Protein AF-0000000070951665 (afdb_homodimer)

InterPro domains:
  IPR002933 Peptidase M20 [PF01546] (13-367)
  IPR011650 Peptidase M20, dimerisation domain [PF07687] (106-261)
  IPR051458 Cytosolic and Metallo Dipeptidase [PTHR43270] (10-369)

Organism: NCBI:txid2509291

Foldseek 3Di:
DPPVLPVPFPDDQPDFDDDPQWTWHACQQPHVLLVVLLVVLCVVCVVVVHDQLDDDQDDDQPCVVQLRPCVLVVCLVCLCPRVNPPFAAEAANAADDPPFWEKEFWEWKKWKKKKKWAFAPFKDFCVVCPPPGDFRVVVVVLLLPCCADPLRHGNLVLQAVQQDDDDPVRLVQQVPDPHAPVLVCVLVVNDDDSPPDHSSRSQCCLARHKHKAWDDKPQDDDDPDDDRIRGRMMITIMMMIHHPRDAPVSVVVSSVVSSVVSSVVVVHPIDIDMDGSHIAHIGGDDCPDLLNVLLQVLSCVLPVVDRHHYGYYSHGDRVHVSSCVSNVHRYMYTHQFHSNQSHPDSTGIGGNVSSVSSSSSSSSSSVSVSVVD/DPPVLPVPFPDDQPDFDDDPQWTWHACQQPHVLLVVLLVVLCVVCVVVVHDQLDDDQDDDQPCVVQLRPCVLVVCLVCLCPRVNPPFAAEAANAADDPPFWEKEFWEWKKWKKKKKWFFAPFKDFCVVCPPPGDFRVVVVVLLLVCCADPLRHGNLVLQAVQQDDDDPVRLVQQVPDPHAPVLVCVLVVNDDDSPPDHSSVSQCCLARGKHKAWDDKPQDDDDPDDDRIRGRMMITIMMMIHHPRDAQVSVVVSSVVSSVVSSVVVVHPIDIDMDGSHIAHIGGDDCPDLLNVLLQVLSCVLPVVDRHGYGYYSHGDRVHVSSCVSNVHRYMYTHQFHSNQSHPDSTGIGGNVSSVSSSSSSSSSSVSVSVVD

pLDDT: mean 89.15, std 10.19, range [34.84, 98.88]

Radius of gyration: 32.1 Å; Cα contacts (8 Å, |Δi|>4): 1602; chains: 2; bounding box: 51×97×72 Å

Solvent-accessible surface area (backbone atoms only — not comparable to full-atom values): 39123 Å² total; per-residue (Å²): 124,70,80,76,49,64,85,69,25,92,55,58,51,88,43,81,38,81,56,95,66,21,37,28,14,67,29,32,36,56,53,52,38,38,54,45,30,55,53,50,47,54,47,52,31,53,75,71,71,44,75,69,74,55,90,83,81,87,82,87,78,87,38,61,77,61,50,30,80,58,50,61,58,53,49,62,72,35,34,79,63,74,50,48,89,57,72,72,43,78,44,58,79,29,44,20,51,85,91,33,49,30,40,29,33,33,23,12,8,35,36,32,36,43,39,36,22,37,30,32,78,33,65,23,49,37,31,69,33,35,62,32,44,60,58,20,54,62,55,44,35,47,53,62,41,53,51,35,42,82,88,68,37,78,51,49,65,66,64,59,69,52,53,71,80,80,48,72,68,55,52,52,52,49,62,68,46,81,76,44,59,67,55,54,24,53,61,32,27,62,24,53,55,52,77,92,56,51,59,46,54,39,52,42,28,28,46,56,43,55,37,77,47,64,22,25,45,23,62,40,52,45,62,91,83,72,61,66,37,33,37,17,37,31,34,38,32,35,36,33,37,32,23,61,82,48,48,59,70,60,49,49,51,39,53,50,51,50,53,51,50,49,49,60,71,60,66,60,89,52,50,75,48,78,41,79,76,34,71,30,58,28,32,74,45,67,76,78,38,70,67,44,45,33,47,46,52,14,45,26,69,66,38,70,90,41,75,52,40,81,44,60,30,29,33,61,50,62,62,55,38,48,48,30,66,75,59,71,34,60,58,37,30,37,42,27,29,45,64,79,15,40,64,88,48,70,67,14,18,24,41,52,64,35,53,55,47,24,33,47,37,51,53,34,32,42,50,37,56,46,62,73,108,124,70,82,77,49,64,84,70,23,92,57,58,51,90,45,81,36,81,55,96,65,21,36,31,15,66,27,31,35,57,52,50,37,36,53,45,28,56,51,50,48,53,47,51,29,52,75,70,72,44,76,67,74,55,90,83,83,88,84,85,78,88,39,62,78,60,52,30,80,58,50,63,59,52,49,61,71,35,34,81,62,74,48,49,90,56,70,70,44,77,44,58,79,30,44,20,50,88,90,34,47,29,40,30,33,32,23,12,9,35,38,33,35,42,39,35,22,36,29,31,79,35,66,25,49,36,32,69,33,34,61,32,44,61,58,21,54,60,54,45,34,47,54,61,43,54,51,34,43,82,87,69,37,78,52,48,66,67,65,59,69,52,53,72,79,80,48,72,67,56,51,52,51,49,61,69,45,80,75,42,60,68,56,55,24,53,61,32,27,61,24,53,55,53,77,93,57,50,60,46,55,39,51,40,28,26,48,55,41,56,34,75,46,64,22,25,44,22,62,40,52,44,64,90,81,74,62,65,38,34,38,18,38,33,34,39,32,35,35,34,38,33,22,62,80,48,49,58,69,58,48,50,52,40,52,50,51,48,51,51,51,48,48,61,71,57,66,61,90,52,48,75,49,78,41,81,77,32,72,32,57,29,29,73,44,68,75,78,38,70,68,44,46,32,48,46,51,14,45,25,69,66,39,70,91,40,76,53,40,84,44,60,30,29,35,60,51,61,63,53,37,47,48,27,67,75,62,71,34,60,58,37,29,37,42,26,28,44,63,80,15,41,64,87,47,68,67,15,18,24,40,51,64,34,54,54,47,26,31,45,39,52,54,34,32,42,49,36,55,43,62,72,106

Structure (mmCIF, N/CA/C/O backbone):
data_AF-0000000070951665-model_v1
#
loop_
_entity.id
_entity.type
_entity.pdbx_description
1 polymer 'Peptidase M20 dimerisation domain-containing protein'
#
loop_
_atom_site.group_PDB
_atom_site.id
_atom_site.type_symbol
_atom_site.label_atom_id
_atom_site.label_alt_id
_atom_site.label_comp_id
_atom_site.label_asym_id
_atom_site.label_entity_id
_atom_site.label_seq_id
_atom_site.pdbx_PDB_ins_code
_atom_site.Cartn_x
_atom_site.Cartn_y
_atom_site.Cartn_z
_atom_site.occupancy
_atom_site.B_iso_or_equiv
_atom_site.auth_seq_id
_atom_site.auth_comp_id
_atom_site.auth_asym_id
_atom_site.auth_atom_id
_atom_site.pdbx_PDB_model_num
ATOM 1 N N . MET A 1 1 ? 12.062 12.125 8.625 1 35 1 MET A N 1
ATOM 2 C CA . MET A 1 1 ? 12.484 12.211 7.234 1 35 1 MET A CA 1
ATOM 3 C C . MET A 1 1 ? 13.273 10.969 6.832 1 35 1 MET A C 1
ATOM 5 O O . MET A 1 1 ? 13.984 10.383 7.652 1 35 1 MET A O 1
ATOM 9 N N . ASP A 1 2 ? 12.781 10.406 5.832 1 40.03 2 ASP A N 1
ATOM 10 C CA . ASP A 1 2 ? 13.328 9.117 5.43 1 40.03 2 ASP A CA 1
ATOM 11 C C . ASP A 1 2 ? 14.859 9.164 5.367 1 40.03 2 ASP A C 1
ATOM 13 O O . ASP A 1 2 ? 15.43 10.109 4.824 1 40.03 2 ASP A O 1
ATOM 17 N N . ARG A 1 3 ? 15.398 8.695 6.168 1 39.56 3 ARG A N 1
ATOM 18 C CA . ARG A 1 3 ? 16.844 8.492 6.113 1 39.56 3 ARG A CA 1
ATOM 19 C C . ARG A 1 3 ? 17.312 8.258 4.68 1 39.56 3 ARG A C 1
ATOM 21 O O . ARG A 1 3 ? 18.453 8.562 4.336 1 39.56 3 ARG A O 1
ATOM 28 N N . ASN A 1 4 ? 16.625 7.434 4.023 1 37.91 4 ASN A N 1
ATOM 29 C CA . ASN A 1 4 ? 17.047 6.91 2.729 1 37.91 4 ASN A CA 1
ATOM 30 C C . ASN A 1 4 ? 16.781 7.902 1.604 1 37.91 4 ASN A C 1
ATOM 32 O O . ASN A 1 4 ? 16.734 7.523 0.432 1 37.91 4 ASN A O 1
ATOM 36 N N . GLY A 1 5 ? 16.375 9.148 1.846 1 43.38 5 GLY A N 1
ATOM 37 C CA . GLY A 1 5 ? 16.047 10.18 0.869 1 43.38 5 GLY A CA 1
ATOM 38 C C . GLY A 1 5 ? 17.234 10.562 -0.002 1 43.38 5 GLY A C 1
ATOM 39 O O . GLY A 1 5 ? 17.266 11.656 -0.565 1 43.38 5 GLY A O 1
ATOM 40 N N . ARG A 1 6 ? 18.234 10.008 0.195 1 43.28 6 ARG A N 1
ATOM 41 C CA . ARG A 1 6 ? 19.375 10.43 -0.605 1 43.28 6 ARG A CA 1
ATOM 42 C C . ARG A 1 6 ? 19.047 10.398 -2.094 1 43.28 6 ARG A C 1
ATOM 44 O O . ARG A 1 6 ? 19.516 11.25 -2.855 1 43.28 6 ARG A O 1
ATOM 51 N N . GLY A 1 7 ? 18.266 9.422 -2.457 1 48.84 7 GLY A N 1
ATOM 52 C CA . GLY A 1 7 ? 18.203 9.18 -3.891 1 48.84 7 GLY A CA 1
ATOM 53 C C . GLY A 1 7 ? 17.328 10.18 -4.625 1 48.84 7 GLY A C 1
ATOM 54 O O . GLY A 1 7 ? 17.375 10.266 -5.855 1 48.84 7 GLY A O 1
ATOM 55 N N . ARG A 1 8 ? 16.547 11.062 -3.711 1 56.97 8 ARG A N 1
ATOM 56 C CA . ARG A 1 8 ? 15.609 11.906 -4.441 1 56.97 8 ARG A CA 1
ATOM 57 C C . ARG A 1 8 ? 15.945 13.383 -4.258 1 56.97 8 ARG A C 1
ATOM 59 O O . ARG A 1 8 ? 15.258 14.25 -4.801 1 56.97 8 ARG A O 1
ATOM 66 N N . CYS A 1 9 ? 17.031 13.641 -3.566 1 62.06 9 CYS A N 1
ATOM 67 C CA . CYS A 1 9 ? 17.391 15.039 -3.336 1 62.06 9 CYS A CA 1
ATOM 68 C C . CYS A 1 9 ? 18.406 15.508 -4.359 1 62.06 9 CYS A C 1
ATOM 70 O O . CYS A 1 9 ? 19.344 14.773 -4.703 1 62.06 9 CYS A O 1
ATOM 72 N N . SER A 1 10 ? 18.156 16.672 -4.848 1 70.19 10 SER A N 1
ATOM 73 C CA . SER A 1 10 ? 19.078 17.266 -5.82 1 70.19 10 SER A CA 1
ATOM 74 C C . SER A 1 10 ? 20.406 17.656 -5.172 1 70.19 10 SER A C 1
ATOM 76 O O . SER A 1 10 ? 21.422 17.75 -5.848 1 70.19 10 SER A O 1
ATOM 78 N N . THR A 1 11 ? 20.312 17.938 -3.871 1 74.38 11 THR A N 1
ATOM 79 C CA . THR A 1 11 ? 21.5 18.266 -3.1 1 74.38 11 THR A CA 1
ATOM 80 C C . THR A 1 11 ? 21.641 17.344 -1.888 1 74.38 11 THR A C 1
ATOM 82 O O . THR A 1 11 ? 20.703 16.625 -1.545 1 74.38 11 THR A O 1
ATOM 85 N N . ASP A 1 12 ? 22.844 17.359 -1.408 1 79.19 12 ASP A N 1
ATOM 86 C CA . ASP A 1 12 ? 23.031 16.594 -0.175 1 79.19 12 ASP A CA 1
ATOM 87 C C . ASP A 1 12 ? 22.125 17.125 0.938 1 79.19 12 ASP A C 1
ATOM 89 O O . ASP A 1 12 ? 22.25 18.281 1.346 1 79.19 12 ASP A O 1
ATOM 93 N N . PRO A 1 13 ? 21.266 16.297 1.439 1 81.12 13 PRO A N 1
ATOM 94 C CA . PRO A 1 13 ? 20.297 16.766 2.422 1 81.12 13 PRO A CA 1
ATOM 95 C C . PRO A 1 13 ? 20.938 17.188 3.742 1 81.12 13 PRO A C 1
ATOM 97 O O . PRO A 1 13 ? 20.328 17.953 4.508 1 81.12 13 PRO A O 1
ATOM 100 N N . PHE A 1 14 ? 22.219 16.875 3.973 1 84.62 14 PHE A N 1
ATOM 101 C CA . PHE A 1 14 ? 22.812 17.141 5.277 1 84.62 14 PHE A CA 1
ATOM 102 C C . PHE A 1 14 ? 23.938 18.156 5.164 1 84.62 14 PHE A C 1
ATOM 104 O O . PHE A 1 14 ? 24.672 18.375 6.129 1 84.62 14 PHE A O 1
ATOM 111 N N . ARG A 1 15 ? 24.016 18.703 3.975 1 85.75 15 ARG A N 1
ATOM 112 C CA . ARG A 1 15 ? 24.906 19.828 3.738 1 85.75 15 ARG A CA 1
ATOM 113 C C . ARG A 1 15 ? 24.156 21.016 3.158 1 85.75 15 ARG A C 1
ATOM 115 O O . ARG A 1 15 ? 23.625 20.953 2.047 1 85.75 15 ARG A O 1
ATOM 122 N N . LEU A 1 16 ? 24.172 22.031 3.953 1 89.12 16 LEU A N 1
ATOM 123 C CA . LEU A 1 16 ? 23.484 23.234 3.484 1 89.12 16 LEU A CA 1
ATOM 124 C C . LEU A 1 16 ? 24.156 23.781 2.229 1 89.12 16 LEU A C 1
ATOM 126 O O . LEU A 1 16 ? 25.359 24.047 2.223 1 89.12 16 LEU A O 1
ATOM 130 N N . THR A 1 17 ? 23.406 23.859 1.192 1 90.56 17 THR A N 1
ATOM 131 C CA . THR A 1 17 ? 23.906 24.328 -0.096 1 90.56 17 THR A CA 1
ATOM 132 C C . THR A 1 17 ? 23.156 25.562 -0.561 1 90.56 17 THR A C 1
ATOM 134 O O . THR A 1 17 ? 21.922 25.594 -0.574 1 90.56 17 THR A O 1
ATOM 137 N N . GLU A 1 18 ? 23.906 26.609 -0.837 1 92 18 GLU A N 1
ATOM 138 C CA . GLU A 1 18 ? 23.281 27.797 -1.426 1 92 18 GLU A CA 1
ATOM 139 C C . GLU A 1 18 ? 23.203 27.672 -2.945 1 92 18 GLU A C 1
ATOM 141 O O . GLU A 1 18 ? 24.219 27.469 -3.615 1 92 18 GLU A O 1
ATOM 146 N N . TYR A 1 19 ? 22.016 27.703 -3.4 1 87.81 19 TYR A N 1
ATOM 147 C CA . TYR A 1 19 ? 21.781 27.578 -4.836 1 87.81 19 TYR A CA 1
ATOM 148 C C . TYR A 1 19 ? 20.578 28.422 -5.25 1 87.81 19 TYR A C 1
ATOM 150 O O . TYR A 1 19 ? 19.5 28.312 -4.652 1 87.81 19 TYR A O 1
ATOM 158 N N . GLU A 1 20 ? 20.734 29.344 -6.199 1 88.06 20 GLU A N 1
ATOM 159 C CA . GLU A 1 20 ? 19.688 30.156 -6.801 1 88.06 20 GLU A CA 1
ATOM 160 C C . GLU A 1 20 ? 18.969 31 -5.742 1 88.06 20 GLU A C 1
ATOM 162 O O . GLU A 1 20 ? 17.734 31 -5.688 1 88.06 20 GLU A O 1
ATOM 167 N N . GLY A 1 21 ? 19.688 31.516 -4.797 1 90.81 21 GLY A N 1
ATOM 168 C CA . GLY A 1 21 ? 19.156 32.438 -3.816 1 90.81 21 GLY A CA 1
ATOM 169 C C . GLY A 1 21 ? 18.422 31.766 -2.672 1 90.81 21 GLY A C 1
ATOM 170 O O . GLY A 1 21 ? 17.641 32.406 -1.958 1 90.81 21 GLY A O 1
ATOM 171 N N . ALA A 1 22 ? 18.688 30.484 -2.555 1 91.56 22 ALA A N 1
ATOM 172 C CA . ALA A 1 22 ? 18.047 29.734 -1.482 1 91.56 22 ALA A CA 1
ATOM 173 C C . ALA A 1 22 ? 19.047 28.812 -0.797 1 91.56 22 ALA A C 1
ATOM 175 O O . ALA A 1 22 ? 20.109 28.516 -1.348 1 91.56 22 ALA A O 1
ATOM 176 N N . LEU A 1 23 ? 18.781 28.516 0.396 1 91.44 23 LEU A N 1
ATOM 177 C CA . LEU A 1 23 ? 19.531 27.547 1.174 1 91.44 23 LEU A CA 1
ATOM 178 C C . LEU A 1 23 ? 18.859 26.188 1.16 1 91.44 23 LEU A C 1
ATOM 180 O O . LEU A 1 23 ? 17.75 26.031 1.674 1 91.44 23 LEU A O 1
ATOM 184 N N . TRP A 1 24 ? 19.578 25.297 0.571 1 88.75 24 TRP A N 1
ATOM 185 C CA . TRP A 1 24 ? 19 23.969 0.386 1 88.75 24 TRP A CA 1
ATOM 186 C C . TRP A 1 24 ? 19.547 22.984 1.414 1 88.75 24 TRP A C 1
ATOM 188 O O . TRP A 1 24 ? 20.75 23.016 1.723 1 88.75 24 TRP A O 1
ATOM 198 N N . GLY A 1 25 ? 18.688 22.172 1.916 1 86.38 25 GLY A N 1
ATOM 199 C CA . GLY A 1 25 ? 19.062 21.172 2.889 1 86.38 25 GLY A CA 1
ATOM 200 C C . GLY A 1 25 ? 17.906 20.766 3.801 1 86.38 25 GLY A C 1
ATOM 201 O O . GLY A 1 25 ? 16.938 21.5 3.953 1 86.38 25 GLY A O 1
ATOM 202 N N . ARG A 1 26 ? 18.078 19.641 4.383 1 83.38 26 ARG A N 1
ATOM 203 C CA . ARG A 1 26 ? 17.062 19.156 5.316 1 83.38 26 ARG A CA 1
ATOM 204 C C . ARG A 1 26 ? 16.969 20.078 6.531 1 83.38 26 ARG A C 1
ATOM 206 O O . ARG A 1 26 ? 17.969 20.406 7.148 1 83.38 26 ARG A O 1
ATOM 213 N N . GLY A 1 27 ? 15.734 20.562 6.746 1 82.81 27 GLY A N 1
ATOM 214 C CA . GLY A 1 27 ? 15.5 21.406 7.902 1 82.81 27 GLY A CA 1
ATOM 215 C C . GLY A 1 27 ? 15.68 22.875 7.609 1 82.81 27 GLY A C 1
ATOM 216 O O . GLY A 1 27 ? 15.438 23.734 8.469 1 82.81 27 GLY A O 1
ATOM 217 N N . ALA A 1 28 ? 16.047 23.188 6.434 1 85.31 28 ALA A N 1
ATOM 218 C CA . ALA A 1 28 ? 16.281 24.578 6.098 1 85.31 28 ALA A CA 1
ATOM 219 C C . ALA A 1 28 ? 15.062 25.438 6.41 1 85.31 28 ALA A C 1
ATOM 221 O O . ALA A 1 28 ? 15.188 26.547 6.949 1 85.31 28 ALA A O 1
ATOM 222 N N . SER A 1 29 ? 13.945 24.922 6.07 1 84.06 29 SER A N 1
ATOM 223 C CA . SER A 1 29 ? 12.703 25.625 6.336 1 84.06 29 SER A CA 1
ATOM 224 C C . SER A 1 29 ? 11.992 25.062 7.562 1 84.06 29 SER A C 1
ATOM 226 O O . SER A 1 29 ? 11.336 25.797 8.305 1 84.06 29 SER A O 1
ATOM 228 N N . ALA A 1 30 ? 12.008 23.859 7.859 1 77.38 30 ALA A N 1
ATOM 229 C CA . ALA A 1 30 ? 11.383 23.141 8.969 1 77.38 30 ALA A CA 1
ATOM 230 C C . ALA A 1 30 ? 12.312 22.078 9.531 1 77.38 30 ALA A C 1
ATOM 232 O O . ALA A 1 30 ? 12.328 20.938 9.039 1 77.38 30 ALA A O 1
ATOM 233 N N . SER A 1 31 ? 13.07 22.578 10.594 1 78.12 31 SER A N 1
ATOM 234 C CA . SER A 1 31 ? 12.789 23.766 11.406 1 78.12 31 SER A CA 1
ATOM 235 C C . SER A 1 31 ? 14.078 24.438 11.875 1 78.12 31 SER A C 1
ATOM 237 O O . SER A 1 31 ? 14.047 25.281 12.758 1 78.12 31 SER A O 1
ATOM 239 N N . LYS A 1 32 ? 15.148 24.031 11.188 1 85.19 32 LYS A N 1
ATOM 240 C CA . LYS A 1 32 ? 16.406 24.625 11.609 1 85.19 32 LYS A CA 1
ATOM 241 C C . LYS A 1 32 ? 16.469 26.109 11.258 1 85.19 32 LYS A C 1
ATOM 243 O O . LYS A 1 32 ? 17.016 26.906 12.008 1 85.19 32 LYS A O 1
ATOM 248 N N . GLY A 1 33 ? 15.922 26.469 10.172 1 88.38 33 GLY A N 1
ATOM 249 C CA . GLY A 1 33 ? 15.898 27.844 9.742 1 88.38 33 GLY A CA 1
ATOM 250 C C . GLY A 1 33 ? 15.258 28.781 10.758 1 88.38 33 GLY A C 1
ATOM 251 O O . GLY A 1 33 ? 15.922 29.656 11.297 1 88.38 33 GLY A O 1
ATOM 252 N N . PRO A 1 34 ? 14.031 28.5 11.055 1 89.81 34 PRO A N 1
ATOM 253 C CA . PRO A 1 34 ? 13.352 29.328 12.047 1 89.81 34 PRO A CA 1
ATOM 254 C C . PRO A 1 34 ? 14.062 29.344 13.398 1 89.81 34 PRO A C 1
ATOM 256 O O . PRO A 1 34 ? 14.141 30.375 14.055 1 89.81 34 PRO A O 1
ATOM 259 N N . ALA A 1 35 ? 14.555 28.234 13.844 1 91.69 35 ALA A N 1
ATOM 260 C CA . ALA A 1 35 ? 15.297 28.156 15.102 1 91.69 35 ALA A CA 1
ATOM 261 C C . ALA A 1 35 ? 16.5 29.094 15.078 1 91.69 35 ALA A C 1
ATOM 263 O O . ALA A 1 35 ? 16.766 29.812 16.047 1 91.69 35 ALA A O 1
ATOM 264 N N . LEU A 1 36 ? 17.188 29.094 14.016 1 93.12 36 LEU A N 1
ATOM 265 C CA . LEU A 1 36 ? 18.391 29.906 13.883 1 93.12 36 LEU A CA 1
ATOM 266 C C . LEU A 1 36 ? 18.031 31.391 13.828 1 93.12 36 LEU A C 1
ATOM 268 O O . LEU A 1 36 ? 18.781 32.25 14.312 1 93.12 36 LEU A O 1
ATOM 272 N N . CYS A 1 37 ? 16.906 31.688 13.258 1 94 37 CYS A N 1
ATOM 273 C CA . CYS A 1 37 ? 16.469 33.094 13.258 1 94 37 CYS A CA 1
ATOM 274 C C . CYS A 1 37 ? 16.422 33.656 14.672 1 94 37 CYS A C 1
ATOM 276 O O . CYS A 1 37 ? 16.891 34.75 14.922 1 94 37 CYS A O 1
ATOM 278 N N . TRP A 1 38 ? 15.859 32.906 15.578 1 95.75 38 TRP A N 1
ATOM 279 C CA . TRP A 1 38 ? 15.773 33.344 16.969 1 95.75 38 TRP A CA 1
ATOM 280 C C . TRP A 1 38 ? 17.156 33.5 17.578 1 95.75 38 TRP A C 1
ATOM 282 O O . TRP A 1 38 ? 17.453 34.5 18.234 1 95.75 38 TRP A O 1
ATOM 292 N N . LEU A 1 39 ? 18.016 32.531 17.312 1 96.38 39 LEU A N 1
ATOM 293 C CA . LEU A 1 39 ? 19.344 32.531 17.891 1 96.38 39 LEU A CA 1
ATOM 294 C C . LEU A 1 39 ? 20.172 33.688 17.328 1 96.38 39 LEU A C 1
ATOM 296 O O . LEU A 1 39 ? 20.922 34.344 18.062 1 96.38 39 LEU A O 1
ATOM 300 N N . HIS A 1 40 ? 20.031 33.938 16.094 1 96.81 40 HIS A N 1
ATOM 301 C CA . HIS A 1 40 ? 20.781 35 15.453 1 96.81 40 HIS A CA 1
ATOM 302 C C . HIS A 1 40 ? 20.328 36.375 15.953 1 96.81 40 HIS A C 1
ATOM 304 O O . HIS A 1 40 ? 21.141 37.281 16.094 1 96.81 40 HIS A O 1
ATOM 310 N N . VAL A 1 41 ? 19.094 36.531 16.141 1 96.88 41 VAL A N 1
ATOM 311 C CA . VAL A 1 41 ? 18.594 37.781 16.672 1 96.88 41 VAL A CA 1
ATOM 312 C C . VAL A 1 41 ? 19.141 38.031 18.078 1 96.88 41 VAL A C 1
ATOM 314 O O . VAL A 1 41 ? 19.547 39.125 18.406 1 96.88 41 VAL A O 1
ATOM 317 N N . LEU A 1 42 ? 19.172 37 18.891 1 96.88 42 LEU A N 1
ATOM 318 C CA . LEU A 1 42 ? 19.75 37.094 20.219 1 96.88 42 LEU A CA 1
ATOM 319 C C . LEU A 1 42 ? 21.234 37.438 20.156 1 96.88 42 LEU A C 1
ATOM 321 O O . LEU A 1 42 ? 21.734 38.219 20.953 1 96.88 42 LEU A O 1
ATOM 325 N N . GLU A 1 43 ? 21.844 36.844 19.203 1 97.06 43 GLU A N 1
ATOM 326 C CA . GLU A 1 43 ? 23.25 37.125 19 1 97.06 43 GLU A CA 1
ATOM 327 C C . GLU A 1 43 ? 23.469 38.562 18.609 1 97.06 43 GLU A C 1
ATOM 329 O O . GLU A 1 43 ? 24.453 39.188 19.016 1 97.06 43 GLU A O 1
ATOM 334 N N . ALA A 1 44 ? 22.656 39.062 17.797 1 96.75 44 ALA A N 1
ATOM 335 C CA . ALA A 1 44 ? 22.75 40.469 17.375 1 96.75 44 ALA A CA 1
ATOM 336 C C . ALA A 1 44 ? 22.594 41.406 18.562 1 96.75 44 ALA A C 1
ATOM 338 O O . ALA A 1 44 ? 23.312 42.375 18.672 1 96.75 44 ALA A O 1
ATOM 339 N N . PHE A 1 45 ? 21.656 41.125 19.422 1 96.5 45 PHE A N 1
ATOM 340 C CA . PHE A 1 45 ? 21.516 41.906 20.641 1 96.5 45 PHE A CA 1
ATOM 341 C C . PHE A 1 45 ? 22.781 41.875 21.484 1 96.5 45 PHE A C 1
ATOM 343 O O . PHE A 1 45 ? 23.25 42.906 21.953 1 96.5 45 PHE A O 1
ATOM 350 N N . LYS A 1 46 ? 23.328 40.719 21.609 1 96.38 46 LYS A N 1
ATOM 351 C CA . LYS A 1 46 ? 24.547 40.562 22.391 1 96.38 46 LYS A CA 1
ATOM 352 C C . LYS A 1 46 ? 25.703 41.344 21.781 1 96.38 46 LYS A C 1
ATOM 354 O O . LYS A 1 46 ? 26.453 42 22.5 1 96.38 46 LYS A O 1
ATOM 359 N N . GLN A 1 47 ? 25.828 41.219 20.562 1 97.19 47 GLN A N 1
ATOM 360 C CA . GLN A 1 47 ? 26.922 41.875 19.859 1 97.19 47 GLN A CA 1
ATOM 361 C C . GLN A 1 47 ? 26.812 43.406 19.984 1 97.19 47 GLN A C 1
ATOM 363 O O . GLN A 1 47 ? 27.812 44.094 20.016 1 97.19 47 GLN A O 1
ATOM 368 N N . ARG A 1 48 ? 25.609 43.875 20.062 1 96 48 ARG A N 1
ATOM 369 C CA . ARG A 1 48 ? 25.359 45.312 20.188 1 96 48 ARG A CA 1
ATOM 370 C C . ARG A 1 48 ? 25.484 45.781 21.641 1 96 48 ARG A C 1
ATOM 372 O O . ARG A 1 48 ? 25.516 46.969 21.922 1 96 48 ARG A O 1
ATOM 379 N N . GLY A 1 49 ? 25.516 44.812 22.562 1 95.25 49 GLY A N 1
ATOM 380 C CA . GLY A 1 49 ? 25.547 45.125 23.984 1 95.25 49 GLY A CA 1
ATOM 381 C C . GLY A 1 49 ? 24.188 45.5 24.547 1 95.25 49 GLY A C 1
ATOM 382 O O . GLY A 1 49 ? 24.094 46.188 25.562 1 95.25 49 GLY A O 1
ATOM 383 N N . ASP A 1 50 ? 23.156 45.094 23.828 1 94.88 50 ASP A N 1
ATOM 384 C CA . ASP A 1 50 ? 21.781 45.344 24.25 1 94.88 50 ASP A CA 1
ATOM 385 C C . ASP A 1 50 ? 21.156 44.094 24.875 1 94.88 50 ASP A C 1
ATOM 387 O O . ASP A 1 50 ? 21.5 42.969 24.516 1 94.88 50 ASP A O 1
ATOM 391 N N . GLU A 1 51 ? 20.328 44.312 25.812 1 94.44 51 GLU A N 1
ATOM 392 C CA . GLU A 1 51 ? 19.5 43.219 26.328 1 94.44 51 GLU A CA 1
ATOM 393 C C . GLU A 1 51 ? 18.25 43.031 25.484 1 94.44 51 GLU A C 1
ATOM 395 O O . GLU A 1 51 ? 17.641 44.031 25.047 1 94.44 51 GLU A O 1
ATOM 400 N N . PRO A 1 52 ? 17.906 41.844 25.25 1 95.25 52 PRO A N 1
ATOM 401 C CA . PRO A 1 52 ? 16.594 41.656 24.609 1 95.25 52 PRO A CA 1
ATOM 402 C C . PRO A 1 52 ? 15.469 42.312 25.391 1 95.25 52 PRO A C 1
ATOM 404 O O . PRO A 1 52 ? 15.508 42.375 26.625 1 95.25 52 PRO A O 1
ATOM 407 N N . PRO A 1 53 ? 14.523 42.781 24.688 1 95.75 53 PRO A N 1
ATOM 408 C CA . PRO A 1 53 ? 13.469 43.562 25.375 1 95.75 53 PRO A CA 1
ATOM 409 C C . PRO A 1 53 ? 12.523 42.656 26.172 1 95.75 53 PRO A C 1
ATOM 411 O O . PRO A 1 53 ? 11.719 43.156 26.953 1 95.75 53 PRO A O 1
ATOM 414 N N . VAL A 1 54 ? 12.594 41.375 26 1 95.31 54 VAL A N 1
ATOM 415 C CA . VAL A 1 54 ? 11.773 40.406 26.734 1 95.31 54 VAL A CA 1
ATOM 416 C C . VAL A 1 54 ? 12.625 39.25 27.203 1 95.31 54 VAL A C 1
ATOM 418 O O . VAL A 1 54 ? 13.703 39 26.656 1 95.31 54 VAL A O 1
ATOM 421 N N . ASN A 1 55 ? 12.164 38.562 28.25 1 94.31 55 ASN A N 1
ATOM 422 C CA . ASN A 1 55 ? 12.758 37.281 28.625 1 94.31 55 ASN A CA 1
ATOM 423 C C . ASN A 1 55 ? 12.242 36.125 27.734 1 94.31 55 ASN A C 1
ATOM 425 O O . ASN A 1 55 ? 11.062 36.094 27.391 1 94.31 55 ASN A O 1
ATOM 429 N N . LEU A 1 56 ? 13.164 35.312 27.391 1 94.62 56 LEU A N 1
ATOM 430 C CA . LEU A 1 56 ? 12.797 34.281 26.438 1 94.62 56 LEU A CA 1
ATOM 431 C C . LEU A 1 56 ? 13.031 32.875 27.016 1 94.62 56 LEU A C 1
ATOM 433 O O . LEU A 1 56 ? 14.031 32.656 27.703 1 94.62 56 LEU A O 1
ATOM 437 N N . ARG A 1 57 ? 12.07 32.031 26.828 1 94.25 57 ARG A N 1
ATOM 438 C CA . ARG A 1 57 ? 12.211 30.594 26.938 1 94.25 57 ARG A CA 1
ATOM 439 C C . ARG A 1 57 ? 12.055 29.906 25.578 1 94.25 57 ARG A C 1
ATOM 441 O O . ARG A 1 57 ? 11.07 30.141 24.875 1 94.25 57 ARG A O 1
ATOM 448 N N . LEU A 1 58 ? 13.039 29.125 25.203 1 93.69 58 LEU A N 1
ATOM 449 C CA . LEU A 1 58 ? 13.039 28.516 23.875 1 93.69 58 LEU A CA 1
ATOM 450 C C . LEU A 1 58 ? 12.844 27.016 23.984 1 93.69 58 LEU A C 1
ATOM 452 O O . LEU A 1 58 ? 13.508 26.344 24.781 1 93.69 58 LEU A O 1
ATOM 456 N N . ILE A 1 59 ? 11.836 26.5 23.219 1 92.25 59 ILE A N 1
ATOM 457 C CA . ILE A 1 59 ? 11.602 25.062 23.078 1 92.25 59 ILE A CA 1
ATOM 458 C C . ILE A 1 59 ? 11.812 24.656 21.625 1 92.25 59 ILE A C 1
ATOM 460 O O . ILE A 1 59 ? 11.148 25.156 20.719 1 92.25 59 ILE A O 1
ATOM 464 N N . PHE A 1 60 ? 12.742 23.734 21.375 1 90.81 60 PHE A N 1
ATOM 465 C CA . PHE A 1 60 ? 13 23.203 20.047 1 90.81 60 PHE A CA 1
ATOM 466 C C . PHE A 1 60 ? 12.438 21.797 19.922 1 90.81 60 PHE A C 1
ATOM 468 O O . PHE A 1 60 ? 13 20.844 20.453 1 90.81 60 PHE A O 1
ATOM 475 N N . ASP A 1 61 ? 11.344 21.719 19.172 1 87 61 ASP A N 1
ATOM 476 C CA . ASP A 1 61 ? 10.688 20.438 18.953 1 87 61 ASP A CA 1
ATOM 477 C C . ASP A 1 61 ? 11.242 19.75 17.703 1 87 61 ASP A C 1
ATOM 479 O O . ASP A 1 61 ? 11.008 20.203 16.594 1 87 61 ASP A O 1
ATOM 483 N N . THR A 1 62 ? 11.875 18.578 17.859 1 79.12 62 THR A N 1
ATOM 484 C CA . THR A 1 62 ? 12.539 17.891 16.75 1 79.12 62 THR A CA 1
ATOM 485 C C . THR A 1 62 ? 11.711 16.703 16.281 1 79.12 62 THR A C 1
ATOM 487 O O . THR A 1 62 ? 12.156 15.922 15.445 1 79.12 62 THR A O 1
ATOM 490 N N . ALA A 1 63 ? 10.547 16.516 16.812 1 77.12 63 ALA A N 1
ATOM 491 C CA . ALA A 1 63 ? 9.75 15.328 16.484 1 77.12 63 ALA A CA 1
ATOM 492 C C . ALA A 1 63 ? 8.375 15.719 15.969 1 77.12 63 ALA A C 1
ATOM 494 O O . ALA A 1 63 ? 7.418 14.953 16.094 1 77.12 63 ALA A O 1
ATOM 495 N N . ALA A 1 64 ? 8.266 16.859 15.352 1 74.56 64 ALA A N 1
ATOM 496 C CA . ALA A 1 64 ? 6.977 17.375 14.922 1 74.56 64 ALA A CA 1
ATOM 497 C C . ALA A 1 64 ? 6.371 16.516 13.82 1 74.56 64 ALA A C 1
ATOM 499 O O . ALA A 1 64 ? 5.148 16.359 13.742 1 74.56 64 ALA A O 1
ATOM 500 N N . GLU A 1 65 ? 7.184 15.867 13 1 68.69 65 GLU A N 1
ATOM 501 C CA . GLU A 1 65 ? 6.715 15.102 11.852 1 68.69 65 GLU A CA 1
ATOM 502 C C . GLU A 1 65 ? 5.965 13.852 12.289 1 68.69 65 GLU A C 1
ATOM 504 O O . GLU A 1 65 ? 5.199 13.273 11.516 1 68.69 65 GLU A O 1
ATOM 509 N N . VAL A 1 66 ? 6.262 13.5 13.531 1 72.25 66 VAL A N 1
ATOM 510 C CA . VAL A 1 66 ? 5.582 12.297 14 1 72.25 66 VAL A CA 1
ATOM 511 C C . VAL A 1 66 ? 4.621 12.648 15.133 1 72.25 66 VAL A C 1
ATOM 513 O O . VAL A 1 66 ? 4.293 11.797 15.961 1 72.25 66 VAL A O 1
ATOM 516 N N . GLY A 1 67 ? 4.301 13.891 15.195 1 74.44 67 GLY A N 1
ATOM 517 C CA . GLY A 1 67 ? 3.299 14.32 16.156 1 74.44 67 GLY A CA 1
ATOM 518 C C . GLY A 1 67 ? 3.885 14.688 17.5 1 74.44 67 GLY A C 1
ATOM 519 O O . GLY A 1 67 ? 3.148 14.93 18.469 1 74.44 67 GLY A O 1
ATOM 520 N N . SER A 1 68 ? 5.27 14.664 17.641 1 83.12 68 SER A N 1
ATOM 521 C CA . SER A 1 68 ? 5.988 15.062 18.859 1 83.12 68 SER A CA 1
ATOM 522 C C . SER A 1 68 ? 5.535 14.25 20.062 1 83.12 68 SER A C 1
ATOM 524 O O . SER A 1 68 ? 5.137 14.82 21.078 1 83.12 68 SER A O 1
ATOM 526 N N . PRO A 1 69 ? 5.836 12.953 19.828 1 80.19 69 PRO A N 1
ATOM 527 C CA . PRO A 1 69 ? 5.465 12.141 20.984 1 80.19 69 PRO A CA 1
ATOM 528 C C . PRO A 1 69 ? 6.258 12.5 22.234 1 80.19 69 PRO A C 1
ATOM 530 O O . PRO A 1 69 ? 7.445 12.828 22.141 1 80.19 69 PRO A O 1
ATOM 533 N N . GLY A 1 70 ? 5.652 12.797 23.375 1 85.38 70 GLY A N 1
ATOM 534 C CA . GLY A 1 70 ? 6.324 13.055 24.641 1 85.38 70 GLY A CA 1
ATOM 535 C C . GLY A 1 70 ? 6.316 14.523 25.031 1 85.38 70 GLY A C 1
ATOM 536 O O . GLY A 1 70 ? 6.547 14.859 26.203 1 85.38 70 GLY A O 1
ATOM 537 N N . LEU A 1 71 ? 6.195 15.344 23.969 1 87.06 71 LEU A N 1
ATOM 538 C CA . LEU A 1 71 ? 6.246 16.781 24.219 1 87.06 71 LEU A CA 1
ATOM 539 C C . LEU A 1 71 ? 5.227 17.172 25.281 1 87.06 71 LEU A C 1
ATOM 541 O O . LEU A 1 71 ? 5.562 17.891 26.234 1 87.06 71 LEU A O 1
ATOM 545 N N . PRO A 1 72 ? 4.016 16.688 25.188 1 88.94 72 PRO A N 1
ATOM 546 C CA . PRO A 1 72 ? 3.045 17.078 26.219 1 88.94 72 PRO A CA 1
ATOM 547 C C . PRO A 1 72 ? 3.48 16.672 27.625 1 88.94 72 PRO A C 1
ATOM 549 O O . PRO A 1 72 ? 3.379 17.469 28.562 1 88.94 72 PRO A O 1
ATOM 552 N N . SER A 1 73 ? 4.012 15.453 27.719 1 90.69 73 SER A N 1
ATOM 553 C CA . SER A 1 73 ? 4.461 14.969 29.016 1 90.69 73 SER A CA 1
ATOM 554 C C . SER A 1 73 ? 5.637 15.789 29.531 1 90.69 73 SER A C 1
ATOM 556 O O . SER A 1 73 ? 5.691 16.109 30.719 1 90.69 73 SER A O 1
ATOM 558 N N . LEU A 1 74 ? 6.539 16.062 28.688 1 90.88 74 LEU A N 1
ATOM 559 C CA . LEU A 1 74 ? 7.699 16.859 29.062 1 90.88 74 LEU A CA 1
ATOM 560 C C . LEU A 1 74 ? 7.277 18.234 29.547 1 90.88 74 LEU A C 1
ATOM 562 O O . LEU A 1 74 ? 7.793 18.734 30.562 1 90.88 74 LEU A O 1
ATOM 566 N N . LEU A 1 75 ? 6.387 18.844 28.859 1 91.69 75 LEU A N 1
ATOM 567 C CA . LEU A 1 75 ? 5.945 20.203 29.203 1 91.69 75 LEU A CA 1
ATOM 568 C C . LEU A 1 75 ? 5.184 20.203 30.531 1 91.69 75 LEU A C 1
ATOM 570 O O . LEU A 1 75 ? 5.297 21.141 31.312 1 91.69 75 LEU A O 1
ATOM 574 N N . ARG A 1 76 ? 4.422 19.156 30.766 1 92 76 ARG A N 1
ATOM 575 C CA . ARG A 1 76 ? 3.729 19.031 32.031 1 92 76 ARG A CA 1
ATOM 576 C C . ARG A 1 76 ? 4.719 18.906 33.188 1 92 76 ARG A C 1
ATOM 578 O O . ARG A 1 76 ? 4.551 19.531 34.25 1 92 76 ARG A O 1
ATOM 585 N N . GLU A 1 77 ? 5.699 18.125 32.938 1 92.75 77 GLU A N 1
ATOM 586 C CA . GLU A 1 77 ? 6.723 17.891 33.969 1 92.75 77 GLU A CA 1
ATOM 587 C C . GLU A 1 77 ? 7.492 19.172 34.281 1 92.75 77 GLU A C 1
ATOM 589 O O . GLU A 1 77 ? 7.867 19.406 35.406 1 92.75 77 GLU A O 1
ATOM 594 N N . ARG A 1 78 ? 7.664 19.953 33.312 1 90.81 78 ARG A N 1
ATOM 595 C CA . ARG A 1 78 ? 8.516 21.125 33.469 1 90.81 78 ARG A CA 1
ATOM 596 C C . ARG A 1 78 ? 7.676 22.391 33.625 1 90.81 78 ARG A C 1
ATOM 598 O O . ARG A 1 78 ? 8.195 23.516 33.562 1 90.81 78 ARG A O 1
ATOM 605 N N . ARG A 1 79 ? 6.484 22.203 33.781 1 90.88 79 ARG A N 1
ATOM 606 C CA . ARG A 1 79 ? 5.551 23.328 33.812 1 90.88 79 ARG A CA 1
ATOM 607 C C . ARG A 1 79 ? 5.965 24.359 34.844 1 90.88 79 ARG A C 1
ATOM 609 O O . ARG A 1 79 ? 6.02 25.562 34.531 1 90.88 79 ARG A O 1
ATOM 616 N N . ARG A 1 80 ? 6.352 23.984 36.031 1 90.69 80 ARG A N 1
ATOM 617 C CA . ARG A 1 80 ? 6.633 24.875 37.125 1 90.69 80 ARG A CA 1
ATOM 618 C C . ARG A 1 80 ? 7.973 25.578 36.938 1 90.69 80 ARG A C 1
ATOM 620 O O . ARG A 1 80 ? 8.227 26.609 37.562 1 90.69 80 ARG A O 1
ATOM 627 N N . ALA A 1 81 ? 8.781 25.031 36.125 1 91.56 81 ALA A N 1
ATOM 628 C CA . ALA A 1 81 ? 10.086 25.641 35.875 1 91.56 81 ALA A CA 1
ATOM 629 C C . ALA A 1 81 ? 10.109 26.391 34.531 1 91.56 81 ALA A C 1
ATOM 631 O O . ALA A 1 81 ? 10.086 27.609 34.5 1 91.56 81 ALA A O 1
ATOM 632 N N . LEU A 1 82 ? 9.977 25.656 33.531 1 91.81 82 LEU A N 1
ATOM 633 C CA . LEU A 1 82 ? 10.164 26.172 32.188 1 91.81 82 LEU A CA 1
ATOM 634 C C . LEU A 1 82 ? 9.023 27.125 31.797 1 91.81 82 LEU A C 1
ATOM 636 O O . LEU A 1 82 ? 9.242 28.109 31.094 1 91.81 82 LEU A O 1
ATOM 640 N N . LEU A 1 83 ? 7.848 26.844 32.25 1 92.19 83 LEU A N 1
ATOM 641 C CA . LEU A 1 83 ? 6.695 27.609 31.812 1 92.19 83 LEU A CA 1
ATOM 642 C C . LEU A 1 83 ? 6.27 28.625 32.875 1 92.19 83 LEU A C 1
ATOM 644 O O . LEU A 1 83 ? 5.262 29.312 32.719 1 92.19 83 LEU A O 1
ATOM 648 N N . ARG A 1 84 ? 7.094 28.688 33.875 1 90.62 84 ARG A N 1
ATOM 649 C CA . ARG A 1 84 ? 6.805 29.625 34.969 1 90.62 84 ARG A CA 1
ATOM 650 C C . ARG A 1 84 ? 6.863 31.062 34.438 1 90.62 84 ARG A C 1
ATOM 652 O O . ARG A 1 84 ? 7.797 31.438 33.75 1 90.62 84 ARG A O 1
ATOM 659 N N . ASP A 1 85 ? 5.887 31.906 34.688 1 90.56 85 ASP A N 1
ATOM 660 C CA . ASP A 1 85 ? 5.836 33.344 34.406 1 90.56 85 ASP A CA 1
ATOM 661 C C . ASP A 1 85 ? 5.809 33.625 32.906 1 90.56 85 ASP A C 1
ATOM 663 O O . ASP A 1 85 ? 6.262 34.688 32.469 1 90.56 85 ASP A O 1
ATOM 667 N N . VAL A 1 86 ? 5.488 32.562 32.156 1 93.94 86 VAL A N 1
ATOM 668 C CA . VAL A 1 86 ? 5.324 32.781 30.719 1 93.94 86 VAL A CA 1
ATOM 669 C C . VAL A 1 86 ? 4.035 33.562 30.469 1 93.94 86 VAL A C 1
ATOM 671 O O . VAL A 1 86 ? 2.961 33.156 30.922 1 93.94 86 VAL A O 1
ATOM 674 N N . GLU A 1 87 ? 4.113 34.594 29.75 1 93.81 87 GLU A N 1
ATOM 675 C CA . GLU A 1 87 ? 2.949 35.438 29.516 1 93.81 87 GLU A CA 1
ATOM 676 C C . GLU A 1 87 ? 2.459 35.312 28.078 1 93.81 87 GLU A C 1
ATOM 678 O O . GLU A 1 87 ? 1.284 35.562 27.781 1 93.81 87 GLU A O 1
ATOM 683 N N . PHE A 1 88 ? 3.359 35.031 27.203 1 94.5 88 PHE A N 1
ATOM 684 C CA . PHE A 1 88 ? 3.043 34.906 25.781 1 94.5 88 PHE A CA 1
ATOM 685 C C . PHE A 1 88 ? 3.723 33.688 25.188 1 94.5 88 PHE A C 1
ATOM 687 O O . PHE A 1 88 ? 4.855 33.375 25.531 1 94.5 88 PHE A O 1
ATOM 694 N N . VAL A 1 89 ? 3.033 33.031 24.281 1 94.88 89 VAL A N 1
ATOM 695 C CA . VAL A 1 89 ? 3.588 31.859 23.594 1 94.88 89 VAL A CA 1
ATOM 696 C C . VAL A 1 89 ? 3.566 32.125 22.094 1 94.88 89 VAL A C 1
ATOM 698 O O . VAL A 1 89 ? 2.576 32.594 21.547 1 94.88 89 VAL A O 1
ATOM 701 N N . CYS A 1 90 ? 4.691 31.812 21.438 1 94.94 90 CYS A N 1
ATOM 702 C CA . CYS A 1 90 ? 4.812 32 20 1 94.94 90 CYS A CA 1
ATOM 703 C C . CYS A 1 90 ? 5.426 30.766 19.328 1 94.94 90 CYS A C 1
ATOM 705 O O . CYS A 1 90 ? 6.41 30.219 19.828 1 94.94 90 CYS A O 1
ATOM 707 N N . ALA A 1 91 ? 4.758 30.312 18.297 1 92.44 91 ALA A N 1
ATOM 708 C CA . ALA A 1 91 ? 5.336 29.281 17.438 1 92.44 91 ALA A CA 1
ATOM 709 C C . ALA A 1 91 ? 5.723 29.844 16.078 1 92.44 91 ALA A C 1
ATOM 711 O O . ALA A 1 91 ? 5.066 30.766 15.57 1 92.44 91 ALA A O 1
ATOM 712 N N . THR A 1 92 ? 6.816 29.344 15.492 1 90.44 92 THR A N 1
ATOM 713 C CA . THR A 1 92 ? 7.305 29.922 14.242 1 90.44 92 THR A CA 1
ATOM 714 C C . THR A 1 92 ? 7.352 28.859 13.148 1 90.44 92 THR A C 1
ATOM 716 O O . THR A 1 92 ? 8.406 28.609 12.555 1 90.44 92 THR A O 1
ATOM 719 N N . VAL A 1 93 ? 6.23 28.312 12.805 1 77.81 93 VAL A N 1
ATOM 720 C CA . VAL A 1 93 ? 6.137 27.266 11.789 1 77.81 93 VAL A CA 1
ATOM 721 C C . VAL A 1 93 ? 5.312 27.766 10.602 1 77.81 93 VAL A C 1
ATOM 723 O O . VAL A 1 93 ? 5.113 27.047 9.625 1 77.81 93 VAL A O 1
ATOM 726 N N . GLY A 1 94 ? 4.914 28.938 10.664 1 76.62 94 GLY A N 1
ATOM 727 C CA . GLY A 1 94 ? 4.113 29.5 9.586 1 76.62 94 GLY A CA 1
ATOM 728 C C . GLY A 1 94 ? 4.934 29.875 8.359 1 76.62 94 GLY A C 1
ATOM 729 O O . GLY A 1 94 ? 6.164 29.875 8.414 1 76.62 94 GLY A O 1
ATOM 730 N N . G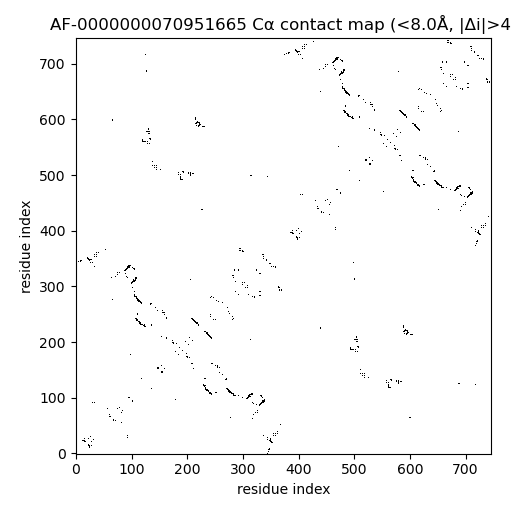LN A 1 95 ? 4.16 30.016 7.27 1 74.94 95 GLN A N 1
ATOM 731 C CA . GLN A 1 95 ? 4.805 30.375 6.012 1 74.94 95 GLN A CA 1
ATOM 732 C C . GLN A 1 95 ? 4.109 31.562 5.363 1 74.94 95 GLN A C 1
ATOM 734 O O . GLN A 1 95 ? 2.91 31.766 5.551 1 74.94 95 GLN A O 1
ATOM 739 N N . ARG A 1 96 ? 4.961 32.312 4.75 1 72.75 96 ARG A N 1
ATOM 740 C CA . ARG A 1 96 ? 4.445 33.406 3.934 1 72.75 96 ARG A CA 1
ATOM 741 C C . ARG A 1 96 ? 3.74 32.875 2.689 1 72.75 96 ARG A C 1
ATOM 743 O O . ARG A 1 96 ? 4.195 31.906 2.074 1 72.75 96 ARG A O 1
ATOM 750 N N . VAL A 1 97 ? 2.559 33.469 2.488 1 67.25 97 VAL A N 1
ATOM 751 C CA . VAL A 1 97 ? 1.878 33.156 1.237 1 67.25 97 VAL A CA 1
ATOM 752 C C . VAL A 1 97 ? 1.897 34.375 0.312 1 67.25 97 VAL A C 1
ATOM 754 O O . VAL A 1 97 ? 1.331 35.406 0.637 1 67.25 97 VAL A O 1
ATOM 757 N N . GLY A 1 98 ? 2.557 34.25 -0.776 1 68.25 98 GLY A N 1
ATOM 758 C CA . GLY A 1 98 ? 2.689 35.375 -1.675 1 68.25 98 GLY A CA 1
ATOM 759 C C . GLY A 1 98 ? 3.496 36.531 -1.082 1 68.25 98 GLY A C 1
ATOM 760 O O . GLY A 1 98 ? 4.574 36.312 -0.527 1 68.25 98 GLY A O 1
ATOM 761 N N . LYS A 1 99 ? 2.928 37.719 -1.27 1 71.94 99 LYS A N 1
ATOM 762 C CA . LYS A 1 99 ? 3.627 38.906 -0.822 1 71.94 99 LYS A CA 1
ATOM 763 C C . LYS A 1 99 ? 3.242 39.281 0.61 1 71.94 99 LYS A C 1
ATOM 765 O O . LYS A 1 99 ? 3.961 40.031 1.285 1 71.94 99 LYS A O 1
ATOM 770 N N . ARG A 1 100 ? 2.197 38.688 1.08 1 78.44 100 ARG A N 1
ATOM 771 C CA . ARG A 1 100 ? 1.705 39.062 2.398 1 78.44 100 ARG A CA 1
ATOM 772 C C . ARG A 1 100 ? 2.217 38.125 3.475 1 78.44 100 ARG A C 1
ATOM 774 O O . ARG A 1 100 ? 2.314 36.906 3.246 1 78.44 100 ARG A O 1
ATOM 781 N N . LEU A 1 101 ? 2.639 38.781 4.52 1 86.75 101 LEU A N 1
ATOM 782 C CA . LEU A 1 101 ? 2.955 38 5.703 1 86.75 101 LEU A CA 1
ATOM 783 C C . LEU A 1 101 ? 1.687 37.625 6.453 1 86.75 101 LEU A C 1
ATOM 785 O O . LEU A 1 101 ? 0.734 38.406 6.516 1 86.75 101 LEU A O 1
ATOM 789 N N . CYS A 1 102 ? 1.687 36.375 6.883 1 86.19 102 CYS A N 1
ATOM 790 C CA . CYS A 1 102 ? 0.467 35.875 7.504 1 86.19 102 CYS A CA 1
ATOM 791 C C . CYS A 1 102 ? 0.738 35.375 8.922 1 86.19 102 CYS A C 1
ATOM 793 O O . CYS A 1 102 ? 1.664 34.594 9.141 1 86.19 102 CYS A O 1
ATOM 795 N N . ALA A 1 103 ? 0.004 35.938 9.898 1 90.75 103 ALA A N 1
ATOM 796 C CA . ALA A 1 103 ? -0.043 35.344 11.227 1 90.75 103 ALA A CA 1
ATOM 797 C C . ALA A 1 103 ? -1.226 34.375 11.352 1 90.75 103 ALA A C 1
ATOM 799 O O . ALA A 1 103 ? -2.322 34.688 10.875 1 90.75 103 ALA A O 1
ATOM 800 N N . CYS A 1 104 ? -1.011 33.281 11.992 1 91.81 104 CYS A N 1
ATOM 801 C CA . CYS A 1 104 ? -2.07 32.312 12.102 1 91.81 104 CYS A CA 1
ATOM 802 C C . CYS A 1 104 ? -2.594 32.219 13.531 1 91.81 104 CYS A C 1
ATOM 804 O O . CYS A 1 104 ? -1.829 32.344 14.484 1 91.81 104 CYS A O 1
ATOM 806 N N . HIS A 1 105 ? -3.904 31.984 13.648 1 91.62 105 HIS A N 1
ATOM 807 C CA . HIS A 1 105 ? -4.535 31.938 14.961 1 91.62 105 HIS A CA 1
ATOM 808 C C . HIS A 1 105 ? -5.242 30.609 15.18 1 91.62 105 HIS A C 1
ATOM 810 O O . HIS A 1 105 ? -5.961 30.438 16.172 1 91.62 105 HIS A O 1
ATOM 816 N N . ALA A 1 106 ? -5.078 29.719 14.273 1 93.06 106 ALA A N 1
ATOM 817 C CA . ALA A 1 106 ? -5.664 28.391 14.422 1 93.06 106 ALA A CA 1
ATOM 818 C C . ALA A 1 106 ? -4.895 27.359 13.602 1 93.06 106 ALA A C 1
ATOM 820 O O . ALA A 1 106 ? -4.238 27.703 12.617 1 93.06 106 ALA A O 1
ATOM 821 N N . ALA A 1 107 ? -4.926 26.141 13.992 1 94.19 107 ALA A N 1
ATOM 822 C CA . ALA A 1 107 ? -4.309 25.016 13.289 1 94.19 107 ALA A CA 1
ATOM 823 C C . ALA A 1 107 ? -5.152 23.75 13.43 1 94.19 107 ALA A C 1
ATOM 825 O O . ALA A 1 107 ? -5.727 23.484 14.492 1 94.19 107 ALA A O 1
ATOM 826 N N . ARG A 1 108 ? -5.203 22.984 12.352 1 95.38 108 ARG A N 1
ATOM 827 C CA . ARG A 1 108 ? -5.879 21.688 12.43 1 95.38 108 ARG A CA 1
ATOM 828 C C . ARG A 1 108 ? -5.09 20.719 13.305 1 95.38 108 ARG A C 1
ATOM 830 O O . ARG A 1 108 ? -3.883 20.875 13.484 1 95.38 108 ARG A O 1
ATOM 837 N N . GLY A 1 109 ? -5.84 19.781 13.898 1 95.25 109 GLY A N 1
ATOM 838 C CA . GLY A 1 109 ? -5.223 18.688 14.633 1 95.25 109 GLY A CA 1
ATOM 839 C C . GLY A 1 109 ? -4.902 17.5 13.766 1 95.25 109 GLY A C 1
ATOM 840 O O . GLY A 1 109 ? -4.957 17.578 12.531 1 95.25 109 GLY A O 1
ATOM 841 N N . LEU A 1 110 ? -4.52 16.406 14.477 1 95.75 110 LEU A N 1
ATOM 842 C CA . LEU A 1 110 ? -4.148 15.195 13.758 1 95.75 110 LEU A CA 1
ATOM 843 C C . LEU A 1 110 ? -4.465 13.953 14.586 1 95.75 110 LEU A C 1
ATOM 845 O O . LEU A 1 110 ? -4.125 13.891 15.766 1 95.75 110 LEU A O 1
ATOM 849 N N . CYS A 1 111 ? -5.172 13.094 13.977 1 96.69 111 CYS A N 1
ATOM 850 C CA . CYS A 1 111 ? -5.227 11.711 14.43 1 96.69 111 CYS A CA 1
ATOM 851 C C . CYS A 1 111 ? -4.641 10.773 13.375 1 96.69 111 CYS A C 1
ATOM 853 O O . CYS A 1 111 ? -5.098 10.75 12.234 1 96.69 111 CYS A O 1
ATOM 855 N N . TYR A 1 112 ? -3.613 10.062 13.766 1 96.75 112 TYR A N 1
ATOM 856 C CA . TYR A 1 112 ? -2.99 9.125 12.844 1 96.75 112 TYR A CA 1
ATOM 857 C C . TYR A 1 112 ? -3.318 7.684 13.227 1 96.75 112 TYR A C 1
ATOM 859 O O . TYR A 1 112 ? -3.15 7.293 14.383 1 96.75 112 TYR A O 1
ATOM 867 N N . PHE A 1 113 ? -3.758 6.875 12.242 1 98.25 113 PHE A N 1
ATOM 868 C CA . PHE A 1 113 ? -4.234 5.527 12.531 1 98.25 113 PHE A CA 1
ATOM 869 C C . PHE A 1 113 ? -3.434 4.496 11.742 1 98.25 113 PHE A C 1
ATOM 871 O O . PHE A 1 113 ? -3.037 4.742 10.602 1 98.25 113 PHE A O 1
ATOM 878 N N . HIS A 1 114 ? -3.176 3.391 12.398 1 98.69 114 HIS A N 1
ATOM 879 C CA . HIS A 1 114 ? -2.725 2.156 11.766 1 98.69 114 HIS A CA 1
ATOM 880 C C . HIS A 1 114 ? -3.816 1.09 11.797 1 98.69 114 HIS A C 1
ATOM 882 O O . HIS A 1 114 ? -4.293 0.717 12.875 1 98.69 114 HIS A O 1
ATOM 888 N N . LEU A 1 115 ? -4.266 0.687 10.656 1 98.88 115 LEU A N 1
ATOM 889 C CA . LEU A 1 115 ? -5.254 -0.376 10.508 1 98.88 115 LEU A CA 1
ATOM 890 C C . LEU A 1 115 ? -4.594 -1.667 10.031 1 98.88 115 LEU A C 1
ATOM 892 O O . LEU A 1 115 ? -4.125 -1.747 8.891 1 98.88 115 LEU A O 1
ATOM 896 N N . THR A 1 116 ? -4.574 -2.699 10.906 1 98.81 116 THR A N 1
ATOM 897 C CA . THR A 1 116 ? -3.877 -3.945 10.602 1 98.81 116 THR A CA 1
ATOM 898 C C . THR A 1 116 ? -4.875 -5.059 10.289 1 98.81 116 THR A C 1
ATOM 900 O O . THR A 1 116 ? -5.852 -5.246 11.008 1 98.81 116 THR A O 1
ATOM 903 N N . VAL A 1 117 ? -4.684 -5.738 9.188 1 98.56 117 VAL A N 1
ATOM 904 C CA . VAL A 1 117 ? -5.391 -6.977 8.867 1 98.56 117 VAL A CA 1
ATOM 905 C C . VAL A 1 117 ? -4.391 -8.117 8.719 1 98.56 117 VAL A C 1
ATOM 907 O O . VAL A 1 117 ? -3.391 -7.992 8.008 1 98.56 117 VAL A O 1
ATOM 910 N N . ALA A 1 118 ? -4.609 -9.203 9.445 1 97.75 118 ALA A N 1
ATOM 911 C CA . ALA A 1 118 ? -3.723 -10.359 9.406 1 97.75 118 ALA A CA 1
ATOM 912 C C . ALA A 1 118 ? -4.52 -11.648 9.227 1 97.75 118 ALA A C 1
ATOM 914 O O . ALA A 1 118 ? -5.613 -11.797 9.781 1 97.75 118 ALA A O 1
ATOM 915 N N . GLY A 1 119 ? -3.957 -12.539 8.391 1 94.94 119 GLY A N 1
ATOM 916 C CA . GLY A 1 119 ? -4.723 -13.742 8.109 1 94.94 119 GLY A CA 1
ATOM 917 C C . GLY A 1 119 ? -3.865 -15 8.078 1 94.94 119 GLY A C 1
ATOM 918 O O . GLY A 1 119 ? -4.387 -16.109 8.062 1 94.94 119 GLY A O 1
ATOM 919 N N . ALA A 1 120 ? -2.52 -14.945 7.98 1 93.5 120 ALA A N 1
ATOM 920 C CA . ALA A 1 120 ? -1.638 -16.109 7.844 1 93.5 120 ALA A CA 1
ATOM 921 C C . ALA A 1 120 ? -0.328 -15.883 8.602 1 93.5 120 ALA A C 1
ATOM 923 O O . ALA A 1 120 ? -0.051 -14.781 9.07 1 93.5 120 ALA A O 1
ATOM 924 N N . GLU A 1 121 ? 0.389 -16.938 8.773 1 91.56 121 GLU A N 1
ATOM 925 C CA . GLU A 1 121 ? 1.671 -16.875 9.469 1 91.56 121 GLU A CA 1
ATOM 926 C C . GLU A 1 121 ? 2.793 -16.469 8.523 1 91.56 121 GLU A C 1
ATOM 928 O O . GLU A 1 121 ? 3.834 -15.969 8.969 1 91.56 121 GLU A O 1
ATOM 933 N N . ARG A 1 122 ? 2.58 -16.688 7.273 1 87.94 122 ARG A N 1
ATOM 934 C CA . ARG A 1 122 ? 3.564 -16.344 6.258 1 87.94 122 ARG A CA 1
ATOM 935 C C . ARG A 1 122 ? 2.885 -15.945 4.949 1 87.94 122 ARG A C 1
ATOM 937 O O . ARG A 1 122 ? 1.699 -16.219 4.754 1 87.94 122 ARG A O 1
ATOM 944 N N . ASP A 1 123 ? 3.68 -15.289 4.176 1 90.31 123 ASP A N 1
ATOM 945 C CA . ASP A 1 123 ? 3.178 -14.984 2.84 1 90.31 123 ASP A CA 1
ATOM 946 C C . ASP A 1 123 ? 2.898 -16.266 2.053 1 90.31 123 ASP A C 1
ATOM 948 O O . ASP A 1 123 ? 3.529 -17.297 2.289 1 90.31 123 ASP A O 1
ATOM 952 N N . ALA A 1 124 ? 1.948 -16.172 1.144 1 90.19 124 ALA A N 1
ATOM 953 C CA . ALA A 1 124 ? 1.578 -17.344 0.338 1 90.19 124 ALA A CA 1
ATOM 954 C C . ALA A 1 124 ? 1.71 -17.031 -1.152 1 90.19 124 ALA A C 1
ATOM 956 O O . ALA A 1 124 ? 1.695 -15.875 -1.559 1 90.19 124 ALA A O 1
ATOM 957 N N . HIS A 1 125 ? 1.902 -18.094 -1.906 1 88.69 125 HIS A N 1
ATOM 958 C CA . HIS A 1 125 ? 1.95 -17.969 -3.359 1 88.69 125 HIS A CA 1
ATOM 959 C C . HIS A 1 125 ? 0.547 -17.875 -3.951 1 88.69 125 HIS A C 1
ATOM 961 O O . HIS A 1 125 ? -0.307 -18.719 -3.678 1 88.69 125 HIS A O 1
ATOM 967 N N . SER A 1 126 ? 0.278 -16.906 -4.762 1 92.25 126 SER A N 1
ATOM 968 C CA . SER A 1 126 ? -1.075 -16.641 -5.246 1 92.25 126 SER A CA 1
ATOM 969 C C . SER A 1 126 ? -1.552 -17.766 -6.172 1 92.25 126 SER A C 1
ATOM 971 O O . SER A 1 126 ? -2.754 -18 -6.305 1 92.25 126 SER A O 1
ATOM 973 N N . GLY A 1 127 ? -0.649 -18.406 -6.852 1 90.25 127 GLY A N 1
ATOM 974 C CA . GLY A 1 127 ? -1.034 -19.547 -7.68 1 90.25 127 GLY A CA 1
ATOM 975 C C . GLY A 1 127 ? -1.55 -20.719 -6.875 1 90.25 127 GLY A C 1
ATOM 976 O O . GLY A 1 127 ? -2.582 -21.312 -7.211 1 90.25 127 GLY A O 1
ATOM 977 N N . ALA A 1 128 ? -0.884 -21.016 -5.848 1 85.88 128 ALA A N 1
ATOM 978 C CA . ALA A 1 128 ? -1.205 -22.188 -5.031 1 85.88 128 ALA A CA 1
ATOM 979 C C . ALA A 1 128 ? -2.34 -21.891 -4.059 1 85.88 128 ALA A C 1
ATOM 981 O O . ALA A 1 128 ? -3.105 -22.781 -3.688 1 85.88 128 ALA A O 1
ATOM 982 N N . CYS A 1 129 ? -2.443 -20.625 -3.695 1 90.25 129 CYS A N 1
ATOM 983 C CA . CYS A 1 129 ? -3.332 -20.359 -2.57 1 90.25 129 CYS A CA 1
ATOM 984 C C . CYS A 1 129 ? -4.438 -19.391 -2.969 1 90.25 129 CYS A C 1
ATOM 986 O O . CYS A 1 129 ? -5.402 -19.203 -2.225 1 90.25 129 CYS A O 1
ATOM 988 N N . GLY A 1 130 ? -4.297 -18.75 -4.082 1 91.06 130 GLY A N 1
ATOM 989 C CA . GLY A 1 130 ? -5.367 -17.891 -4.543 1 91.06 130 GLY A CA 1
ATOM 990 C C . GLY A 1 130 ? -6.691 -18.609 -4.703 1 91.06 130 GLY A C 1
ATOM 991 O O . GLY A 1 130 ? -6.746 -19.703 -5.27 1 91.06 130 GLY A O 1
ATOM 992 N N . GLY A 1 131 ? -7.766 -18.047 -4.18 1 90.06 131 GLY A N 1
ATOM 993 C CA . GLY A 1 131 ? -9.086 -18.656 -4.27 1 90.06 131 GLY A CA 1
ATOM 994 C C . GLY A 1 131 ? -9.359 -19.641 -3.156 1 90.06 131 GLY A C 1
ATOM 995 O O . GLY A 1 131 ? -10.477 -20.141 -3.025 1 90.06 131 GLY A O 1
ATOM 996 N N . VAL A 1 132 ? -8.367 -19.922 -2.393 1 90.25 132 VAL A N 1
ATOM 997 C CA . VAL A 1 132 ? -8.523 -20.906 -1.331 1 90.25 132 VAL A CA 1
ATOM 998 C C . VAL A 1 132 ? -8.547 -20.203 0.027 1 90.25 132 VAL A C 1
ATOM 1000 O O . VAL A 1 132 ? -9.258 -20.641 0.94 1 90.25 132 VAL A O 1
ATOM 1003 N N . MET A 1 133 ? -7.855 -19.125 0.161 1 91.12 133 MET A N 1
ATOM 1004 C CA . MET A 1 133 ? -7.742 -18.438 1.446 1 91.12 133 MET A CA 1
ATOM 1005 C C . MET A 1 133 ? -8.344 -17.047 1.371 1 91.12 133 MET A C 1
ATOM 1007 O O . MET A 1 133 ? -8.492 -16.484 0.283 1 91.12 133 MET A O 1
ATOM 1011 N N . HIS A 1 134 ? -8.695 -16.531 2.543 1 91.75 134 HIS A N 1
ATOM 1012 C CA . HIS A 1 134 ? -9.039 -15.117 2.646 1 91.75 134 HIS A CA 1
ATOM 1013 C C . HIS A 1 134 ? -7.797 -14.234 2.59 1 91.75 134 HIS A C 1
ATOM 1015 O O . HIS A 1 134 ? -6.844 -14.445 3.346 1 91.75 134 HIS A O 1
ATOM 1021 N N . GLU A 1 135 ? -7.797 -13.32 1.716 1 94 135 GLU A N 1
ATOM 1022 C CA . GLU A 1 135 ? -6.609 -12.508 1.472 1 94 135 GLU A CA 1
ATOM 1023 C C . GLU A 1 135 ? -6.664 -11.203 2.256 1 94 135 GLU A C 1
ATOM 1025 O O . GLU A 1 135 ? -7.539 -10.367 2.02 1 94 135 GLU A O 1
ATOM 1030 N N . PRO A 1 136 ? -5.695 -10.945 3.1 1 96.81 136 PRO A N 1
ATOM 1031 C CA . PRO A 1 136 ? -5.715 -9.781 3.994 1 96.81 136 PRO A CA 1
ATOM 1032 C C . PRO A 1 136 ? -5.719 -8.453 3.238 1 96.81 136 PRO A C 1
ATOM 1034 O O . PRO A 1 136 ? -6.379 -7.504 3.66 1 96.81 136 PRO A O 1
ATOM 1037 N N . LEU A 1 137 ? -4.984 -8.352 2.15 1 97.56 137 LEU A N 1
ATOM 1038 C CA . LEU A 1 137 ? -4.879 -7.074 1.446 1 97.56 137 LEU A CA 1
ATOM 1039 C C . LEU A 1 137 ? -6.234 -6.641 0.9 1 97.56 137 LEU A C 1
ATOM 1041 O O . LEU A 1 137 ? -6.59 -5.465 0.979 1 97.56 137 LEU A O 1
ATOM 1045 N N . GLY A 1 138 ? -7.008 -7.562 0.352 1 96.56 138 GLY A N 1
ATOM 1046 C CA . GLY A 1 138 ? -8.352 -7.23 -0.099 1 96.56 138 GLY A CA 1
ATOM 1047 C C . GLY A 1 138 ? -9.227 -6.668 1.003 1 96.56 138 GLY A C 1
ATOM 1048 O O . GLY A 1 138 ? -9.945 -5.691 0.792 1 96.56 138 GLY A O 1
ATOM 1049 N N . ASP A 1 139 ? -9.141 -7.285 2.16 1 96.62 139 ASP A N 1
ATOM 1050 C CA . ASP A 1 139 ? -9.891 -6.809 3.314 1 96.62 139 ASP A CA 1
ATOM 1051 C C . ASP A 1 139 ? -9.477 -5.391 3.699 1 96.62 139 ASP A C 1
ATOM 1053 O O . ASP A 1 139 ? -10.328 -4.535 3.955 1 96.62 139 ASP A O 1
ATOM 1057 N N . LEU A 1 140 ? -8.195 -5.176 3.73 1 98.25 140 LEU A N 1
ATOM 1058 C CA . LEU A 1 140 ? -7.691 -3.865 4.117 1 98.25 140 LEU A CA 1
ATOM 1059 C C . LEU A 1 140 ? -8.156 -2.791 3.143 1 98.25 140 LEU A C 1
ATOM 1061 O O . LEU A 1 140 ? -8.594 -1.715 3.559 1 98.25 140 LEU A O 1
ATOM 1065 N N . LEU A 1 141 ? -8.031 -3.072 1.838 1 97.5 141 LEU A N 1
ATOM 1066 C CA . LEU A 1 141 ? -8.422 -2.094 0.83 1 97.5 141 LEU A CA 1
ATOM 1067 C C . LEU A 1 141 ? -9.906 -1.755 0.947 1 97.5 141 LEU A C 1
ATOM 1069 O O . LEU A 1 141 ? -10.297 -0.593 0.803 1 97.5 141 LEU A O 1
ATOM 1073 N N . PHE A 1 142 ? -10.734 -2.746 1.22 1 96.31 142 PHE A N 1
ATOM 1074 C CA . PHE A 1 142 ? -12.156 -2.533 1.429 1 96.31 142 PHE A CA 1
ATOM 1075 C C . PHE A 1 142 ? -12.398 -1.576 2.59 1 96.31 142 PHE A C 1
ATOM 1077 O O . PHE A 1 142 ? -13.188 -0.636 2.473 1 96.31 142 PHE A O 1
ATOM 1084 N N . LEU A 1 143 ? -11.703 -1.826 3.684 1 97.88 143 LEU A N 1
ATOM 1085 C CA . LEU A 1 143 ? -11.883 -1.005 4.875 1 97.88 143 LEU A CA 1
ATOM 1086 C C . LEU A 1 143 ? -11.422 0.426 4.621 1 97.88 143 LEU A C 1
ATOM 1088 O O . LEU A 1 143 ? -12.117 1.38 4.973 1 97.88 143 LEU A O 1
ATOM 1092 N N . LEU A 1 144 ? -10.25 0.622 4.035 1 98.31 144 LEU A N 1
ATOM 1093 C CA . LEU A 1 144 ? -9.719 1.954 3.771 1 98.31 144 LEU A CA 1
ATOM 1094 C C . LEU A 1 144 ? -10.617 2.719 2.807 1 98.31 144 LEU A C 1
ATOM 1096 O O . LEU A 1 144 ? -10.852 3.914 2.988 1 98.31 144 LEU A O 1
ATOM 1100 N N . ASP A 1 145 ? -11.07 1.995 1.803 1 95.94 145 ASP A N 1
ATOM 1101 C CA . ASP A 1 145 ? -11.945 2.631 0.823 1 95.94 145 ASP A CA 1
ATOM 1102 C C . ASP A 1 145 ? -13.266 3.064 1.464 1 95.94 145 ASP A C 1
ATOM 1104 O O . ASP A 1 145 ? -13.867 4.051 1.042 1 95.94 145 ASP A O 1
ATOM 1108 N N . SER A 1 146 ? -13.688 2.395 2.475 1 96.12 146 SER A N 1
ATOM 1109 C CA . SER A 1 146 ? -14.969 2.676 3.119 1 96.12 146 SER A CA 1
ATOM 1110 C C . SER A 1 146 ? -14.938 4.012 3.855 1 96.12 146 SER A C 1
ATOM 1112 O O . SER A 1 146 ? -15.977 4.547 4.227 1 96.12 146 SER A O 1
ATOM 1114 N N . LEU A 1 147 ? -13.766 4.512 4.125 1 97.56 147 LEU A N 1
ATOM 1115 C CA . LEU A 1 147 ? -13.617 5.754 4.871 1 97.56 147 LEU A CA 1
ATOM 1116 C C . LEU A 1 147 ? -14.094 6.945 4.039 1 97.56 147 LEU A C 1
ATOM 1118 O O . LEU A 1 147 ? -14.312 8.031 4.574 1 97.56 147 LEU A O 1
ATOM 1122 N N . HIS A 1 148 ? -14.172 6.715 2.746 1 93.81 148 HIS A N 1
ATOM 1123 C CA . HIS A 1 148 ? -14.656 7.746 1.835 1 93.81 148 HIS A CA 1
ATOM 1124 C C . HIS A 1 148 ? -15.914 7.289 1.1 1 93.81 148 HIS A C 1
ATOM 1126 O O . HIS A 1 148 ? -16.109 6.09 0.884 1 93.81 148 HIS A O 1
ATOM 1132 N N . GLY A 1 149 ? -16.75 8.172 0.8 1 85.06 149 GLY A N 1
ATOM 1133 C CA . GLY A 1 149 ? -17.906 7.914 -0.025 1 85.06 149 GLY A CA 1
ATOM 1134 C C . GLY A 1 149 ? -17.734 8.367 -1.463 1 85.06 149 GLY A C 1
ATOM 1135 O O . GLY A 1 149 ? -16.609 8.469 -1.956 1 85.06 149 GLY A O 1
ATOM 1136 N N . LYS A 1 150 ? -18.891 8.516 -2.078 1 77.06 150 LYS A N 1
ATOM 1137 C CA . LYS A 1 150 ? -18.906 8.953 -3.471 1 77.06 150 LYS A CA 1
ATOM 1138 C C . LYS A 1 150 ? -18.234 10.312 -3.623 1 77.06 150 LYS A C 1
ATOM 1140 O O . LYS A 1 150 ? -18.469 11.219 -2.822 1 77.06 150 LYS A O 1
ATOM 1145 N N . GLY A 1 151 ? -17.328 10.461 -4.59 1 71.19 151 GLY A N 1
ATOM 1146 C CA . GLY A 1 151 ? -16.672 11.727 -4.871 1 71.19 151 GLY A CA 1
ATOM 1147 C C . GLY A 1 151 ? -15.555 12.055 -3.898 1 71.19 151 GLY A C 1
ATOM 1148 O O . GLY A 1 151 ? -15.07 13.188 -3.852 1 71.19 151 GLY A O 1
ATOM 1149 N N . GLY A 1 152 ? -15.273 11.07 -3.004 1 76.5 152 GLY A N 1
ATOM 1150 C CA . GLY A 1 152 ? -14.172 11.305 -2.086 1 76.5 152 GLY A CA 1
ATOM 1151 C C . GLY A 1 152 ? -14.602 11.969 -0.793 1 76.5 152 GLY A C 1
ATOM 1152 O O . GLY A 1 152 ? -13.758 12.414 -0.006 1 76.5 152 GLY A O 1
ATOM 1153 N N . ARG A 1 153 ? -15.898 12.07 -0.536 1 83.31 153 ARG A N 1
ATOM 1154 C CA . ARG A 1 153 ? -16.406 12.688 0.687 1 83.31 153 ARG A CA 1
ATOM 1155 C C . ARG A 1 153 ? -16.188 11.773 1.89 1 83.31 153 ARG A C 1
ATOM 1157 O O . ARG A 1 153 ? -16.219 10.547 1.763 1 83.31 153 ARG A O 1
ATOM 1164 N N . ILE A 1 154 ? -15.984 12.445 3.025 1 92.44 154 ILE A N 1
ATOM 1165 C CA . ILE A 1 154 ? -15.781 11.688 4.258 1 92.44 154 ILE A CA 1
ATOM 1166 C C . ILE A 1 154 ? -17.016 10.844 4.551 1 92.44 154 ILE A C 1
ATOM 1168 O O . ILE A 1 154 ? -18.141 11.352 4.535 1 92.44 154 ILE A O 1
ATOM 1172 N N . ALA A 1 155 ? -16.828 9.562 4.84 1 94.75 155 ALA A N 1
ATOM 1173 C CA . ALA A 1 155 ? -17.938 8.641 5.086 1 94.75 155 ALA A CA 1
ATOM 1174 C C . ALA A 1 155 ? -18.125 8.391 6.582 1 94.75 155 ALA A C 1
ATOM 1176 O O . ALA A 1 155 ? -18.922 7.547 6.984 1 94.75 155 ALA A O 1
ATOM 1177 N N . VAL A 1 156 ? -17.422 9.055 7.398 1 95.19 156 VAL A N 1
ATOM 1178 C CA . VAL A 1 156 ? -17.516 8.969 8.852 1 95.19 156 VAL A CA 1
ATOM 1179 C C . VAL A 1 156 ? -18.328 10.156 9.375 1 95.19 156 VAL A C 1
ATOM 1181 O O . VAL A 1 156 ? -17.781 11.234 9.609 1 95.19 156 VAL A O 1
ATOM 1184 N N . PRO A 1 157 ? -19.578 10.016 9.594 1 89.88 157 PRO A N 1
ATOM 1185 C CA . PRO A 1 157 ? -20.469 11.141 9.891 1 89.88 157 PRO A CA 1
ATOM 1186 C C . PRO A 1 157 ? -20.031 11.93 11.125 1 89.88 157 PRO A C 1
ATOM 1188 O O . PRO A 1 157 ? -20.203 13.148 11.172 1 89.88 157 PRO A O 1
ATOM 1191 N N . GLU A 1 158 ? -19.531 11.32 12.102 1 89.62 158 GLU A N 1
ATOM 1192 C CA . GLU A 1 158 ? -19.172 11.961 13.359 1 89.62 158 GLU A CA 1
ATOM 1193 C C . GLU A 1 158 ? -18.125 13.047 13.141 1 89.62 158 GLU A C 1
ATOM 1195 O O . GLU A 1 158 ? -18.016 13.984 13.938 1 89.62 158 GLU A O 1
ATOM 1200 N N . LEU A 1 159 ? -17.375 12.922 12.07 1 93 159 LEU A N 1
ATOM 1201 C CA . LEU A 1 159 ? -16.312 13.867 11.797 1 93 159 LEU A CA 1
ATOM 1202 C C . LEU A 1 159 ? -16.875 15.211 11.336 1 93 159 LEU A C 1
ATOM 1204 O O . LEU A 1 159 ? -16.172 16.219 11.352 1 93 159 LEU A O 1
ATOM 1208 N N . LEU A 1 160 ? -18.141 15.234 10.93 1 91.31 160 LEU A N 1
ATOM 1209 C CA . LEU A 1 160 ? -18.703 16.453 10.367 1 91.31 160 LEU A CA 1
ATOM 1210 C C . LEU A 1 160 ? -19.656 17.109 11.367 1 91.31 160 LEU A C 1
ATOM 1212 O O . LEU A 1 160 ? -20.062 18.266 11.172 1 91.31 160 LEU A O 1
ATOM 1216 N N . GLU A 1 161 ? -19.969 16.5 12.43 1 89.44 161 GLU A N 1
ATOM 1217 C CA . GLU A 1 161 ? -20.969 16.969 13.375 1 89.44 161 GLU A CA 1
ATOM 1218 C C . GLU A 1 161 ? -20.5 18.188 14.141 1 89.44 161 GLU A C 1
ATOM 1220 O O . GLU A 1 161 ? -21.281 19.109 14.406 1 89.44 161 GLU A O 1
ATOM 1225 N N . ASP A 1 162 ? -19.281 18.312 14.445 1 87.62 162 ASP A N 1
ATOM 1226 C CA . ASP A 1 162 ? -18.797 19.375 15.328 1 87.62 162 ASP A CA 1
ATOM 1227 C C . ASP A 1 162 ? -18.125 20.484 14.531 1 87.62 162 ASP A C 1
ATOM 1229 O O . ASP A 1 162 ? -17.469 21.359 15.102 1 87.62 162 ASP A O 1
ATOM 1233 N N . VAL A 1 163 ? -18.312 20.469 13.266 1 92.25 163 VAL A N 1
ATOM 1234 C CA . VAL A 1 163 ? -17.719 21.531 12.453 1 92.25 163 VAL A CA 1
ATOM 1235 C C . VAL A 1 163 ? -18.578 22.797 12.562 1 92.25 163 VAL A C 1
ATOM 1237 O O . VAL A 1 163 ? -19.766 22.766 12.258 1 92.25 163 VAL A O 1
ATOM 1240 N N . VAL A 1 164 ? -17.984 23.844 12.977 1 90.31 164 VAL A N 1
ATOM 1241 C CA . VAL A 1 164 ? -18.703 25.109 13.141 1 90.31 164 VAL A CA 1
ATOM 1242 C C . VAL A 1 164 ? -18.891 25.781 11.781 1 90.31 164 VAL A C 1
ATOM 1244 O O . VAL A 1 164 ? -17.969 25.797 10.953 1 90.31 164 VAL A O 1
ATOM 1247 N N . GLN A 1 165 ? -20.047 26.281 11.594 1 90.81 165 GLN A N 1
ATOM 1248 C CA . GLN A 1 165 ? -20.312 26.984 10.344 1 90.81 165 GLN A CA 1
ATOM 1249 C C . GLN A 1 165 ? -19.547 28.297 10.273 1 90.81 165 GLN A C 1
ATOM 1251 O O . GLN A 1 165 ? -19.406 29 11.281 1 90.81 165 GLN A O 1
ATOM 1256 N N . ALA A 1 166 ? -19.125 28.594 9.078 1 89.94 166 ALA A N 1
ATOM 1257 C CA . ALA A 1 166 ? -18.438 29.859 8.891 1 89.94 166 ALA A CA 1
ATOM 1258 C C . ALA A 1 166 ? -19.406 31.031 8.984 1 89.94 166 ALA A C 1
ATOM 1260 O O . ALA A 1 166 ? -20.547 30.938 8.523 1 89.94 166 ALA A O 1
ATOM 1261 N N . THR A 1 167 ? -18.906 32.094 9.555 1 89.38 167 THR A N 1
ATOM 1262 C CA . THR A 1 167 ? -19.688 33.312 9.539 1 89.38 167 THR A CA 1
ATOM 1263 C C . THR A 1 167 ? -19.547 34.031 8.203 1 89.38 167 THR A C 1
ATOM 1265 O O . THR A 1 167 ? -18.609 33.75 7.441 1 89.38 167 THR A O 1
ATOM 1268 N N . ALA A 1 168 ? -20.484 34.875 7.945 1 92.19 168 ALA A N 1
ATOM 1269 C CA . ALA A 1 168 ? -20.406 35.688 6.719 1 92.19 168 ALA A CA 1
ATOM 1270 C C . ALA A 1 168 ? -19.125 36.5 6.672 1 92.19 168 ALA A C 1
ATOM 1272 O O . ALA A 1 168 ? -18.516 36.656 5.613 1 92.19 168 ALA A O 1
ATOM 1273 N N . ASP A 1 169 ? -18.797 37 7.77 1 88.12 169 ASP A N 1
ATOM 1274 C CA . ASP A 1 169 ? -17.578 37.812 7.855 1 88.12 169 ASP A CA 1
ATOM 1275 C C . ASP A 1 169 ? -16.344 36.969 7.555 1 88.12 169 ASP A C 1
ATOM 1277 O O . ASP A 1 169 ? -15.43 37.406 6.859 1 88.12 169 ASP A O 1
ATOM 1281 N N . GLU A 1 170 ? -16.297 35.812 8.078 1 86.31 170 GLU A N 1
ATOM 1282 C CA . GLU A 1 170 ? -15.188 34.906 7.82 1 86.31 170 GLU A CA 1
ATOM 1283 C C . GLU A 1 170 ? -15.102 34.531 6.344 1 86.31 170 GLU A C 1
ATOM 1285 O O . GLU A 1 170 ? -14.016 34.531 5.762 1 86.31 170 GLU A O 1
ATOM 1290 N N . GLU A 1 171 ? -16.234 34.25 5.758 1 90.06 171 GLU A N 1
ATOM 1291 C CA . GLU A 1 171 ? -16.266 33.906 4.34 1 90.06 171 GLU A CA 1
ATOM 1292 C C . GLU A 1 171 ? -15.734 35.062 3.484 1 90.06 171 GLU A C 1
ATOM 1294 O O . GLU A 1 171 ? -15 34.812 2.521 1 90.06 171 GLU A O 1
ATOM 1299 N N . THR A 1 172 ? -16.156 36.188 3.85 1 89.44 172 THR A N 1
ATOM 1300 C CA . THR A 1 172 ? -15.703 37.375 3.133 1 89.44 172 THR A CA 1
ATOM 1301 C C . THR A 1 172 ? -14.195 37.562 3.279 1 89.44 172 THR A C 1
ATOM 1303 O O . THR A 1 172 ? -13.516 37.969 2.336 1 89.44 172 THR A O 1
ATOM 1306 N N . SER A 1 173 ? -13.711 37.281 4.438 1 85.12 173 SER A N 1
ATOM 1307 C CA . SER A 1 173 ? -12.273 37.406 4.66 1 85.12 173 SER A CA 1
ATOM 1308 C C . SER A 1 173 ? -11.492 36.438 3.76 1 85.12 173 SER A C 1
ATOM 1310 O O . SER A 1 173 ? -10.414 36.812 3.273 1 85.12 173 SER A O 1
ATOM 1312 N N . TYR A 1 174 ? -12.008 35.25 3.549 1 87.62 174 TYR A N 1
ATOM 1313 C CA . TYR A 1 174 ? -11.352 34.281 2.684 1 87.62 174 TYR A CA 1
ATOM 1314 C C . TYR A 1 174 ? -11.32 34.781 1.238 1 87.62 174 TYR A C 1
ATOM 1316 O O . TYR A 1 174 ? -10.344 34.531 0.521 1 87.62 174 TYR A O 1
ATOM 1324 N N . SER A 1 175 ? -12.359 35.375 0.825 1 87.75 175 SER A N 1
ATOM 1325 C CA . SER A 1 175 ? -12.438 35.875 -0.547 1 87.75 175 SER A CA 1
ATOM 1326 C C . SER A 1 175 ? -11.414 36.969 -0.807 1 87.75 175 SER A C 1
ATOM 1328 O O . SER A 1 175 ? -10.953 37.125 -1.937 1 87.75 175 SER A O 1
ATOM 1330 N N . ARG A 1 176 ? -11.031 37.625 0.207 1 83.38 176 ARG A N 1
ATOM 1331 C CA . ARG A 1 176 ? -10.141 38.781 0.062 1 83.38 176 ARG A CA 1
ATOM 1332 C C . ARG A 1 176 ? -8.68 38.375 0.208 1 83.38 176 ARG A C 1
ATOM 1334 O O . ARG A 1 176 ? -7.773 39.156 -0.063 1 83.38 176 ARG A O 1
ATOM 1341 N N . MET A 1 177 ? -8.492 37.156 0.609 1 83.56 177 MET A N 1
ATOM 1342 C CA . MET A 1 177 ? -7.121 36.688 0.814 1 83.56 177 MET A CA 1
ATOM 1343 C C . MET A 1 177 ? -6.352 36.656 -0.502 1 83.56 177 MET A C 1
ATOM 1345 O O . MET A 1 177 ? -6.93 36.406 -1.558 1 83.56 177 MET A O 1
ATOM 1349 N N . GLU A 1 178 ? -5.086 36.812 -0.484 1 78.44 178 GLU A N 1
ATOM 1350 C CA . GLU A 1 178 ? -4.234 36.844 -1.669 1 78.44 178 GLU A CA 1
ATOM 1351 C C . GLU A 1 178 ? -3.896 35.438 -2.166 1 78.44 178 GLU A C 1
ATOM 1353 O O . GLU A 1 178 ? -3.523 35.281 -3.326 1 78.44 178 GLU A O 1
ATOM 1358 N N . LEU A 1 179 ? -4.02 34.594 -1.307 1 77.94 179 LEU A N 1
ATOM 1359 C CA . LEU A 1 179 ? -3.746 33.219 -1.72 1 77.94 179 LEU A CA 1
ATOM 1360 C C . LEU A 1 179 ? -4.707 32.781 -2.816 1 77.94 179 LEU A C 1
ATOM 1362 O O . LEU A 1 179 ? -5.918 32.688 -2.594 1 77.94 179 LEU A O 1
ATOM 1366 N N . GLU A 1 180 ? -4.07 32.469 -3.998 1 82.75 180 GLU A N 1
ATOM 1367 C CA . GLU A 1 180 ? -4.871 32.125 -5.168 1 82.75 180 GLU A CA 1
ATOM 1368 C C . GLU A 1 180 ? -4.844 30.609 -5.426 1 82.75 180 GLU A C 1
ATOM 1370 O O . GLU A 1 180 ? -4.02 29.891 -4.852 1 82.75 180 GLU A O 1
ATOM 1375 N N . MET A 1 181 ? -5.766 30.219 -6.262 1 86.44 181 MET A N 1
ATOM 1376 C CA . MET A 1 181 ? -5.879 28.812 -6.598 1 86.44 181 MET A CA 1
ATOM 1377 C C . MET A 1 181 ? -4.57 28.281 -7.176 1 86.44 181 MET A C 1
ATOM 1379 O O . MET A 1 181 ? -4.184 27.141 -6.902 1 86.44 181 MET A O 1
ATOM 1383 N N . GLU A 1 182 ? -3.963 29.094 -7.949 1 85.25 182 GLU A N 1
ATOM 1384 C CA . GLU A 1 182 ? -2.697 28.688 -8.555 1 85.25 182 GLU A CA 1
ATOM 1385 C C . GLU A 1 182 ? -1.631 28.438 -7.488 1 85.25 182 GLU A C 1
ATOM 1387 O O . GLU A 1 182 ? -0.79 27.562 -7.633 1 85.25 182 GLU A O 1
ATOM 1392 N N . ASP A 1 183 ? -1.652 29.219 -6.414 1 81.38 183 ASP A N 1
ATOM 1393 C CA . ASP A 1 183 ? -0.729 29 -5.301 1 81.38 183 ASP A CA 1
ATOM 1394 C C . ASP A 1 183 ? -0.98 27.656 -4.625 1 81.38 183 ASP A C 1
ATOM 1396 O O . ASP A 1 183 ? -0.036 26.938 -4.305 1 81.38 183 ASP A O 1
ATOM 1400 N N . MET A 1 184 ? -2.234 27.406 -4.469 1 84.44 184 MET A N 1
ATOM 1401 C CA . MET A 1 184 ? -2.611 26.156 -3.842 1 84.44 184 MET A CA 1
ATOM 1402 C C . MET A 1 184 ? -2.217 24.969 -4.719 1 84.44 184 MET A C 1
ATOM 1404 O O . MET A 1 184 ? -1.745 23.938 -4.211 1 84.44 184 MET A O 1
ATOM 1408 N N . ARG A 1 185 ? -2.34 25.141 -5.984 1 88.06 185 ARG A N 1
ATOM 1409 C CA . ARG A 1 185 ? -1.961 24.094 -6.938 1 88.06 185 ARG A CA 1
ATOM 1410 C C . ARG A 1 185 ? -0.459 23.828 -6.895 1 88.06 185 ARG A C 1
ATOM 1412 O O . ARG A 1 185 ? -0.027 22.688 -6.863 1 88.06 185 ARG A O 1
ATOM 1419 N N . ARG A 1 186 ? 0.25 24.828 -6.887 1 83.5 186 ARG A N 1
ATOM 1420 C CA . ARG A 1 186 ? 1.703 24.703 -6.84 1 83.5 186 ARG A CA 1
ATOM 1421 C C . ARG A 1 186 ? 2.158 24.047 -5.543 1 83.5 186 ARG A C 1
ATOM 1423 O O . ARG A 1 186 ? 3.072 23.219 -5.547 1 83.5 186 ARG A O 1
ATOM 1430 N N . HIS A 1 187 ? 1.513 24.438 -4.484 1 81.31 187 HIS A N 1
ATOM 1431 C CA . HIS A 1 187 ? 1.841 23.859 -3.186 1 81.31 187 HIS A CA 1
ATOM 1432 C C . HIS A 1 187 ? 1.556 22.375 -3.158 1 81.31 187 HIS A C 1
ATOM 1434 O O . HIS A 1 187 ? 2.254 21.609 -2.479 1 81.31 187 HIS A O 1
ATOM 1440 N N . ALA A 1 188 ? 0.588 21.984 -3.92 1 86.75 188 ALA A N 1
ATOM 1441 C CA . ALA A 1 188 ? 0.182 20.578 -3.969 1 86.75 188 ALA A CA 1
ATOM 1442 C C . ALA A 1 188 ? 0.943 19.828 -5.055 1 86.75 188 ALA A C 1
ATOM 1444 O O . ALA A 1 188 ? 0.534 18.734 -5.469 1 86.75 188 ALA A O 1
ATOM 1445 N N . GLY A 1 189 ? 2.014 20.391 -5.621 1 86.81 189 GLY A N 1
ATOM 1446 C CA . GLY A 1 189 ? 2.777 19.719 -6.668 1 86.81 189 GLY A CA 1
ATOM 1447 C C . GLY A 1 189 ? 2.09 19.766 -8.016 1 86.81 189 GLY A C 1
ATOM 1448 O O . GLY A 1 189 ? 2.104 18.766 -8.75 1 86.81 189 GLY A O 1
ATOM 1449 N N . ASN A 1 190 ? 1.417 20.844 -8.234 1 88.12 190 ASN A N 1
ATOM 1450 C CA . ASN A 1 190 ? 0.672 21.047 -9.477 1 88.12 190 ASN A CA 1
ATOM 1451 C C . ASN A 1 190 ? -0.391 19.969 -9.672 1 88.12 190 ASN A C 1
ATOM 1453 O O . ASN A 1 190 ? -0.559 19.453 -10.773 1 88.12 190 ASN A O 1
ATOM 1457 N N . ALA A 1 191 ? -0.991 19.547 -8.586 1 89.94 191 ALA A N 1
ATOM 1458 C CA . ALA A 1 191 ? -2.059 18.547 -8.602 1 89.94 191 ALA A CA 1
ATOM 1459 C C . ALA A 1 191 ? -3.371 19.156 -9.086 1 89.94 191 ALA A C 1
ATOM 1461 O O . ALA A 1 191 ? -3.514 20.375 -9.133 1 89.94 191 ALA A O 1
ATOM 1462 N N . ASN A 1 192 ? -4.242 18.281 -9.516 1 87.62 192 ASN A N 1
ATOM 1463 C CA . ASN A 1 192 ? -5.613 18.719 -9.742 1 87.62 192 ASN A CA 1
ATOM 1464 C C . ASN A 1 192 ? -6.328 19.016 -8.422 1 87.62 192 ASN A C 1
ATOM 1466 O O . ASN A 1 192 ? -6.352 18.188 -7.52 1 87.62 192 ASN A O 1
ATOM 1470 N N . LEU A 1 193 ? -6.758 20.281 -8.352 1 89.44 193 LEU A N 1
ATOM 1471 C CA . LEU A 1 193 ? -7.523 20.656 -7.164 1 89.44 193 LEU A CA 1
ATOM 1472 C C . LEU A 1 193 ? -8.945 20.109 -7.242 1 89.44 193 LEU A C 1
ATOM 1474 O O . LEU A 1 193 ? -9.375 19.625 -8.297 1 89.44 193 LEU A O 1
ATOM 1478 N N . LEU A 1 194 ? -9.594 20 -6.055 1 84.25 194 LEU A N 1
ATOM 1479 C CA . LEU A 1 194 ? -10.977 19.531 -6.043 1 84.25 194 LEU A CA 1
ATOM 1480 C C . LEU A 1 194 ? -11.836 20.359 -6.988 1 84.25 194 LEU A C 1
ATOM 1482 O O . LEU A 1 194 ? -11.781 21.594 -6.969 1 84.25 194 LEU A O 1
ATOM 1486 N N . SER A 1 195 ? -12.406 19.75 -7.895 1 66.38 195 SER A N 1
ATOM 1487 C CA . SER A 1 195 ? -13.07 20.359 -9.047 1 66.38 195 SER A CA 1
ATOM 1488 C C . SER A 1 195 ? -14.281 21.172 -8.609 1 66.38 195 SER A C 1
ATOM 1490 O O . SER A 1 195 ? -14.992 20.797 -7.672 1 66.38 195 SER A O 1
ATOM 1492 N N . GLY A 1 196 ? -14.32 22.219 -9.43 1 68.12 196 GLY A N 1
ATOM 1493 C CA . GLY A 1 196 ? -15.516 23.031 -9.336 1 68.12 196 GLY A CA 1
ATOM 1494 C C . GLY A 1 196 ? -15.531 23.938 -8.109 1 68.12 196 GLY A C 1
ATOM 1495 O O . GLY A 1 196 ? -16.516 24.641 -7.867 1 68.12 196 GLY A O 1
ATOM 1496 N N . GLU A 1 197 ? -14.406 23.938 -7.469 1 70.56 197 GLU A N 1
ATOM 1497 C CA . GLU A 1 197 ? -14.445 24.719 -6.238 1 70.56 197 GLU A CA 1
ATOM 1498 C C . GLU A 1 197 ? -13.82 26.094 -6.441 1 70.56 197 GLU A C 1
ATOM 1500 O O . GLU A 1 197 ? -12.906 26.25 -7.25 1 70.56 197 GLU A O 1
ATOM 1505 N N . SER A 1 198 ? -14.477 27 -5.875 1 85.62 198 SER A N 1
ATOM 1506 C CA . SER A 1 198 ? -13.945 28.359 -5.812 1 85.62 198 SER A CA 1
ATOM 1507 C C . SER A 1 198 ? -12.758 28.453 -4.859 1 85.62 198 SER A C 1
ATOM 1509 O O . SER A 1 198 ? -12.531 27.531 -4.059 1 85.62 198 SER A O 1
ATOM 1511 N N . LYS A 1 199 ? -12.055 29.484 -5.043 1 89.25 199 LYS A N 1
ATOM 1512 C CA . LYS A 1 199 ? -10.938 29.781 -4.141 1 89.25 199 LYS A CA 1
ATOM 1513 C C . LYS A 1 199 ? -11.398 29.766 -2.684 1 89.25 199 LYS A C 1
ATOM 1515 O O . LYS A 1 199 ? -10.742 29.172 -1.824 1 89.25 199 LYS A O 1
ATOM 1520 N N . THR A 1 200 ? -12.469 30.469 -2.426 1 90.5 200 THR A N 1
ATOM 1521 C CA . THR A 1 200 ? -12.992 30.594 -1.069 1 90.5 200 THR A CA 1
ATOM 1522 C C . THR A 1 200 ? -13.328 29.219 -0.496 1 90.5 200 THR A C 1
ATOM 1524 O O . THR A 1 200 ? -12.984 28.906 0.648 1 90.5 200 THR A O 1
ATOM 1527 N N . ARG A 1 201 ? -13.891 28.391 -1.276 1 88.81 201 ARG A N 1
ATOM 1528 C CA . ARG A 1 201 ? -14.266 27.047 -0.823 1 88.81 201 ARG A CA 1
ATOM 1529 C C . ARG A 1 201 ? -13.031 26.203 -0.548 1 88.81 201 ARG A C 1
ATOM 1531 O O . ARG A 1 201 ? -12.992 25.453 0.426 1 88.81 201 ARG A O 1
ATOM 1538 N N . LEU A 1 202 ? -12.039 26.297 -1.37 1 90.31 202 LEU A N 1
ATOM 1539 C CA . LEU A 1 202 ? -10.812 25.516 -1.182 1 90.31 202 LEU A CA 1
ATOM 1540 C C . LEU A 1 202 ? -10.086 25.953 0.08 1 90.31 202 LEU A C 1
ATOM 1542 O O . LEU A 1 202 ? -9.531 25.125 0.804 1 90.31 202 LEU A O 1
ATOM 1546 N N . LEU A 1 203 ? -10.094 27.25 0.315 1 89.25 203 LEU A N 1
ATOM 1547 C CA . LEU A 1 203 ? -9.477 27.766 1.536 1 89.25 203 LEU A CA 1
ATOM 1548 C C . LEU A 1 203 ? -10.219 27.25 2.77 1 89.25 203 LEU A C 1
ATOM 1550 O O . LEU A 1 203 ? -9.594 26.906 3.773 1 89.25 203 LEU A O 1
ATOM 1554 N N . MET A 1 204 ? -11.508 27.219 2.654 1 89.5 204 MET A N 1
ATOM 1555 C CA . MET A 1 204 ? -12.305 26.703 3.764 1 89.5 204 MET A CA 1
ATOM 1556 C C . MET A 1 204 ? -12.039 25.219 3.977 1 89.5 204 MET A C 1
ATOM 1558 O O . MET A 1 204 ? -11.961 24.75 5.113 1 89.5 204 MET A O 1
ATOM 1562 N N . GLN A 1 205 ? -11.914 24.484 2.902 1 89.88 205 GLN A N 1
ATOM 1563 C CA . GLN A 1 205 ? -11.578 23.062 3.008 1 89.88 205 GLN A CA 1
ATOM 1564 C C . GLN A 1 205 ? -10.242 22.859 3.703 1 89.88 205 GLN A C 1
ATOM 1566 O O . GLN A 1 205 ? -10.094 21.969 4.535 1 89.88 205 GLN A O 1
ATOM 1571 N N . ARG A 1 206 ? -9.336 23.672 3.436 1 89.75 206 ARG A N 1
ATOM 1572 C CA . ARG A 1 206 ? -7.969 23.578 3.945 1 89.75 206 ARG A CA 1
ATOM 1573 C C . ARG A 1 206 ? -7.918 23.891 5.438 1 89.75 206 ARG A C 1
ATOM 1575 O O . ARG A 1 206 ? -7.113 23.312 6.168 1 89.75 206 ARG A O 1
ATOM 1582 N N . TRP A 1 207 ? -8.867 24.75 5.887 1 91.19 207 TRP A N 1
ATOM 1583 C CA . TRP A 1 207 ? -8.648 25.297 7.219 1 91.19 207 TRP A CA 1
ATOM 1584 C C . TRP A 1 207 ? -9.805 24.953 8.148 1 91.19 207 TRP A C 1
ATOM 1586 O O . TRP A 1 207 ? -9.641 24.906 9.367 1 91.19 207 TRP A O 1
ATOM 1596 N N . ARG A 1 208 ? -10.945 24.703 7.555 1 92.12 208 ARG A N 1
ATOM 1597 C CA . ARG A 1 208 ? -12.125 24.656 8.414 1 92.12 208 ARG A CA 1
ATOM 1598 C C . ARG A 1 208 ? -12.781 23.281 8.367 1 92.12 208 ARG A C 1
ATOM 1600 O O . ARG A 1 208 ? -13.664 22.984 9.164 1 92.12 208 ARG A O 1
ATOM 1607 N N . MET A 1 209 ? -12.344 22.484 7.457 1 93.38 209 MET A N 1
ATOM 1608 C CA . MET A 1 209 ? -13 21.188 7.312 1 93.38 209 MET A CA 1
ATOM 1609 C C . MET A 1 209 ? -12.055 20.062 7.695 1 93.38 209 MET A C 1
ATOM 1611 O O . MET A 1 209 ? -10.859 20.109 7.406 1 93.38 209 MET A O 1
ATOM 1615 N N . PRO A 1 210 ? -12.609 19 8.352 1 95.75 210 PRO A N 1
ATOM 1616 C CA . PRO A 1 210 ? -11.797 17.797 8.562 1 95.75 210 PRO A CA 1
ATOM 1617 C C . PRO A 1 210 ? -11.516 17.047 7.262 1 95.75 210 PRO A C 1
ATOM 1619 O O . PRO A 1 210 ? -12.211 17.25 6.262 1 95.75 210 PRO A O 1
ATOM 1622 N N . THR A 1 211 ? -10.484 16.266 7.25 1 95.31 211 THR A N 1
ATOM 1623 C CA . THR A 1 211 ? -10.133 15.445 6.098 1 95.31 211 THR A CA 1
ATOM 1624 C C . THR A 1 211 ? -9.68 14.062 6.547 1 95.31 211 THR A C 1
ATOM 1626 O O . THR A 1 211 ? -9.273 13.875 7.695 1 95.31 211 THR A O 1
ATOM 1629 N N . ILE A 1 212 ? -9.891 13.062 5.75 1 97.31 212 ILE A N 1
ATOM 1630 C CA . ILE A 1 212 ? -9.25 11.758 5.875 1 97.31 212 ILE A CA 1
ATOM 1631 C C . ILE A 1 212 ? -8.289 11.539 4.707 1 97.31 212 ILE A C 1
ATOM 1633 O O . ILE A 1 212 ? -8.672 11.68 3.543 1 97.31 212 ILE A O 1
ATOM 1637 N N . THR A 1 213 ? -7.059 11.312 5.012 1 97 213 THR A N 1
ATOM 1638 C CA . THR A 1 213 ? -6.059 11.07 3.98 1 97 213 THR A CA 1
ATOM 1639 C C . THR A 1 213 ? -5.434 9.688 4.145 1 97 213 THR A C 1
ATOM 1641 O O . THR A 1 213 ? -5.102 9.281 5.262 1 97 213 THR A O 1
ATOM 1644 N N . LEU A 1 214 ? -5.398 8.938 3.062 1 97.88 214 LEU A N 1
ATOM 1645 C CA . LEU A 1 214 ? -4.695 7.656 3.035 1 97.88 214 LEU A CA 1
ATOM 1646 C C . LEU A 1 214 ? -3.225 7.852 2.689 1 97.88 214 LEU A C 1
ATOM 1648 O O . LEU A 1 214 ? -2.895 8.547 1.728 1 97.88 214 LEU A O 1
ATOM 1652 N N . HIS A 1 215 ? -2.301 7.223 3.443 1 97.5 215 HIS A N 1
ATOM 1653 C CA . HIS A 1 215 ? -0.885 7.543 3.307 1 97.5 215 HIS A CA 1
ATOM 1654 C C . HIS A 1 215 ? -0.111 6.367 2.713 1 97.5 215 HIS A C 1
ATOM 1656 O O . HIS A 1 215 ? 0.862 6.566 1.983 1 97.5 215 HIS A O 1
ATOM 1662 N N . GLY A 1 216 ? -0.496 5.195 3.166 1 98 216 GLY A N 1
ATOM 1663 C CA . GLY A 1 216 ? 0.325 4.094 2.689 1 98 216 GLY A CA 1
ATOM 1664 C C . GLY A 1 216 ? -0.122 2.744 3.219 1 98 216 GLY A C 1
ATOM 1665 O O . GLY A 1 216 ? -1.097 2.656 3.969 1 98 216 GLY A O 1
ATOM 1666 N N . ILE A 1 217 ? 0.539 1.663 2.736 1 98.5 217 ILE A N 1
ATOM 1667 C CA . ILE A 1 217 ? 0.304 0.275 3.117 1 98.5 217 ILE A CA 1
ATOM 1668 C C . ILE A 1 217 ? 1.638 -0.418 3.387 1 98.5 217 ILE A C 1
ATOM 1670 O O . ILE A 1 217 ? 2.535 -0.403 2.543 1 98.5 217 ILE A O 1
ATOM 1674 N N . GLU A 1 218 ? 1.761 -0.95 4.535 1 98 218 GLU A N 1
ATOM 1675 C CA . GLU A 1 218 ? 2.922 -1.727 4.957 1 98 218 GLU A CA 1
ATOM 1676 C C . GLU A 1 218 ? 2.635 -3.225 4.902 1 98 218 GLU A C 1
ATOM 1678 O O . GLU A 1 218 ? 1.521 -3.658 5.207 1 98 218 GLU A O 1
ATOM 1683 N N . GLY A 1 219 ? 3.648 -4 4.504 1 97.06 219 GLY A N 1
ATOM 1684 C CA . GLY A 1 219 ? 3.51 -5.449 4.539 1 97.06 219 GLY A CA 1
ATOM 1685 C C . GLY A 1 219 ? 3.207 -6.051 3.18 1 97.06 219 GLY A C 1
ATOM 1686 O O . GLY A 1 219 ? 3.383 -7.254 2.975 1 97.06 219 GLY A O 1
ATOM 1687 N N . ALA A 1 220 ? 2.646 -5.273 2.25 1 97.19 220 ALA A N 1
ATOM 1688 C CA . ALA A 1 220 ? 2.402 -5.719 0.879 1 97.19 220 ALA A CA 1
ATOM 1689 C C . ALA A 1 220 ? 3.598 -5.41 -0.018 1 97.19 220 ALA A C 1
ATOM 1691 O O . ALA A 1 220 ? 4.523 -4.711 0.391 1 97.19 220 ALA A O 1
ATOM 1692 N N . PHE A 1 221 ? 3.646 -5.938 -1.191 1 95.5 221 PHE A N 1
ATOM 1693 C CA . PHE A 1 221 ? 4.773 -5.754 -2.098 1 95.5 221 PHE A CA 1
ATOM 1694 C C . PHE A 1 221 ? 4.832 -4.32 -2.605 1 95.5 221 PHE A C 1
ATOM 1696 O O . PHE A 1 221 ? 3.994 -3.904 -3.408 1 95.5 221 PHE A O 1
ATOM 1703 N N . SER A 1 222 ? 5.891 -3.582 -2.193 1 97 222 SER A N 1
ATOM 1704 C CA . SER A 1 222 ? 5.957 -2.158 -2.512 1 97 222 SER A CA 1
ATOM 1705 C C . SER A 1 222 ? 7.145 -1.85 -3.416 1 97 222 SER A C 1
ATOM 1707 O O . SER A 1 222 ? 7.32 -0.709 -3.852 1 97 222 SER A O 1
ATOM 1709 N N . GLU A 1 223 ? 7.945 -2.816 -3.717 1 93.56 223 GLU A N 1
ATOM 1710 C CA . GLU A 1 223 ? 9.133 -2.605 -4.539 1 93.56 223 GLU A CA 1
ATOM 1711 C C . GLU A 1 223 ? 8.789 -2.648 -6.023 1 93.56 223 GLU A C 1
ATOM 1713 O O . GLU A 1 223 ? 7.719 -3.125 -6.406 1 93.56 223 GLU A O 1
ATOM 1718 N N . PRO A 1 224 ? 9.711 -2.086 -6.852 1 92.81 224 PRO A N 1
ATOM 1719 C CA . PRO A 1 224 ? 9.461 -2.189 -8.289 1 92.81 224 PRO A CA 1
ATOM 1720 C C . PRO A 1 224 ? 9.383 -3.637 -8.773 1 92.81 224 PRO A C 1
ATOM 1722 O O . PRO A 1 224 ? 10.039 -4.516 -8.203 1 92.81 224 PRO A O 1
ATOM 1725 N N . GLY A 1 225 ? 8.609 -3.838 -9.852 1 91.31 225 GLY A N 1
ATOM 1726 C CA . GLY A 1 225 ? 8.445 -5.176 -10.398 1 91.31 225 GLY A CA 1
ATOM 1727 C C . GLY A 1 225 ? 7.18 -5.867 -9.93 1 91.31 225 GLY A C 1
ATOM 1728 O O . GLY A 1 225 ? 6.172 -5.207 -9.672 1 91.31 225 GLY A O 1
ATOM 1729 N N . GLY A 1 226 ? 7.176 -7.223 -10.016 1 89.69 226 GLY A N 1
ATOM 1730 C CA . GLY A 1 226 ? 5.996 -7.992 -9.656 1 89.69 226 GLY A CA 1
ATOM 1731 C C . GLY A 1 226 ? 6.32 -9.289 -8.938 1 89.69 226 GLY A C 1
ATOM 1732 O O . GLY A 1 226 ? 7.312 -9.945 -9.25 1 89.69 226 GLY A O 1
ATOM 1733 N N . ARG A 1 227 ? 5.559 -9.523 -7.934 1 88.06 227 ARG A N 1
ATOM 1734 C CA . ARG A 1 227 ? 5.598 -10.789 -7.199 1 88.06 227 ARG A CA 1
ATOM 1735 C C . ARG A 1 227 ? 4.195 -11.328 -6.957 1 88.06 227 ARG A C 1
ATOM 1737 O O . ARG A 1 227 ? 3.334 -10.617 -6.426 1 88.06 227 ARG A O 1
ATOM 1744 N N . PRO A 1 228 ? 4.023 -12.531 -7.324 1 91.25 228 PRO A N 1
ATOM 1745 C CA . PRO A 1 228 ? 2.686 -13.094 -7.125 1 91.25 228 PRO A CA 1
ATOM 1746 C C . PRO A 1 228 ? 2.48 -13.641 -5.715 1 91.25 228 PRO A C 1
ATOM 1748 O O . PRO A 1 228 ? 2.203 -14.828 -5.539 1 91.25 228 PRO A O 1
ATOM 1751 N N . VAL A 1 229 ? 2.492 -12.781 -4.762 1 91.44 229 VAL A N 1
ATOM 1752 C CA . VAL A 1 229 ? 2.438 -13.172 -3.357 1 91.44 229 VAL A CA 1
ATOM 1753 C C . VAL A 1 229 ? 1.159 -12.625 -2.721 1 91.44 229 VAL A C 1
ATOM 1755 O O . VAL A 1 229 ? 0.663 -11.57 -3.115 1 91.44 229 VAL A O 1
ATOM 1758 N N . ILE A 1 230 ? 0.62 -13.43 -1.845 1 94.94 230 ILE A N 1
ATOM 1759 C CA . ILE A 1 230 ? -0.438 -12.984 -0.946 1 94.94 230 ILE A CA 1
ATOM 1760 C C . ILE A 1 230 ? 0.162 -12.594 0.403 1 94.94 230 ILE A C 1
ATOM 1762 O O . ILE A 1 230 ? 0.677 -13.445 1.13 1 94.94 230 ILE A O 1
ATOM 1766 N N . PRO A 1 231 ? 0.129 -11.297 0.734 1 96.25 231 PRO A N 1
ATOM 1767 C CA . PRO A 1 231 ? 0.732 -10.914 2.012 1 96.25 231 PRO A CA 1
ATOM 1768 C C . PRO A 1 231 ? 0.011 -11.523 3.213 1 96.25 231 PRO A C 1
ATOM 1770 O O . PRO A 1 231 ? -1.222 -11.57 3.236 1 96.25 231 PRO A O 1
ATOM 1773 N N . ARG A 1 232 ? 0.779 -12 4.184 1 95.62 232 ARG A N 1
ATOM 1774 C CA . ARG A 1 232 ? 0.234 -12.633 5.383 1 95.62 232 ARG A CA 1
ATOM 1775 C C . ARG A 1 232 ? -0.518 -11.617 6.238 1 95.62 232 ARG A C 1
ATOM 1777 O O . ARG A 1 232 ? -1.48 -11.969 6.926 1 95.62 232 ARG A O 1
ATOM 1784 N N . ALA A 1 233 ? 0.078 -10.406 6.266 1 97.75 233 ALA A N 1
ATOM 1785 C CA . ALA A 1 233 ? -0.451 -9.305 7.055 1 97.75 233 ALA A CA 1
ATOM 1786 C C . ALA A 1 233 ? -0.115 -7.961 6.414 1 97.75 233 ALA A C 1
ATOM 1788 O O . ALA A 1 233 ? 0.927 -7.816 5.77 1 97.75 233 ALA A O 1
ATOM 1789 N N . VAL A 1 234 ? -1.063 -7.047 6.629 1 98.56 234 VAL A N 1
ATOM 1790 C CA . VAL A 1 234 ? -0.877 -5.727 6.035 1 98.56 234 VAL A CA 1
ATOM 1791 C C . VAL A 1 234 ? -1.349 -4.648 7.012 1 98.56 234 VAL A C 1
ATOM 1793 O O . VAL A 1 234 ? -2.236 -4.891 7.832 1 98.56 234 VAL A O 1
ATOM 1796 N N . VAL A 1 235 ? -0.706 -3.479 6.922 1 98.81 235 VAL A N 1
ATOM 1797 C CA . VAL A 1 235 ? -1.058 -2.328 7.746 1 98.81 235 VAL A CA 1
ATOM 1798 C C . VAL A 1 235 ? -1.39 -1.135 6.855 1 98.81 235 VAL A C 1
ATOM 1800 O O . VAL A 1 235 ? -0.541 -0.666 6.094 1 98.81 235 VAL A O 1
ATOM 1803 N N . GLY A 1 236 ? -2.656 -0.706 6.906 1 98.75 236 GLY A N 1
ATOM 1804 C CA . GLY A 1 236 ? -3.045 0.541 6.266 1 98.75 236 GLY A CA 1
ATOM 1805 C C . GLY A 1 236 ? -2.828 1.757 7.148 1 98.75 236 GLY A C 1
ATOM 1806 O O . GLY A 1 236 ? -3.084 1.71 8.352 1 98.75 236 GLY A O 1
ATOM 1807 N N . LYS A 1 237 ? -2.33 2.777 6.578 1 98.38 237 LYS A N 1
ATOM 1808 C CA . LYS A 1 237 ? -2.012 4 7.312 1 98.38 237 LYS A CA 1
ATOM 1809 C C . LYS A 1 237 ? -2.828 5.18 6.793 1 98.38 237 LYS A C 1
ATOM 1811 O O . LYS A 1 237 ? -2.832 5.461 5.594 1 98.38 237 LYS A O 1
ATOM 1816 N N . PHE A 1 238 ? -3.535 5.828 7.672 1 98.31 238 PHE A N 1
ATOM 1817 C CA . PHE A 1 238 ? -4.324 6.996 7.289 1 98.31 238 PHE A CA 1
ATOM 1818 C C . PHE A 1 238 ? -4.434 7.977 8.445 1 98.31 238 PHE A C 1
ATOM 1820 O O . PHE A 1 238 ? -4.121 7.637 9.594 1 98.31 238 PHE A O 1
ATOM 1827 N N . SER A 1 239 ? -4.766 9.219 8.141 1 97 239 SER A N 1
ATOM 1828 C CA . SER A 1 239 ? -4.887 10.25 9.172 1 97 239 SER A CA 1
ATOM 1829 C C . SER A 1 239 ? -6.164 11.062 8.992 1 97 239 SER A C 1
ATOM 1831 O O . SER A 1 239 ? -6.762 11.055 7.918 1 97 239 SER A O 1
ATOM 1833 N N . VAL A 1 240 ? -6.582 11.641 10.078 1 97.25 240 VAL A N 1
ATOM 1834 C CA . VAL A 1 240 ? -7.703 12.578 10.117 1 97.25 240 VAL A CA 1
ATOM 1835 C C . VAL A 1 240 ? -7.223 13.938 10.617 1 97.25 240 VAL A C 1
ATOM 1837 O O . VAL A 1 240 ? -6.602 14.039 11.672 1 97.25 240 VAL A O 1
ATOM 1840 N N . ARG A 1 241 ? -7.418 14.914 9.844 1 96.56 241 ARG A N 1
ATOM 1841 C CA . ARG A 1 241 ? -7.246 16.281 10.328 1 96.56 241 ARG A CA 1
ATOM 1842 C C . ARG A 1 241 ? -8.5 16.766 11.047 1 96.56 241 ARG A C 1
ATOM 1844 O O . ARG A 1 241 ? -9.617 16.562 10.562 1 96.56 241 ARG A O 1
ATOM 1851 N N . LEU A 1 242 ? -8.297 17.391 12.156 1 96.12 242 LEU A N 1
ATOM 1852 C CA . LEU A 1 242 ? -9.406 17.891 12.961 1 96.12 242 LEU A CA 1
ATOM 1853 C C . LEU A 1 242 ? -9.43 19.406 12.953 1 96.12 242 LEU A C 1
ATOM 1855 O O . LEU A 1 242 ? -8.383 20.062 12.883 1 96.12 242 LEU A O 1
ATOM 1859 N N . VAL A 1 243 ? -10.594 19.922 13.141 1 94.81 243 VAL A N 1
ATOM 1860 C CA . VAL A 1 243 ? -10.758 21.375 13.203 1 94.81 243 VAL A CA 1
ATOM 1861 C C . VAL A 1 243 ? -11.141 21.797 14.617 1 94.81 243 VAL A C 1
ATOM 1863 O O . VAL A 1 243 ? -11.461 20.953 15.461 1 94.81 243 VAL A O 1
ATOM 1866 N N . PRO A 1 244 ? -11.078 23.125 14.758 1 86.81 244 PRO A N 1
ATOM 1867 C CA . PRO A 1 244 ? -11.352 23.578 16.125 1 86.81 244 PRO A CA 1
ATOM 1868 C C . PRO A 1 244 ? -12.727 23.141 16.625 1 86.81 244 PRO A C 1
ATOM 1870 O O . PRO A 1 244 ? -13.672 23.031 15.836 1 86.81 244 PRO A O 1
ATOM 1873 N N . ASN A 1 245 ? -12.977 22.734 17.781 1 88.81 245 ASN A N 1
ATOM 1874 C CA . ASN A 1 245 ? -14.156 22.25 18.469 1 88.81 245 ASN A CA 1
ATOM 1875 C C . ASN A 1 245 ? -14.219 20.719 18.484 1 88.81 245 ASN A C 1
ATOM 1877 O O . ASN A 1 245 ? -15.117 20.141 19.094 1 88.81 245 ASN A O 1
ATOM 1881 N N . GLN A 1 246 ? -13.406 20.156 17.609 1 94.5 246 GLN A N 1
ATOM 1882 C CA . GLN A 1 246 ? -13.312 18.703 17.641 1 94.5 246 GLN A CA 1
ATOM 1883 C C . GLN A 1 246 ? -12.258 18.25 18.656 1 94.5 246 GLN A C 1
ATOM 1885 O O . GLN A 1 246 ? -11.391 19.047 19.047 1 94.5 246 GLN A O 1
ATOM 1890 N N . ARG A 1 247 ? -12.422 17.016 19.109 1 94.69 247 ARG A N 1
ATOM 1891 C CA . ARG A 1 247 ? -11.477 16.391 20.031 1 94.69 247 ARG A CA 1
ATOM 1892 C C . ARG A 1 247 ? -10.984 15.055 19.484 1 94.69 247 ARG A C 1
ATOM 1894 O O . ARG A 1 247 ? -11.766 14.289 18.906 1 94.69 247 ARG A O 1
ATOM 1901 N N . CYS A 1 248 ? -9.734 14.797 19.734 1 95.44 248 CYS A N 1
ATOM 1902 C CA . CYS A 1 248 ? -9.133 13.57 19.219 1 95.44 248 CYS A CA 1
ATOM 1903 C C . CYS A 1 248 ? -9.898 12.344 19.703 1 95.44 248 CYS A C 1
ATOM 1905 O O . CYS A 1 248 ? -10.133 11.414 18.922 1 95.44 248 CYS A O 1
ATOM 1907 N N . GLU A 1 249 ? -10.297 12.375 20.969 1 95.75 249 GLU A N 1
ATOM 1908 C CA . GLU A 1 249 ? -10.992 11.227 21.547 1 95.75 249 GLU A CA 1
ATOM 1909 C C . GLU A 1 249 ? -12.297 10.938 20.797 1 95.75 249 GLU A C 1
ATOM 1911 O O . GLU A 1 249 ? -12.602 9.781 20.5 1 95.75 249 GLU A O 1
ATOM 1916 N N . ARG A 1 250 ? -13.039 11.938 20.531 1 95 250 ARG A N 1
ATOM 1917 C CA . ARG A 1 250 ? -14.312 11.773 19.828 1 95 250 ARG A CA 1
ATOM 1918 C C . ARG A 1 250 ? -14.102 11.328 18.391 1 95 250 ARG A C 1
ATOM 1920 O O . ARG A 1 250 ? -14.828 10.461 17.891 1 95 250 ARG A O 1
ATOM 1927 N N . VAL A 1 251 ? -13.148 11.945 17.734 1 96 251 VAL A N 1
ATOM 1928 C CA . VAL A 1 251 ? -12.812 11.578 16.359 1 96 251 VAL A CA 1
ATOM 1929 C C . VAL A 1 251 ? -12.398 10.109 16.297 1 96 251 VAL A C 1
ATOM 1931 O O . VAL A 1 251 ? -12.867 9.367 15.438 1 96 251 VAL A O 1
ATOM 1934 N N . ALA A 1 252 ? -11.555 9.695 17.234 1 97.38 252 ALA A N 1
ATOM 1935 C CA . ALA A 1 252 ? -11.086 8.312 17.266 1 97.38 252 ALA A CA 1
ATOM 1936 C C . ALA A 1 252 ? -12.25 7.344 17.484 1 97.38 252 ALA A C 1
ATOM 1938 O O . ALA A 1 252 ? -12.297 6.277 16.875 1 97.38 252 ALA A O 1
ATOM 1939 N N . ARG A 1 253 ? -13.141 7.703 18.391 1 96.69 253 ARG A N 1
ATOM 1940 C CA . ARG A 1 253 ? -14.32 6.871 18.641 1 96.69 253 ARG A CA 1
ATOM 1941 C C . ARG A 1 253 ? -15.164 6.727 17.391 1 96.69 253 ARG A C 1
ATOM 1943 O O . ARG A 1 253 ? -15.664 5.641 17.094 1 96.69 253 ARG A O 1
ATOM 1950 N N . GLY A 1 254 ? -15.367 7.84 16.688 1 97.12 254 GLY A N 1
ATOM 1951 C CA . GLY A 1 254 ? -16.125 7.797 15.453 1 97.12 254 GLY A CA 1
ATOM 1952 C C . GLY A 1 254 ? -15.484 6.91 14.398 1 97.12 254 GLY A C 1
ATOM 1953 O O . GLY A 1 254 ? -16.172 6.117 13.75 1 97.12 254 GLY A O 1
ATOM 1954 N N . VAL A 1 255 ? -14.172 7.02 14.188 1 98.25 255 VAL A N 1
ATOM 1955 C CA . VAL A 1 255 ? -13.438 6.211 13.219 1 98.25 255 VAL A CA 1
ATOM 1956 C C . VAL A 1 255 ? -13.523 4.734 13.594 1 98.25 255 VAL A C 1
ATOM 1958 O O . VAL A 1 255 ? -13.766 3.883 12.734 1 98.25 255 VAL A O 1
ATOM 1961 N N . ARG A 1 256 ? -13.367 4.41 14.883 1 98.31 256 ARG A N 1
ATOM 1962 C CA . ARG A 1 256 ? -13.461 3.037 15.375 1 98.31 256 ARG A CA 1
ATOM 1963 C C . ARG A 1 256 ? -14.828 2.438 15.078 1 98.31 256 ARG A C 1
ATOM 1965 O O . ARG A 1 256 ? -14.93 1.285 14.648 1 98.31 256 ARG A O 1
ATOM 1972 N N . ARG A 1 257 ? -15.836 3.182 15.336 1 98 257 ARG A N 1
ATOM 1973 C CA . ARG A 1 257 ? -17.188 2.713 15.078 1 98 257 ARG A CA 1
ATOM 1974 C C . ARG A 1 257 ? -17.391 2.422 13.594 1 98 257 ARG A C 1
ATOM 1976 O O . ARG A 1 257 ? -17.984 1.398 13.234 1 98 257 ARG A O 1
ATOM 1983 N N . HIS A 1 258 ? -16.969 3.35 12.758 1 98.19 258 HIS A N 1
ATOM 1984 C CA . HIS A 1 258 ? -17.109 3.176 11.32 1 98.19 258 HIS A CA 1
ATOM 1985 C C . HIS A 1 258 ? -16.375 1.93 10.836 1 98.19 258 HIS A C 1
ATOM 1987 O O . HIS A 1 258 ? -16.938 1.114 10.102 1 98.19 258 HIS A O 1
ATOM 1993 N N . VAL A 1 259 ? -15.094 1.772 11.242 1 98.56 259 VAL A N 1
ATOM 1994 C CA . VAL A 1 259 ? -14.266 0.65 10.812 1 98.56 259 VAL A CA 1
ATOM 1995 C C . VAL A 1 259 ? -14.867 -0.66 11.312 1 98.56 259 VAL A C 1
ATOM 1997 O O . VAL A 1 259 ? -14.906 -1.653 10.586 1 98.56 259 VAL A O 1
ATOM 2000 N N . ALA A 1 260 ? -15.344 -0.656 12.555 1 98.25 260 ALA A N 1
ATOM 2001 C CA . ALA A 1 260 ? -15.977 -1.845 13.117 1 98.25 260 ALA A CA 1
ATOM 2002 C C . ALA A 1 260 ? -17.219 -2.246 12.312 1 98.25 260 ALA A C 1
ATOM 2004 O O . ALA A 1 260 ? -17.422 -3.43 12.039 1 98.25 260 ALA A O 1
ATOM 2005 N N . ALA A 1 261 ? -18.016 -1.304 11.945 1 98 261 ALA A N 1
ATOM 2006 C CA . ALA A 1 261 ? -19.219 -1.579 11.148 1 98 261 ALA A CA 1
ATOM 2007 C C . ALA A 1 261 ? -18.844 -2.146 9.781 1 98 261 ALA A C 1
ATOM 2009 O O . ALA A 1 261 ? -19.453 -3.115 9.32 1 98 261 ALA A O 1
ATOM 2010 N N . ALA A 1 262 ? -17.906 -1.504 9.164 1 96.56 262 ALA A N 1
ATOM 2011 C CA . ALA A 1 262 ? -17.438 -1.991 7.871 1 96.56 262 ALA A CA 1
ATOM 2012 C C . ALA A 1 262 ? -16.875 -3.406 7.988 1 96.56 262 ALA A C 1
ATOM 2014 O O . ALA A 1 262 ? -17.094 -4.238 7.105 1 96.56 262 ALA A O 1
ATOM 2015 N N . TRP A 1 263 ? -16.094 -3.643 9.062 1 97.38 263 TRP A N 1
ATOM 2016 C CA . TRP A 1 263 ? -15.508 -4.957 9.289 1 97.38 263 TRP A CA 1
ATOM 2017 C C . TRP A 1 263 ? -16.594 -6.02 9.445 1 97.38 263 TRP A C 1
ATOM 2019 O O . TRP A 1 263 ? -16.484 -7.113 8.875 1 97.38 263 TRP A O 1
ATOM 2029 N N . GLN A 1 264 ? -17.641 -5.711 10.172 1 96.81 264 GLN A N 1
ATOM 2030 C CA . GLN A 1 264 ? -18.766 -6.629 10.328 1 96.81 264 GLN A CA 1
ATOM 2031 C C . GLN A 1 264 ? -19.422 -6.926 8.984 1 96.81 264 GLN A C 1
ATOM 2033 O O . GLN A 1 264 ? -19.781 -8.07 8.711 1 96.81 264 GLN A O 1
ATOM 2038 N N . GLN A 1 265 ? -19.578 -5.93 8.195 1 94.69 265 GLN A N 1
ATOM 2039 C CA . GLN A 1 265 ? -20.172 -6.094 6.871 1 94.69 265 GLN A CA 1
ATOM 2040 C C . GLN A 1 265 ? -19.297 -6.977 5.984 1 94.69 265 GLN A C 1
ATOM 2042 O O . GLN A 1 265 ? -19.797 -7.785 5.211 1 94.69 265 GLN A O 1
ATOM 2047 N N . ARG A 1 266 ? -17.953 -6.785 6.059 1 93.88 266 ARG A N 1
ATOM 2048 C CA . ARG A 1 266 ? -17 -7.547 5.25 1 93.88 266 ARG A CA 1
ATOM 2049 C C . ARG A 1 266 ? -17.062 -9.031 5.586 1 93.88 266 ARG A C 1
ATOM 2051 O O . ARG A 1 266 ? -16.844 -9.883 4.719 1 93.88 266 ARG A O 1
ATOM 2058 N N . ALA A 1 267 ? -17.391 -9.375 6.879 1 92.56 267 ALA A N 1
ATOM 2059 C CA . ALA A 1 267 ? -17.562 -10.742 7.359 1 92.56 267 ALA A CA 1
ATOM 2060 C C . ALA A 1 267 ? -16.344 -11.602 7.039 1 92.56 267 ALA A C 1
ATOM 2062 O O . ALA A 1 267 ? -16.469 -12.711 6.527 1 92.56 267 ALA A O 1
ATOM 2063 N N . SER A 1 268 ? -15.172 -11.07 7.223 1 93 268 SER A N 1
ATOM 2064 C CA . SER A 1 268 ? -13.93 -11.797 7.012 1 93 268 SER A CA 1
ATOM 2065 C C . SER A 1 268 ? -13.484 -12.516 8.281 1 93 268 SER A C 1
ATOM 2067 O O . SER A 1 268 ? -13.633 -11.992 9.383 1 93 268 SER A O 1
ATOM 2069 N N . PRO A 1 269 ? -12.961 -13.695 8.133 1 93.62 269 PRO A N 1
ATOM 2070 C CA . PRO A 1 269 ? -12.438 -14.406 9.305 1 93.62 269 PRO A CA 1
ATOM 2071 C C . PRO A 1 269 ? -11.039 -13.93 9.703 1 93.62 269 PRO A C 1
ATOM 2073 O O . PRO A 1 269 ? -10.477 -14.398 10.695 1 93.62 269 PRO A O 1
ATOM 2076 N N . ASN A 1 270 ? -10.391 -13.062 8.922 1 95.44 270 ASN A N 1
ATOM 2077 C CA . ASN A 1 270 ? -9.102 -12.5 9.297 1 95.44 270 ASN A CA 1
ATOM 2078 C C . ASN A 1 270 ? -9.219 -11.617 10.539 1 95.44 270 ASN A C 1
ATOM 2080 O O . ASN A 1 270 ? -10.32 -11.297 10.977 1 95.44 270 ASN A O 1
ATOM 2084 N N . SER A 1 271 ? -8.086 -11.344 11.148 1 97.81 271 SER A N 1
ATOM 2085 C CA . SER A 1 271 ? -8.094 -10.438 12.289 1 97.81 271 SER A CA 1
ATOM 2086 C C . SER A 1 271 ? -7.914 -8.984 11.844 1 97.81 271 SER A C 1
ATOM 2088 O O . SER A 1 271 ? -7.266 -8.719 10.828 1 97.81 271 SER A O 1
ATOM 2090 N N . MET A 1 272 ? -8.523 -8.086 12.555 1 98.5 272 MET A N 1
ATOM 2091 C CA . MET A 1 272 ? -8.438 -6.656 12.266 1 98.5 272 MET A CA 1
ATOM 2092 C C . MET A 1 272 ? -8.227 -5.859 13.547 1 98.5 272 MET A C 1
ATOM 2094 O O . MET A 1 272 ? -8.891 -6.098 14.555 1 98.5 272 MET A O 1
ATOM 2098 N N . THR A 1 273 ? -7.227 -4.992 13.562 1 98.69 273 THR A N 1
ATOM 2099 C CA . THR A 1 273 ? -7 -4.098 14.688 1 98.69 273 THR A CA 1
ATOM 2100 C C . THR A 1 273 ? -6.777 -2.666 14.211 1 98.69 273 THR A C 1
ATOM 2102 O O . THR A 1 273 ? -6.16 -2.445 13.164 1 98.69 273 THR A O 1
ATOM 2105 N N . LEU A 1 274 ? -7.32 -1.729 14.914 1 98.69 274 LEU A N 1
ATOM 2106 C CA . LEU A 1 274 ? -7.148 -0.304 14.656 1 98.69 274 LEU A CA 1
ATOM 2107 C C . LEU A 1 274 ? -6.449 0.38 15.82 1 98.69 274 LEU A C 1
ATOM 2109 O O . LEU A 1 274 ? -6.918 0.306 16.969 1 98.69 274 LEU A O 1
ATOM 2113 N N . HIS A 1 275 ? -5.336 1.068 15.531 1 97.94 275 HIS A N 1
ATOM 2114 C CA . HIS A 1 275 ? -4.574 1.754 16.562 1 97.94 275 HIS A CA 1
ATOM 2115 C C . HIS A 1 275 ? -4.414 3.236 16.25 1 97.94 275 HIS A C 1
ATOM 2117 O O . HIS A 1 275 ? -4.074 3.596 15.117 1 97.94 275 HIS A O 1
ATOM 2123 N N . LEU A 1 276 ? -4.754 4.051 17.203 1 96.88 276 LEU A N 1
ATOM 2124 C CA . LEU A 1 276 ? -4.402 5.465 17.141 1 96.88 276 LEU A CA 1
ATOM 2125 C C . LEU A 1 276 ? -2.943 5.676 17.531 1 96.88 276 LEU A C 1
ATOM 2127 O O . LEU A 1 276 ? -2.58 5.535 18.703 1 96.88 276 LEU A O 1
ATOM 2131 N N . THR A 1 277 ? -2.094 6.062 16.562 1 94.31 277 THR A N 1
ATOM 2132 C CA . THR A 1 277 ? -0.658 6.082 16.828 1 94.31 277 THR A CA 1
ATOM 2133 C C . THR A 1 277 ? -0.183 7.492 17.156 1 94.31 277 THR A C 1
ATOM 2135 O O . THR A 1 277 ? 0.905 7.672 17.703 1 94.31 277 THR A O 1
ATOM 2138 N N . ALA A 1 278 ? -0.909 8.484 16.797 1 92.38 278 ALA A N 1
ATOM 2139 C CA . ALA A 1 278 ? -0.619 9.875 17.141 1 92.38 278 ALA A CA 1
ATOM 2140 C C . ALA A 1 278 ? -1.904 10.68 17.281 1 92.38 278 ALA A C 1
ATOM 2142 O O . ALA A 1 278 ? -2.879 10.445 16.562 1 92.38 278 ALA A O 1
ATOM 2143 N N . ALA A 1 279 ? -1.894 11.594 18.219 1 93.88 279 ALA A N 1
ATOM 2144 C CA . ALA A 1 279 ? -3.033 12.469 18.484 1 93.88 279 ALA A CA 1
ATOM 2145 C C . ALA A 1 279 ? -2.57 13.875 18.844 1 93.88 279 ALA A C 1
ATOM 2147 O O . ALA A 1 279 ? -1.85 14.07 19.828 1 93.88 279 ALA A O 1
ATOM 2148 N N . VAL A 1 280 ? -2.885 14.844 18.031 1 93.19 280 VAL A N 1
ATOM 2149 C CA . VAL A 1 280 ? -2.621 16.266 18.266 1 93.19 280 VAL A CA 1
ATOM 2150 C C . VAL A 1 280 ? -3.926 17.047 18.188 1 93.19 280 VAL A C 1
ATOM 2152 O O . VAL A 1 280 ? -4.582 17.062 17.141 1 93.19 280 VAL A O 1
ATOM 2155 N N . GLU A 1 281 ? -4.25 17.641 19.312 1 94.62 281 GLU A N 1
ATOM 2156 C CA . GLU A 1 281 ? -5.477 18.438 19.344 1 94.62 281 GLU A CA 1
ATOM 2157 C C . GLU A 1 281 ? -5.371 19.656 18.422 1 94.62 281 GLU A C 1
ATOM 2159 O O . GLU A 1 281 ? -4.281 20.203 18.25 1 94.62 281 GLU A O 1
ATOM 2164 N N . PRO A 1 282 ? -6.531 20.047 17.812 1 95.31 282 PRO A N 1
ATOM 2165 C CA . PRO A 1 282 ? -6.512 21.328 17.109 1 95.31 282 PRO A CA 1
ATOM 2166 C C . PRO A 1 282 ? -6.344 22.516 18.062 1 95.31 282 PRO A C 1
ATOM 2168 O O . PRO A 1 282 ? -6.461 22.359 19.281 1 95.31 282 PRO A O 1
ATOM 2171 N N . TRP A 1 283 ? -5.973 23.625 17.484 1 93 283 TRP A N 1
ATOM 2172 C CA . TRP A 1 283 ? -5.738 24.844 18.266 1 93 283 TRP A CA 1
ATOM 2173 C C . TRP A 1 283 ? -6.449 26.031 17.641 1 93 283 TRP A C 1
ATOM 2175 O O . TRP A 1 283 ? -6.523 26.156 16.422 1 93 283 TRP A O 1
ATOM 2185 N N . ILE A 1 284 ? -7.051 26.844 18.469 1 92.06 284 ILE A N 1
ATOM 2186 C CA . ILE A 1 284 ? -7.641 28.094 17.984 1 92.06 284 ILE A CA 1
ATOM 2187 C C . ILE A 1 284 ? -7.457 29.188 19.031 1 92.06 284 ILE A C 1
ATOM 2189 O O . ILE A 1 284 ? -7.5 28.922 20.234 1 92.06 284 ILE A O 1
ATOM 2193 N N . GLU A 1 285 ? -7.113 30.359 18.562 1 90.06 285 GLU A N 1
ATOM 2194 C CA . GLU A 1 285 ? -7 31.594 19.328 1 90.06 285 GLU A CA 1
ATOM 2195 C C . GLU A 1 285 ? -7.84 32.719 18.719 1 90.06 285 GLU A C 1
ATOM 2197 O O . GLU A 1 285 ? -8.086 32.719 17.5 1 90.06 285 GLU A O 1
ATOM 2202 N N . SER A 1 286 ? -8.344 33.562 19.609 1 88.19 286 SER A N 1
ATOM 2203 C CA . SER A 1 286 ? -9.047 34.719 19.078 1 88.19 286 SER A CA 1
ATOM 2204 C C . SER A 1 286 ? -8.078 35.688 18.406 1 88.19 286 SER A C 1
ATOM 2206 O O . SER A 1 286 ? -7.023 36 18.969 1 88.19 286 SER A O 1
ATOM 2208 N N . ALA A 1 287 ? -8.531 36.125 17.188 1 86.75 287 ALA A N 1
ATOM 2209 C CA . ALA A 1 287 ? -7.723 37.094 16.469 1 86.75 287 ALA A CA 1
ATOM 2210 C C . ALA A 1 287 ? -7.809 38.469 17.141 1 86.75 287 ALA A C 1
ATOM 2212 O O . ALA A 1 287 ? -7.02 39.375 16.828 1 86.75 287 ALA A O 1
ATOM 2213 N N . GLY A 1 288 ? -8.633 38.594 18.156 1 87.69 288 GLY A N 1
ATOM 2214 C CA . GLY A 1 288 ? -8.852 39.875 18.812 1 87.69 288 GLY A CA 1
ATOM 2215 C C . GLY A 1 288 ? -7.984 40.062 20.047 1 87.69 288 GLY A C 1
ATOM 2216 O O . GLY A 1 288 ? -7.926 41.156 20.594 1 87.69 288 GLY A O 1
ATOM 2217 N N . THR A 1 289 ? -7.262 39.094 20.391 1 91.94 289 THR A N 1
ATOM 2218 C CA . THR A 1 289 ? -6.438 39.25 21.594 1 91.94 289 THR A CA 1
ATOM 2219 C C . THR A 1 289 ? -5.34 40.281 21.375 1 91.94 289 THR A C 1
ATOM 2221 O O . THR A 1 289 ? -4.898 40.5 20.25 1 91.94 289 THR A O 1
ATOM 2224 N N . LYS A 1 290 ? -4.914 40.875 22.469 1 94.56 290 LYS A N 1
ATOM 2225 C CA . LYS A 1 290 ? -3.818 41.844 22.406 1 94.56 290 LYS A CA 1
ATOM 2226 C C . LYS A 1 290 ? -2.549 41.188 21.859 1 94.56 290 LYS A C 1
ATOM 2228 O O . LYS A 1 290 ? -1.786 41.812 21.125 1 94.56 290 LYS A O 1
ATOM 2233 N N . HIS A 1 291 ? -2.383 40 22.234 1 95.25 291 HIS A N 1
ATOM 2234 C CA . HIS A 1 291 ? -1.211 39.25 21.781 1 95.25 291 HIS A CA 1
ATOM 2235 C C . HIS A 1 291 ? -1.215 39.094 20.266 1 95.25 291 HIS A C 1
ATOM 2237 O O . HIS A 1 291 ? -0.21 39.375 19.609 1 95.25 291 HIS A O 1
ATOM 2243 N N . PHE A 1 292 ? -2.268 38.688 19.688 1 95.06 292 PHE A N 1
ATOM 2244 C CA . PHE A 1 292 ? -2.369 38.5 18.25 1 95.06 292 PHE A CA 1
ATOM 2245 C C . PHE A 1 292 ? -2.238 39.812 17.516 1 95.06 292 PHE A C 1
ATOM 2247 O O . PHE A 1 292 ? -1.559 39.906 16.484 1 95.06 292 PHE A O 1
ATOM 2254 N N . GLN A 1 293 ? -2.846 40.812 18.094 1 94.75 293 GLN A N 1
ATOM 2255 C CA . GLN A 1 293 ? -2.752 42.125 17.469 1 94.75 293 GLN A CA 1
ATOM 2256 C C . GLN A 1 293 ? -1.313 42.625 17.469 1 94.75 293 GLN A C 1
ATOM 2258 O O . GLN A 1 293 ? -0.87 43.281 16.516 1 94.75 293 GLN A O 1
ATOM 2263 N N . ALA A 1 294 ? -0.632 42.406 18.547 1 95.94 294 ALA A N 1
ATOM 2264 C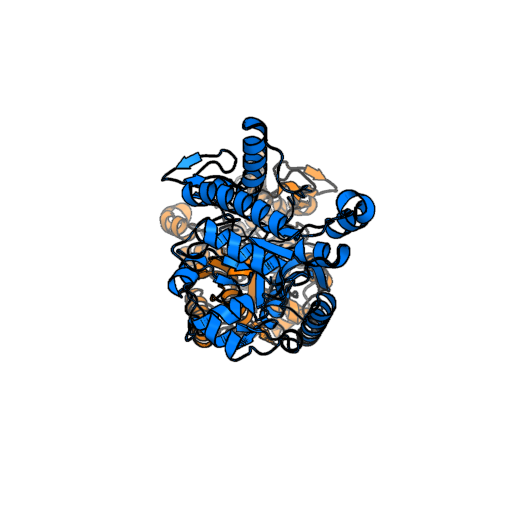 CA . ALA A 1 294 ? 0.781 42.75 18.609 1 95.94 294 ALA A CA 1
ATOM 2265 C C . ALA A 1 294 ? 1.584 42.062 17.531 1 95.94 294 ALA A C 1
ATOM 2267 O O . ALA A 1 294 ? 2.504 42.625 16.938 1 95.94 294 ALA A O 1
ATOM 2268 N N . SER A 1 295 ? 1.233 40.812 17.281 1 95.38 295 SER A N 1
ATOM 2269 C CA . SER A 1 295 ? 1.912 40.031 16.25 1 95.38 295 SER A CA 1
ATOM 2270 C C . SER A 1 295 ? 1.655 40.625 14.859 1 95.38 295 SER A C 1
ATOM 2272 O O . SER A 1 295 ? 2.561 40.688 14.031 1 95.38 295 SER A O 1
ATOM 2274 N N . LEU A 1 296 ? 0.457 41.094 14.586 1 94 296 LEU A N 1
ATOM 2275 C CA . LEU A 1 296 ? 0.131 41.688 13.305 1 94 296 LEU A CA 1
ATOM 2276 C C . LEU A 1 296 ? 0.891 43 13.133 1 94 296 LEU A C 1
ATOM 2278 O O . LEU A 1 296 ? 1.364 43.312 12.031 1 94 296 LEU A O 1
ATOM 2282 N N . ARG A 1 297 ? 0.986 43.75 14.188 1 95.75 297 ARG A N 1
ATOM 2283 C CA . ARG A 1 297 ? 1.749 45 14.133 1 95.75 297 ARG A CA 1
ATOM 2284 C C . ARG A 1 297 ? 3.219 44.719 13.828 1 95.75 297 ARG A C 1
ATOM 2286 O O . ARG A 1 297 ? 3.857 45.469 13.086 1 95.75 297 ARG A O 1
ATOM 2293 N N . ALA A 1 298 ? 3.729 43.688 14.43 1 96.06 298 ALA A N 1
ATOM 2294 C CA . ALA A 1 298 ? 5.113 43.281 14.164 1 96.06 298 ALA A CA 1
ATOM 2295 C C . ALA A 1 298 ? 5.32 42.969 12.688 1 96.06 298 ALA A C 1
ATOM 2297 O O . ALA A 1 298 ? 6.309 43.406 12.086 1 96.06 298 ALA A O 1
ATOM 2298 N N . LEU A 1 299 ? 4.387 42.219 12.102 1 94.56 299 LEU A N 1
ATOM 2299 C CA . LEU A 1 299 ? 4.48 41.875 10.688 1 94.56 299 LEU A CA 1
ATOM 2300 C C . LEU A 1 299 ? 4.371 43.094 9.805 1 94.56 299 LEU A C 1
ATOM 2302 O O . LEU A 1 299 ? 5.062 43.219 8.789 1 94.56 299 LEU A O 1
ATOM 2306 N N . LYS A 1 300 ? 3.561 44 10.211 1 94 300 LYS A N 1
ATOM 2307 C CA . LYS A 1 300 ? 3.396 45.25 9.469 1 94 300 LYS A CA 1
ATOM 2308 C C . LYS A 1 300 ? 4.676 46.094 9.5 1 94 300 LYS A C 1
ATOM 2310 O O . LYS A 1 300 ? 5.016 46.75 8.516 1 94 300 LYS A O 1
ATOM 2315 N N . LEU A 1 301 ? 5.336 46.094 10.57 1 93.94 301 LEU A N 1
ATOM 2316 C CA . LEU A 1 301 ? 6.598 46.812 10.688 1 93.94 301 LEU A CA 1
ATOM 2317 C C . LEU A 1 301 ? 7.637 46.25 9.719 1 93.94 301 LEU A C 1
ATOM 2319 O O . LEU A 1 301 ? 8.453 47 9.188 1 93.94 301 LEU A O 1
ATOM 2323 N N . VAL A 1 302 ? 7.594 45 9.586 1 93.12 302 VAL A N 1
ATOM 2324 C CA . VAL A 1 302 ? 8.578 44.312 8.742 1 93.12 302 VAL A CA 1
ATOM 2325 C C . VAL A 1 302 ? 8.242 44.531 7.27 1 93.12 302 VAL A C 1
ATOM 2327 O O . VAL A 1 302 ? 9.141 44.719 6.441 1 93.12 302 VAL A O 1
ATOM 2330 N N . ALA A 1 303 ? 6.969 44.438 6.934 1 89.06 303 ALA A N 1
ATOM 2331 C CA . ALA A 1 303 ? 6.496 44.688 5.574 1 89.06 303 ALA A CA 1
ATOM 2332 C C . ALA A 1 303 ? 5.445 45.812 5.551 1 89.06 303 ALA A C 1
ATOM 2334 O O . ALA A 1 303 ? 4.254 45.531 5.383 1 89.06 303 ALA A O 1
ATOM 2335 N N . PRO A 1 304 ? 5.84 46.938 5.426 1 82 304 PRO A N 1
ATOM 2336 C CA . PRO A 1 304 ? 4.93 48.062 5.648 1 82 304 PRO A CA 1
ATOM 2337 C C . PRO A 1 304 ? 3.99 48.312 4.469 1 82 304 PRO A C 1
ATOM 2339 O O . PRO A 1 304 ? 2.91 48.875 4.645 1 82 304 PRO A O 1
ATOM 2342 N N . VAL A 1 305 ? 4.293 47.844 3.389 1 80.44 305 VAL A N 1
ATOM 2343 C CA . VAL A 1 305 ? 3.537 48.188 2.189 1 80.44 305 VAL A CA 1
ATOM 2344 C C . VAL A 1 305 ? 2.379 47.219 2.012 1 80.44 305 VAL A C 1
ATOM 2346 O O . VAL A 1 305 ? 1.459 47.469 1.23 1 80.44 305 VAL A O 1
ATOM 2349 N N . VAL A 1 306 ? 2.416 46.25 2.754 1 82.44 306 VAL A N 1
ATOM 2350 C CA . VAL A 1 306 ? 1.387 45.219 2.576 1 82.44 306 VAL A CA 1
ATOM 2351 C C . VAL A 1 306 ? 0.742 44.906 3.922 1 82.44 306 VAL A C 1
ATOM 2353 O O . VAL A 1 306 ? 1.439 44.688 4.918 1 82.44 306 VAL A O 1
ATOM 2356 N N . GLU A 1 307 ? -0.595 44.969 3.953 1 86.94 307 GLU A N 1
ATOM 2357 C CA . GLU A 1 307 ? -1.293 44.594 5.18 1 86.94 307 GLU A CA 1
ATOM 2358 C C . GLU A 1 307 ? -1.134 43.094 5.48 1 86.94 307 GLU A C 1
ATOM 2360 O O . GLU A 1 307 ? -1.334 42.25 4.598 1 86.94 307 GLU A O 1
ATOM 2365 N N . PRO A 1 308 ? -0.698 42.812 6.703 1 88.62 308 PRO A N 1
ATOM 2366 C CA . PRO A 1 308 ? -0.601 41.375 7.035 1 88.62 308 PRO A CA 1
ATOM 2367 C C . PRO A 1 308 ? -1.951 40.656 6.984 1 88.62 308 PRO A C 1
ATOM 2369 O O . PRO A 1 308 ? -2.998 41.312 7.094 1 88.62 308 PRO A O 1
ATOM 2372 N N . GLU A 1 309 ? -1.86 39.406 6.77 1 85.56 309 GLU A N 1
ATOM 2373 C CA . GLU A 1 309 ? -3.068 38.594 6.703 1 85.56 309 GLU A CA 1
ATOM 2374 C C . GLU A 1 309 ? -3.207 37.688 7.941 1 85.56 309 GLU A C 1
ATOM 2376 O O . GLU A 1 309 ? -2.211 37.344 8.578 1 85.56 309 GLU A O 1
ATOM 2381 N N . THR A 1 310 ? -4.516 37.5 8.281 1 86.75 310 THR A N 1
ATOM 2382 C CA . THR A 1 310 ? -4.855 36.531 9.312 1 86.75 310 THR A CA 1
ATOM 2383 C C . THR A 1 310 ? -5.234 35.188 8.695 1 86.75 310 THR A C 1
ATOM 2385 O O . THR A 1 310 ? -6.121 35.125 7.84 1 86.75 310 THR A O 1
ATOM 2388 N N . GLY A 1 311 ? -4.551 34.188 9.109 1 86.44 311 GLY A N 1
ATOM 2389 C CA . GLY A 1 311 ? -4.824 32.906 8.5 1 86.44 311 GLY A CA 1
ATOM 2390 C C . GLY A 1 311 ? -4.887 31.766 9.508 1 86.44 311 GLY A C 1
ATOM 2391 O O . GLY A 1 311 ? -4.953 32 10.719 1 86.44 311 GLY A O 1
ATOM 2392 N N . ARG A 1 312 ? -5.062 30.562 8.969 1 89.5 312 ARG A N 1
ATOM 2393 C CA . ARG A 1 312 ? -5.039 29.312 9.727 1 89.5 312 ARG A CA 1
ATOM 2394 C C . ARG A 1 312 ? -4.059 28.312 9.102 1 89.5 312 ARG A C 1
ATOM 2396 O O . ARG A 1 312 ? -3.523 28.562 8.023 1 89.5 312 ARG A O 1
ATOM 2403 N N . LEU A 1 313 ? -3.758 27.359 9.906 1 89.75 313 LEU A N 1
ATOM 2404 C CA . LEU A 1 313 ? -2.861 26.328 9.414 1 89.75 313 LEU A CA 1
ATOM 24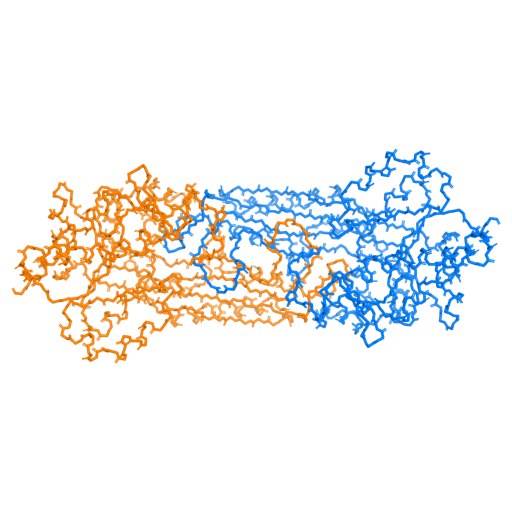05 C C . LEU A 1 313 ? -3.619 25.016 9.172 1 89.75 313 LEU A C 1
ATOM 2407 O O . LEU A 1 313 ? -4.418 24.594 10.016 1 89.75 313 LEU A O 1
ATOM 2411 N N . GLY A 1 314 ? -3.25 24.453 8.008 1 89 314 GLY A N 1
ATOM 2412 C CA . GLY A 1 314 ? -3.852 23.156 7.695 1 89 314 GLY A CA 1
ATOM 2413 C C . GLY A 1 314 ? -3.184 22 8.414 1 89 314 GLY A C 1
ATOM 2414 O O . GLY A 1 314 ? -3.779 20.938 8.562 1 89 314 GLY A O 1
ATOM 2415 N N . GLY A 1 315 ? -2.002 22.219 8.789 1 88.75 315 GLY A N 1
ATOM 2416 C CA . GLY A 1 315 ? -1.265 21.203 9.523 1 88.75 315 GLY A CA 1
ATOM 2417 C C . GLY A 1 315 ? -1.299 21.406 11.023 1 88.75 315 GLY A C 1
ATOM 2418 O O . GLY A 1 315 ? -1.646 22.484 11.5 1 88.75 315 GLY A O 1
ATOM 2419 N N . ALA A 1 316 ? -0.903 20.359 11.672 1 87.88 316 ALA A N 1
ATOM 2420 C CA . ALA A 1 316 ? -0.909 20.422 13.133 1 87.88 316 ALA A CA 1
ATOM 2421 C C . ALA A 1 316 ? 0.335 21.125 13.656 1 87.88 316 ALA A C 1
ATOM 2423 O O . ALA A 1 316 ? 1.401 21.062 13.039 1 87.88 316 ALA A O 1
ATOM 2424 N N . VAL A 1 317 ? 0.099 21.828 14.695 1 88.06 317 VAL A N 1
ATOM 2425 C CA . VAL A 1 317 ? 1.181 22.391 15.492 1 88.06 317 VAL A CA 1
ATOM 2426 C C . VAL A 1 317 ? 1.17 21.781 16.891 1 88.06 317 VAL A C 1
ATOM 2428 O O . VAL A 1 317 ? 0.536 22.312 17.797 1 88.06 317 VAL A O 1
ATOM 2431 N N . PRO A 1 318 ? 1.884 20.766 17.094 1 88.12 318 PRO A N 1
ATOM 2432 C CA . PRO A 1 318 ? 1.754 19.953 18.297 1 88.12 318 PRO A CA 1
ATOM 2433 C C . PRO A 1 318 ? 1.962 20.75 19.578 1 88.12 318 PRO A C 1
ATOM 2435 O O . PRO A 1 318 ? 1.266 20.531 20.578 1 88.12 318 PRO A O 1
ATOM 2438 N N . GLY A 1 319 ? 2.768 21.688 19.641 1 89.44 319 GLY A N 1
ATOM 2439 C CA . GLY A 1 319 ? 3.08 22.438 20.844 1 89.44 319 GLY A CA 1
ATOM 2440 C C . GLY A 1 319 ? 2.02 23.453 21.188 1 89.44 319 GLY A C 1
ATOM 2441 O O . GLY A 1 319 ? 1.844 23.797 22.359 1 89.44 319 GLY A O 1
ATOM 2442 N N . ALA A 1 320 ? 1.277 23.891 20.234 1 91.44 320 ALA A N 1
ATOM 2443 C CA . ALA A 1 320 ? 0.373 25.016 20.422 1 91.44 320 ALA A CA 1
ATOM 2444 C C . ALA A 1 320 ? -0.759 24.656 21.375 1 91.44 320 ALA A C 1
ATOM 2446 O O . ALA A 1 320 ? -0.94 25.312 22.406 1 91.44 320 ALA A O 1
ATOM 2447 N N . PRO A 1 321 ? -1.485 23.594 21.125 1 91.88 321 PRO A N 1
ATOM 2448 C CA . PRO A 1 321 ? -2.574 23.266 22.047 1 91.88 321 PRO A CA 1
ATOM 2449 C C . PRO A 1 321 ? -2.074 22.906 23.453 1 91.88 321 PRO A C 1
ATOM 2451 O O . PRO A 1 321 ? -2.719 23.234 24.453 1 91.88 321 PRO A O 1
ATOM 2454 N N . VAL A 1 322 ? -0.937 22.312 23.531 1 92.5 322 VAL A N 1
ATOM 2455 C CA . VAL A 1 322 ? -0.393 21.859 24.812 1 92.5 322 VAL A CA 1
ATOM 2456 C C . VAL A 1 322 ? 0.064 23.078 25.625 1 92.5 322 VAL A C 1
ATOM 2458 O O . VAL A 1 322 ? -0.255 23.188 26.812 1 92.5 322 VAL A O 1
ATOM 2461 N N . LEU A 1 323 ? 0.761 23.953 25 1 93.75 323 LEU A N 1
ATOM 2462 C CA . LEU A 1 323 ? 1.268 25.125 25.688 1 93.75 323 LEU A CA 1
ATOM 2463 C C . LEU A 1 323 ? 0.125 26.062 26.094 1 93.75 323 LEU A C 1
ATOM 2465 O O . LEU A 1 323 ? 0.152 26.656 27.156 1 93.75 323 LEU A O 1
ATOM 2469 N N . GLN A 1 324 ? -0.806 26.172 25.188 1 92.94 324 GLN A N 1
ATOM 2470 C CA . GLN A 1 324 ? -1.977 26.984 25.531 1 92.94 324 GLN A CA 1
ATOM 2471 C C . GLN A 1 324 ? -2.689 26.422 26.766 1 92.94 324 GLN A C 1
ATOM 2473 O O . GLN A 1 324 ? -3.029 27.172 27.672 1 92.94 324 GLN A O 1
ATOM 2478 N N . ALA A 1 325 ? -2.857 25.172 26.812 1 91.25 325 ALA A N 1
ATOM 2479 C CA . ALA A 1 325 ? -3.566 24.531 27.906 1 91.25 325 ALA A CA 1
ATOM 2480 C C . ALA A 1 325 ? -2.771 24.625 29.219 1 91.25 325 ALA A C 1
ATOM 2482 O O . ALA A 1 325 ? -3.344 24.859 30.281 1 91.25 325 ALA A O 1
ATOM 2483 N N . LEU A 1 326 ? -1.512 24.453 29.156 1 92.5 326 LEU A N 1
ATOM 2484 C CA . LEU A 1 326 ? -0.674 24.391 30.359 1 92.5 326 LEU A CA 1
ATOM 2485 C C . LEU A 1 326 ? -0.41 25.781 30.906 1 92.5 326 LEU A C 1
ATOM 2487 O O . LEU A 1 326 ? -0.279 25.953 32.125 1 92.5 326 LEU A O 1
ATOM 2491 N N . THR A 1 327 ? -0.336 26.781 30.016 1 91.94 327 THR A N 1
ATOM 2492 C CA . THR A 1 327 ? 0.008 28.125 30.469 1 91.94 327 THR A CA 1
ATOM 2493 C C . THR A 1 327 ? -1.246 28.969 30.641 1 91.94 327 THR A C 1
ATOM 2495 O O . THR A 1 327 ? -1.226 29.984 31.359 1 91.94 327 THR A O 1
ATOM 2498 N N . GLY A 1 328 ? -2.266 28.594 29.906 1 91.5 328 GLY A N 1
ATOM 2499 C CA . GLY A 1 328 ? -3.465 29.422 29.859 1 91.5 328 GLY A CA 1
ATOM 2500 C C . GLY A 1 328 ? -3.271 30.719 29.109 1 91.5 328 GLY A C 1
ATOM 2501 O O . GLY A 1 328 ? -4.043 31.672 29.281 1 91.5 328 GLY A O 1
ATOM 2502 N N . ARG A 1 329 ? -2.203 30.75 28.344 1 92.25 329 ARG A N 1
ATOM 2503 C CA . ARG A 1 329 ? -1.851 31.984 27.656 1 92.25 329 ARG A CA 1
ATOM 2504 C C . ARG A 1 329 ? -2.133 31.891 26.172 1 92.25 329 ARG A C 1
ATOM 2506 O O . ARG A 1 329 ? -2.281 30.781 25.625 1 92.25 329 ARG A O 1
ATOM 2513 N N . SER A 1 330 ? -2.188 33.062 25.609 1 92.12 330 SER A N 1
ATOM 2514 C CA . SER A 1 330 ? -2.404 33.156 24.172 1 92.12 330 SER A CA 1
ATOM 2515 C C . SER A 1 330 ? -1.191 32.656 23.391 1 92.12 330 SER A C 1
ATOM 2517 O O . SER A 1 330 ? -0.05 32.906 23.781 1 92.12 330 SER A O 1
ATOM 2519 N N . VAL A 1 331 ? -1.535 31.922 22.266 1 93.62 331 VAL A N 1
ATOM 2520 C CA . VAL A 1 331 ? -0.503 31.422 21.375 1 93.62 331 VAL A CA 1
ATOM 2521 C C . VAL A 1 331 ? -0.657 32.062 20 1 93.62 331 VAL A C 1
ATOM 2523 O O . VAL A 1 331 ? -1.777 32.25 19.516 1 93.62 331 VAL A O 1
ATOM 2526 N N . VAL A 1 332 ? 0.432 32.438 19.375 1 94.06 332 VAL A N 1
ATOM 2527 C CA . VAL A 1 332 ? 0.42 32.938 18 1 94.06 332 VAL A CA 1
ATOM 2528 C C . VAL A 1 332 ? 1.438 32.188 17.156 1 94.06 332 VAL A C 1
ATOM 2530 O O . VAL A 1 332 ? 2.438 31.688 17.688 1 94.06 332 VAL A O 1
ATOM 2533 N N . VAL A 1 333 ? 1.121 32.031 15.906 1 93.62 333 VAL A N 1
ATOM 2534 C CA . VAL A 1 333 ? 2.055 31.391 14.977 1 93.62 333 VAL A CA 1
ATOM 2535 C C . VAL A 1 333 ? 2.527 32.438 13.953 1 93.62 333 VAL A C 1
ATOM 2537 O O . VAL A 1 333 ? 1.713 33.031 13.25 1 93.62 333 VAL A O 1
ATOM 2540 N N . LEU A 1 334 ? 3.807 32.594 13.867 1 93.44 334 LEU A N 1
ATOM 2541 C CA . LEU A 1 334 ? 4.391 33.562 12.969 1 93.44 334 LEU A CA 1
ATOM 2542 C C . LEU A 1 334 ? 5.008 32.906 11.75 1 93.44 334 LEU A C 1
ATOM 2544 O O . LEU A 1 334 ? 5.461 31.766 11.828 1 93.44 334 LEU A O 1
ATOM 2548 N N . PRO A 1 335 ? 4.98 33.594 10.656 1 89.44 335 PRO A N 1
ATOM 2549 C CA . PRO A 1 335 ? 5.566 33.031 9.43 1 89.44 335 PRO A CA 1
ATOM 2550 C C . PRO A 1 335 ? 7.078 33.25 9.359 1 89.44 335 PRO A C 1
ATOM 2552 O O . PRO A 1 335 ? 7.551 34.375 9.305 1 89.44 335 PRO A O 1
ATOM 2555 N N . LEU A 1 336 ? 7.859 32.094 9.461 1 87.81 336 LEU A N 1
ATOM 2556 C CA . LEU A 1 336 ? 9.297 32.156 9.203 1 87.81 336 LEU A CA 1
ATOM 2557 C C . LEU A 1 336 ? 9.656 31.234 8.031 1 87.81 336 LEU A C 1
ATOM 2559 O O . LEU A 1 336 ? 10.031 30.078 8.227 1 87.81 336 LEU A O 1
ATOM 2563 N N . GLY A 1 337 ? 9.312 31.688 6.824 1 82.44 337 GLY A N 1
ATOM 2564 C CA . GLY A 1 337 ? 9.555 30.953 5.594 1 82.44 337 GLY A CA 1
ATOM 2565 C C . GLY A 1 337 ? 8.57 31.281 4.488 1 82.44 337 GLY A C 1
ATOM 2566 O O . GLY A 1 337 ? 7.723 32.156 4.656 1 82.44 337 GLY A O 1
ATOM 2567 N N . GLY A 1 338 ? 8.844 30.531 3.43 1 76.81 338 GLY A N 1
ATOM 2568 C CA . GLY A 1 338 ? 8 30.781 2.273 1 76.81 338 GLY A CA 1
ATOM 2569 C C . GLY A 1 338 ? 7.195 29.578 1.84 1 76.81 338 GLY A C 1
ATOM 2570 O O . GLY A 1 338 ? 7.539 28.438 2.182 1 76.81 338 GLY A O 1
ATOM 2571 N N . ALA A 1 339 ? 6.137 29.844 1.076 1 68.81 339 ALA A N 1
ATOM 2572 C CA . ALA A 1 339 ? 5.223 28.812 0.613 1 68.81 339 ALA A CA 1
ATOM 2573 C C . ALA A 1 339 ? 5.93 27.844 -0.341 1 68.81 339 ALA A C 1
ATOM 2575 O O . ALA A 1 339 ? 5.504 26.703 -0.503 1 68.81 339 ALA A O 1
ATOM 2576 N N . ARG A 1 340 ? 7.059 28.234 -0.864 1 69.12 340 ARG A N 1
ATOM 2577 C CA . ARG A 1 340 ? 7.723 27.422 -1.882 1 69.12 340 ARG A CA 1
ATOM 2578 C C . ARG A 1 340 ? 8.867 26.609 -1.277 1 69.12 340 ARG A C 1
ATOM 2580 O O . ARG A 1 340 ? 9.586 25.922 -1.995 1 69.12 340 ARG A O 1
ATOM 2587 N N . ASP A 1 341 ? 9.031 26.688 0.004 1 74.19 341 ASP A N 1
ATOM 2588 C CA . ASP A 1 341 ? 10.18 26.094 0.674 1 74.19 341 ASP A CA 1
ATOM 2589 C C . ASP A 1 341 ? 10.102 24.562 0.625 1 74.19 341 ASP A C 1
ATOM 2591 O O . ASP A 1 341 ? 11.086 23.875 0.891 1 74.19 341 ASP A O 1
ATOM 2595 N N . THR A 1 342 ? 9.086 23.969 0.067 1 63.34 342 THR A N 1
ATOM 2596 C CA . THR A 1 342 ? 8.852 22.531 0.095 1 63.34 342 THR A CA 1
ATOM 2597 C C . THR A 1 342 ? 9.203 21.953 1.462 1 63.34 342 THR A C 1
ATOM 2599 O O . THR A 1 342 ? 9.938 20.969 1.554 1 63.34 342 THR A O 1
ATOM 2602 N N . ALA A 1 343 ? 8.695 22.547 2.486 1 62.75 343 ALA A N 1
ATOM 2603 C CA . ALA A 1 343 ? 8.969 22.109 3.854 1 62.75 343 ALA A CA 1
ATOM 2604 C C . ALA A 1 343 ? 8.656 20.625 4.031 1 62.75 343 ALA A C 1
ATOM 2606 O O . ALA A 1 343 ? 7.617 20.156 3.574 1 62.75 343 ALA A O 1
ATOM 2607 N N . ARG A 1 344 ? 9.547 19.844 4.512 1 59.75 344 ARG A N 1
ATOM 2608 C CA . ARG A 1 344 ? 9.359 18.453 4.891 1 59.75 344 ARG A CA 1
ATOM 2609 C C . ARG A 1 344 ? 9.398 17.547 3.666 1 59.75 344 ARG A C 1
ATOM 2611 O O . ARG A 1 344 ? 8.961 16.391 3.73 1 59.75 344 ARG A O 1
ATOM 2618 N N . GLY A 1 345 ? 9.906 18.125 2.582 1 67.25 345 GLY A N 1
ATOM 2619 C CA . GLY A 1 345 ? 10.039 17.344 1.362 1 67.25 345 GLY A CA 1
ATOM 2620 C C . GLY A 1 345 ? 11.484 17.109 0.96 1 67.25 345 GLY A C 1
ATOM 2621 O O . GLY A 1 345 ? 12.406 17.453 1.699 1 67.25 345 GLY A O 1
ATOM 2622 N N . HIS A 1 346 ? 11.734 16.328 -0.148 1 68.12 346 HIS A N 1
ATOM 2623 C CA . HIS A 1 346 ? 13.062 15.961 -0.617 1 68.12 346 HIS A CA 1
ATOM 2624 C C . HIS A 1 346 ? 13.867 17.188 -1.025 1 68.12 346 HIS A C 1
ATOM 2626 O O . HIS A 1 346 ? 15.094 17.219 -0.858 1 68.12 346 HIS A O 1
ATOM 2632 N N . ASN A 1 347 ? 13.375 18.234 -1.443 1 78.31 347 ASN A N 1
ATOM 2633 C CA . ASN A 1 347 ? 14.062 19.438 -1.884 1 78.31 347 ASN A CA 1
ATOM 2634 C C . ASN A 1 347 ? 13.672 20.656 -1.034 1 78.31 347 ASN A C 1
ATOM 2636 O O . ASN A 1 347 ? 13.32 21.703 -1.567 1 78.31 347 ASN A O 1
ATOM 2640 N N . GLU A 1 348 ? 13.836 20.375 0.211 1 83.06 348 GLU A N 1
ATOM 2641 C CA . GLU A 1 348 ? 13.523 21.469 1.136 1 83.06 348 GLU A CA 1
ATOM 2642 C C . GLU A 1 348 ? 14.531 22.609 1.015 1 83.06 348 GLU A C 1
ATOM 2644 O O . GLU A 1 348 ? 15.727 22.359 0.852 1 83.06 348 GLU A O 1
ATOM 2649 N N . HIS A 1 349 ? 14.031 23.797 1.04 1 86.06 349 HIS A N 1
ATOM 2650 C CA . HIS A 1 349 ? 14.875 24.984 0.957 1 86.06 349 HIS A CA 1
ATOM 2651 C C . HIS A 1 349 ? 14.188 26.188 1.58 1 86.06 349 HIS A C 1
ATOM 2653 O O . HIS A 1 349 ? 12.992 26.141 1.882 1 86.06 349 HIS A O 1
ATOM 2659 N N . ILE A 1 350 ? 14.93 27.203 1.888 1 89.44 350 ILE A N 1
ATOM 2660 C CA . ILE A 1 350 ? 14.43 28.5 2.322 1 89.44 350 ILE A CA 1
ATOM 2661 C C . ILE A 1 350 ? 15.141 29.609 1.543 1 89.44 350 ILE A C 1
ATOM 2663 O O . ILE A 1 350 ? 16.359 29.578 1.373 1 89.44 350 ILE A O 1
ATOM 2667 N N . THR A 1 351 ? 14.359 30.516 1.031 1 89.5 351 THR A N 1
ATOM 2668 C CA . THR A 1 351 ? 14.977 31.609 0.295 1 89.5 351 THR A CA 1
ATOM 2669 C C . THR A 1 351 ? 15.75 32.531 1.24 1 89.5 351 THR A C 1
ATOM 2671 O O . THR A 1 351 ? 15.375 32.688 2.404 1 89.5 351 THR A O 1
ATOM 2674 N N . LEU A 1 352 ? 16.781 33.062 0.691 1 91.81 352 LEU A N 1
ATOM 2675 C CA . LEU A 1 352 ? 17.547 34.031 1.481 1 91.81 352 LEU A CA 1
ATOM 2676 C C . LEU A 1 352 ? 16.672 35.219 1.909 1 91.81 352 LEU A C 1
ATOM 2678 O O . LEU A 1 352 ? 16.828 35.75 3.01 1 91.81 352 LEU A O 1
ATOM 2682 N N . PHE A 1 353 ? 15.797 35.5 1.105 1 89.75 353 PHE A N 1
ATOM 2683 C CA . PHE A 1 353 ? 14.859 36.562 1.42 1 89.75 353 PHE A CA 1
ATOM 2684 C C . PHE A 1 353 ? 14.016 36.219 2.641 1 89.75 353 PHE A C 1
ATOM 2686 O O . PHE A 1 353 ? 13.938 37 3.596 1 89.75 353 PHE A O 1
ATOM 2693 N N . ASP A 1 354 ? 13.445 35.094 2.615 1 89.81 354 ASP A N 1
ATOM 2694 C CA . ASP A 1 354 ? 12.594 34.656 3.719 1 89.81 354 ASP A CA 1
ATOM 2695 C C . ASP A 1 354 ? 13.398 34.469 5 1 89.81 354 ASP A C 1
ATOM 2697 O O . ASP A 1 354 ? 12.914 34.781 6.094 1 89.81 354 ASP A O 1
ATOM 2701 N N . TYR A 1 355 ? 14.57 34 4.812 1 91.94 355 TYR A N 1
ATOM 2702 C CA . TYR A 1 355 ? 15.438 33.812 5.969 1 91.94 355 TYR A CA 1
ATOM 2703 C C . TYR A 1 355 ? 15.758 35.156 6.633 1 91.94 355 TYR A C 1
ATOM 2705 O O . TYR A 1 355 ? 15.68 35.281 7.855 1 91.94 355 TYR A O 1
ATOM 2713 N N . MET A 1 356 ? 16.062 36.125 5.863 1 92.62 356 MET A N 1
ATOM 2714 C CA . MET A 1 356 ? 16.375 37.469 6.387 1 92.62 356 MET A CA 1
ATOM 2715 C C . MET A 1 356 ? 15.133 38.125 6.984 1 92.62 356 MET A C 1
ATOM 2717 O O . MET A 1 356 ? 15.211 38.75 8.039 1 92.62 356 MET A O 1
ATOM 2721 N N . GLN A 1 357 ? 14.062 37.906 6.32 1 91.75 357 GLN A N 1
ATOM 2722 C CA . GLN A 1 357 ? 12.805 38.438 6.836 1 91.75 357 GLN A CA 1
ATOM 2723 C C . GLN A 1 357 ? 12.453 37.812 8.18 1 91.75 357 GLN A C 1
ATOM 2725 O O . GLN A 1 357 ? 11.883 38.469 9.055 1 91.75 357 GLN A O 1
ATOM 2730 N N . GLY A 1 358 ? 12.766 36.562 8.312 1 93.69 358 GLY A N 1
ATOM 2731 C CA . GLY A 1 358 ? 12.516 35.875 9.57 1 93.69 358 GLY A CA 1
ATOM 2732 C C . GLY A 1 358 ? 13.18 36.531 10.758 1 93.69 358 GLY A C 1
ATOM 2733 O O . GLY A 1 358 ? 12.57 36.656 11.828 1 93.69 358 GLY A O 1
ATOM 2734 N N . HIS A 1 359 ? 14.398 37.062 10.547 1 95.75 359 HIS A N 1
ATOM 2735 C CA . HIS A 1 359 ? 15.102 37.781 11.602 1 95.75 359 HIS A CA 1
ATOM 2736 C C . HIS A 1 359 ? 14.367 39.031 11.992 1 95.75 359 HIS A C 1
ATOM 2738 O O . HIS A 1 359 ? 14.227 39.344 13.172 1 95.75 359 HIS A O 1
ATOM 2744 N N . ARG A 1 360 ? 13.93 39.688 10.992 1 96.12 360 ARG A N 1
ATOM 2745 C CA . ARG A 1 360 ? 13.234 40.938 11.219 1 96.12 360 ARG A CA 1
ATOM 2746 C C . ARG A 1 360 ? 11.914 40.719 11.945 1 96.12 360 ARG A C 1
ATOM 2748 O O . ARG A 1 360 ? 11.531 41.5 12.82 1 96.12 360 ARG A O 1
ATOM 2755 N N . ILE A 1 361 ? 11.234 39.656 11.586 1 96 361 ILE A N 1
ATOM 2756 C CA . ILE A 1 361 ? 9.953 39.312 12.195 1 96 361 ILE A CA 1
ATOM 2757 C C . ILE A 1 361 ? 10.156 39.031 13.68 1 96 361 ILE A C 1
ATOM 2759 O O . ILE A 1 361 ? 9.422 39.531 14.531 1 96 361 ILE A O 1
ATOM 2763 N N . VAL A 1 362 ? 11.172 38.25 13.984 1 96.75 362 VAL A N 1
ATOM 2764 C CA . VAL A 1 362 ? 11.461 37.875 15.367 1 96.75 362 VAL A CA 1
ATOM 2765 C C . VAL A 1 362 ? 11.781 39.125 16.188 1 96.75 362 VAL A C 1
ATOM 2767 O O . VAL A 1 362 ? 11.234 39.312 17.281 1 96.75 362 VAL A O 1
ATOM 2770 N N . ALA A 1 363 ? 12.602 40 15.68 1 96.94 363 ALA A N 1
ATOM 2771 C CA . ALA A 1 363 ? 12.992 41.219 16.391 1 96.94 363 ALA A CA 1
ATOM 2772 C C . ALA A 1 363 ? 11.797 42.125 16.594 1 96.94 363 ALA A C 1
ATOM 2774 O O . ALA A 1 363 ? 11.594 42.656 17.688 1 96.94 363 ALA A O 1
ATOM 2775 N N . ALA A 1 364 ? 11.07 42.312 15.539 1 97.06 364 ALA A N 1
ATOM 2776 C CA . ALA A 1 364 ? 9.891 43.156 15.617 1 97.06 364 ALA A CA 1
ATOM 2777 C C . ALA A 1 364 ? 8.875 42.625 16.609 1 97.06 364 ALA A C 1
ATOM 2779 O O . ALA A 1 364 ? 8.25 43.375 17.359 1 97.06 364 ALA A O 1
ATOM 2780 N N . TYR A 1 365 ? 8.68 41.344 16.609 1 97.31 365 TYR A N 1
ATOM 2781 C CA . TYR A 1 365 ? 7.754 40.688 17.531 1 97.31 365 TYR A CA 1
ATOM 2782 C C . TYR A 1 365 ? 8.172 40.938 18.969 1 97.31 365 TYR A C 1
ATOM 2784 O O . TYR A 1 365 ? 7.34 41.281 19.812 1 97.31 365 TYR A O 1
ATOM 2792 N N . MET A 1 366 ? 9.445 40.75 19.281 1 96.94 366 MET A N 1
ATOM 2793 C CA . MET A 1 366 ? 9.945 40.969 20.625 1 96.94 366 MET A CA 1
ATOM 2794 C C . MET A 1 366 ? 9.656 42.406 21.078 1 96.94 366 MET A C 1
ATOM 2796 O O . MET A 1 366 ? 9.234 42.625 22.219 1 96.94 366 MET A O 1
ATOM 2800 N N . GLN A 1 367 ? 9.859 43.281 20.203 1 96.38 367 GLN A N 1
ATOM 2801 C CA . GLN A 1 367 ? 9.641 44.688 20.516 1 96.38 367 GLN A CA 1
ATOM 2802 C C . GLN A 1 367 ? 8.172 44.969 20.781 1 96.38 367 GLN A C 1
ATOM 2804 O O . GLN A 1 367 ? 7.836 45.688 21.734 1 96.38 367 GLN A O 1
ATOM 2809 N N . GLU A 1 368 ? 7.328 44.438 19.922 1 97.12 368 GLU A N 1
ATOM 2810 C CA . GLU A 1 368 ? 5.895 44.656 20.078 1 97.12 368 GLU A CA 1
ATOM 2811 C C . GLU A 1 368 ? 5.379 44.031 21.375 1 97.12 368 GLU A C 1
ATOM 2813 O O . GLU A 1 368 ? 4.488 44.594 22.016 1 97.12 368 GLU A O 1
ATOM 2818 N N . ILE A 1 369 ? 5.902 42.906 21.734 1 96.19 369 ILE A N 1
ATOM 2819 C CA . ILE A 1 369 ? 5.512 42.219 22.969 1 96.19 369 ILE A CA 1
ATOM 2820 C C . ILE A 1 369 ? 5.961 43.062 24.172 1 96.19 369 ILE A C 1
ATOM 2822 O O . ILE A 1 369 ? 5.219 43.219 25.141 1 96.19 369 ILE A O 1
ATOM 2826 N N . ALA A 1 370 ? 7.117 43.594 24.109 1 95.88 370 ALA A N 1
ATOM 2827 C CA . ALA A 1 370 ? 7.641 44.438 25.172 1 95.88 370 ALA A CA 1
ATOM 2828 C C . ALA A 1 370 ? 6.766 45.656 25.375 1 95.88 370 ALA A C 1
ATOM 2830 O O . ALA A 1 370 ? 6.605 46.156 26.5 1 95.88 370 ALA A O 1
ATOM 2831 N N . ASN A 1 371 ? 6.246 46.125 24.344 1 94.19 371 ASN A N 1
ATOM 2832 C CA . ASN A 1 371 ? 5.422 47.344 24.375 1 94.19 371 ASN A CA 1
ATOM 2833 C C . ASN A 1 371 ? 4.047 47.062 24.984 1 94.19 371 ASN A C 1
ATOM 2835 O O . ASN A 1 371 ? 3.334 47.969 25.375 1 94.19 371 ASN A O 1
ATOM 2839 N N . MET A 1 372 ? 3.631 45.812 24.969 1 89.19 372 MET A N 1
ATOM 2840 C CA . MET A 1 372 ? 2.336 45.469 25.547 1 89.19 372 MET A CA 1
ATOM 2841 C C . MET A 1 372 ? 2.369 45.562 27.062 1 89.19 372 MET A C 1
ATOM 2843 O O . MET A 1 372 ? 1.323 45.688 27.703 1 89.19 372 MET A O 1
ATOM 2847 N N . LYS A 1 373 ? 3.461 45.719 27.812 1 65.94 373 LYS A N 1
ATOM 2848 C CA . LYS A 1 373 ? 3.578 45.906 29.25 1 65.94 373 LYS A CA 1
ATOM 2849 C C . LYS A 1 373 ? 3.273 47.375 29.641 1 65.94 373 LYS A C 1
ATOM 2851 O O . LYS A 1 373 ? 3.576 48.281 28.875 1 65.94 373 LYS A O 1
ATOM 2856 N N . MET B 1 1 ? 13.625 -13.352 -6.145 1 34.84 1 MET B N 1
ATOM 2857 C CA . MET B 1 1 ? 13.672 -13.406 -4.688 1 34.84 1 MET B CA 1
ATOM 2858 C C . MET B 1 1 ? 14.328 -12.156 -4.117 1 34.84 1 MET B C 1
ATOM 2860 O O . MET B 1 1 ? 15.234 -11.594 -4.73 1 34.84 1 MET B O 1
ATOM 2864 N N . ASP B 1 2 ? 13.586 -11.586 -3.312 1 40 2 ASP B N 1
ATOM 2865 C CA . ASP B 1 2 ? 14.031 -10.289 -2.807 1 40 2 ASP B CA 1
ATOM 2866 C C . ASP B 1 2 ? 15.477 -10.359 -2.322 1 40 2 ASP B C 1
ATOM 2868 O O . ASP B 1 2 ? 15.867 -11.312 -1.646 1 40 2 ASP B O 1
ATOM 2872 N N . ARG B 1 3 ? 16.234 -9.875 -2.93 1 39.12 3 ARG B N 1
ATOM 2873 C CA . ARG B 1 3 ? 17.609 -9.703 -2.482 1 39.12 3 ARG B CA 1
ATOM 2874 C C . ARG B 1 3 ? 17.688 -9.5 -0.973 1 39.12 3 ARG B C 1
ATOM 2876 O O . ARG B 1 3 ? 18.672 -9.844 -0.337 1 39.12 3 ARG B O 1
ATOM 2883 N N . ASN B 1 4 ? 16.859 -8.664 -0.491 1 38 4 ASN B N 1
ATOM 2884 C CA . ASN B 1 4 ? 16.938 -8.156 0.875 1 38 4 ASN B CA 1
ATOM 2885 C C . ASN B 1 4 ? 16.375 -9.156 1.877 1 38 4 ASN B C 1
ATOM 2887 O O . ASN B 1 4 ? 16.016 -8.789 2.998 1 38 4 ASN B O 1
ATOM 2891 N N . GLY B 1 5 ? 16.047 -10.406 1.532 1 43.66 5 GLY B N 1
ATOM 2892 C CA . GLY B 1 5 ? 15.484 -11.461 2.361 1 43.66 5 GLY B CA 1
ATOM 2893 C C . GLY B 1 5 ? 16.391 -11.859 3.512 1 43.66 5 GLY B C 1
ATOM 2894 O O . GLY B 1 5 ? 16.266 -12.953 4.062 1 43.66 5 GLY B O 1
ATOM 2895 N N . ARG B 1 6 ? 17.406 -11.328 3.598 1 43.41 6 ARG B N 1
ATOM 2896 C CA . ARG B 1 6 ? 18.297 -11.773 4.664 1 43.41 6 ARG B CA 1
ATOM 2897 C C . ARG B 1 6 ? 17.594 -11.727 6.016 1 43.41 6 ARG B C 1
ATOM 2899 O O . ARG B 1 6 ? 17.828 -12.586 6.871 1 43.41 6 ARG B O 1
ATOM 2906 N N . GLY B 1 7 ? 16.781 -10.727 6.172 1 49.12 7 GLY B N 1
ATOM 2907 C CA . GLY B 1 7 ? 16.359 -10.477 7.543 1 49.12 7 GLY B CA 1
ATOM 2908 C C . GLY B 1 7 ? 15.297 -11.445 8.031 1 49.12 7 GLY B C 1
ATOM 2909 O O . GLY B 1 7 ? 15.023 -11.523 9.227 1 49.12 7 GLY B O 1
ATOM 2910 N N . ARG B 1 8 ? 14.742 -12.289 6.953 1 57.22 8 ARG B N 1
ATOM 2911 C CA . ARG B 1 8 ? 13.625 -13.102 7.414 1 57.22 8 ARG B CA 1
ATOM 2912 C C . ARG B 1 8 ? 13.953 -14.594 7.316 1 57.22 8 ARG B C 1
ATOM 2914 O O . ARG B 1 8 ? 13.133 -15.438 7.676 1 57.22 8 ARG B O 1
ATOM 2921 N N . CYS B 1 9 ? 15.141 -14.875 6.898 1 62.44 9 CYS B N 1
ATOM 2922 C CA . CYS B 1 9 ? 15.508 -16.281 6.758 1 62.44 9 CYS B CA 1
ATOM 2923 C C . CYS B 1 9 ? 16.219 -16.781 8.008 1 62.44 9 CYS B C 1
ATOM 2925 O O . CYS B 1 9 ? 17.047 -16.078 8.586 1 62.44 9 CYS B O 1
ATOM 2927 N N . SER B 1 10 ? 15.812 -17.969 8.422 1 70.25 10 SER B N 1
ATOM 2928 C CA . SER B 1 10 ? 16.422 -18.578 9.594 1 70.25 10 SER B CA 1
ATOM 2929 C C . SER B 1 10 ? 17.859 -19.016 9.297 1 70.25 10 SER B C 1
ATOM 2931 O O . SER B 1 10 ? 18.672 -19.156 10.211 1 70.25 10 SER B O 1
ATOM 2933 N N . THR B 1 11 ? 18.109 -19.281 8.008 1 74.88 11 THR B N 1
ATOM 2934 C CA . THR B 1 11 ? 19.453 -19.656 7.566 1 74.88 11 THR B CA 1
ATOM 2935 C C . THR B 1 11 ? 19.906 -18.734 6.434 1 74.88 11 THR B C 1
ATOM 2937 O O . THR B 1 11 ? 19.125 -17.984 5.875 1 74.88 11 THR B O 1
ATOM 2940 N N . ASP B 1 12 ? 21.188 -18.797 6.262 1 79.5 12 ASP B N 1
ATOM 2941 C CA . ASP B 1 12 ? 21.703 -18.047 5.125 1 79.5 12 ASP B CA 1
ATOM 2942 C C . ASP B 1 12 ? 21.109 -18.547 3.814 1 79.5 12 ASP B C 1
ATOM 2944 O O . ASP B 1 12 ? 21.281 -19.719 3.447 1 79.5 12 ASP B O 1
ATOM 2948 N N . PRO B 1 13 ? 20.438 -17.703 3.123 1 81.56 13 PRO B N 1
ATOM 2949 C CA . PRO B 1 13 ? 19.719 -18.141 1.922 1 81.56 13 PRO B CA 1
ATOM 2950 C C . PRO B 1 13 ? 20.656 -18.578 0.805 1 81.56 13 PRO B C 1
ATOM 2952 O O . PRO B 1 13 ? 20.25 -19.328 -0.094 1 81.56 13 PRO B O 1
ATOM 2955 N N . PHE B 1 14 ? 21.969 -18.312 0.906 1 85.12 14 PHE B N 1
ATOM 2956 C CA . PHE B 1 14 ? 22.875 -18.594 -0.206 1 85.12 14 PHE B CA 1
ATOM 2957 C C . PHE B 1 14 ? 23.891 -19.656 0.182 1 85.12 14 PHE B C 1
ATOM 2959 O O . PHE B 1 14 ? 24.844 -19.906 -0.562 1 85.12 14 PHE B O 1
ATOM 2966 N N . ARG B 1 15 ? 23.656 -20.188 1.351 1 86.44 15 ARG B N 1
ATOM 2967 C CA . ARG B 1 15 ? 24.422 -21.344 1.801 1 86.44 15 ARG B CA 1
ATOM 2968 C C . ARG B 1 15 ? 23.516 -22.516 2.16 1 86.44 15 ARG B C 1
ATOM 2970 O O . ARG B 1 15 ? 22.703 -22.422 3.092 1 86.44 15 ARG B O 1
ATOM 2977 N N . LEU B 1 16 ? 23.688 -23.547 1.39 1 89.56 16 LEU B N 1
ATOM 2978 C CA . LEU B 1 16 ? 22.875 -24.719 1.663 1 89.56 16 LEU B CA 1
ATOM 2979 C C . LEU B 1 16 ? 23.172 -25.281 3.045 1 89.56 16 LEU B C 1
ATOM 2981 O O . LEU B 1 16 ? 24.328 -25.578 3.361 1 89.56 16 LEU B O 1
ATOM 2985 N N . THR B 1 17 ? 22.172 -25.344 3.857 1 90.81 17 THR B N 1
ATOM 2986 C CA . THR B 1 17 ? 22.328 -25.812 5.23 1 90.81 17 THR B CA 1
ATOM 2987 C C . THR B 1 17 ? 21.438 -27.031 5.48 1 90.81 17 THR B C 1
ATOM 2989 O O . THR B 1 17 ? 20.25 -27.016 5.184 1 90.81 17 THR B O 1
ATOM 2992 N N . GLU B 1 18 ? 22.078 -28.109 5.918 1 92.25 18 GLU B N 1
ATOM 2993 C CA . GLU B 1 18 ? 21.281 -29.266 6.324 1 92.25 18 GLU B CA 1
ATOM 2994 C C . GLU B 1 18 ? 20.812 -29.141 7.773 1 92.25 18 GLU B C 1
ATOM 2996 O O . GLU B 1 18 ? 21.641 -28.984 8.68 1 92.25 18 GLU B O 1
ATOM 3001 N N . TYR B 1 19 ? 19.562 -29.109 7.926 1 87.75 19 TYR B N 1
ATOM 3002 C CA . TYR B 1 19 ? 18.969 -28.984 9.25 1 87.75 19 TYR B CA 1
ATOM 3003 C C . TYR B 1 19 ? 17.672 -29.781 9.344 1 87.75 19 TYR B C 1
ATOM 3005 O O . TYR B 1 19 ? 16.781 -29.641 8.492 1 87.75 19 TYR B O 1
ATOM 3013 N N . GLU B 1 20 ? 17.547 -30.703 10.289 1 88.38 20 GLU B N 1
ATOM 3014 C CA . GLU B 1 20 ? 16.344 -31.5 10.602 1 88.38 20 GLU B CA 1
ATOM 3015 C C . GLU B 1 20 ? 15.891 -32.312 9.391 1 88.38 20 GLU B C 1
ATOM 3017 O O . GLU B 1 20 ? 14.711 -32.25 9.023 1 88.38 20 GLU B O 1
ATOM 3022 N N . GLY B 1 21 ? 16.812 -32.844 8.648 1 91.06 21 GLY B N 1
ATOM 3023 C CA . GLY B 1 21 ? 16.516 -33.75 7.559 1 91.06 21 GLY B CA 1
ATOM 3024 C C . GLY B 1 21 ? 16.125 -33.062 6.273 1 91.06 21 GLY B C 1
ATOM 3025 O O . GLY B 1 21 ? 15.531 -33.656 5.379 1 91.06 21 GLY B O 1
ATOM 3026 N N . ALA B 1 22 ? 16.453 -31.781 6.234 1 91.75 22 ALA B N 1
ATOM 3027 C CA . ALA B 1 22 ? 16.141 -31.016 5.043 1 91.75 22 ALA B CA 1
ATOM 3028 C C . ALA B 1 22 ? 17.312 -30.125 4.637 1 91.75 22 ALA B C 1
ATOM 3030 O O . ALA B 1 22 ? 18.203 -29.859 5.441 1 91.75 22 ALA B O 1
ATOM 3031 N N . LEU B 1 23 ? 17.359 -29.828 3.412 1 91.62 23 LEU B N 1
ATOM 3032 C CA . LEU B 1 23 ? 18.328 -28.891 2.859 1 91.62 23 LEU B CA 1
ATOM 3033 C C . LEU B 1 23 ? 17.719 -27.5 2.707 1 91.62 23 LEU B C 1
ATOM 3035 O O . LEU B 1 23 ? 16.781 -27.328 1.929 1 91.62 23 LEU B O 1
ATOM 3039 N N . TRP B 1 24 ? 18.281 -26.641 3.471 1 89.12 24 TRP B N 1
ATOM 3040 C CA . TRP B 1 24 ? 17.719 -25.297 3.516 1 89.12 24 TRP B CA 1
ATOM 3041 C C . TRP B 1 24 ? 18.547 -24.344 2.666 1 89.12 24 TRP B C 1
ATOM 3043 O O . TRP B 1 24 ? 19.781 -24.406 2.67 1 89.12 24 TRP B O 1
ATOM 3053 N N . GLY B 1 25 ? 17.859 -23.484 1.964 1 86.75 25 GLY B N 1
ATOM 3054 C CA . GLY B 1 25 ? 18.5 -22.484 1.124 1 86.75 25 GLY B CA 1
ATOM 3055 C C . GLY B 1 25 ? 17.641 -22.047 -0.045 1 86.75 25 GLY B C 1
ATOM 3056 O O . GLY B 1 25 ? 16.703 -22.75 -0.438 1 86.75 25 GLY B O 1
ATOM 3057 N N . ARG B 1 26 ? 17.984 -20.938 -0.567 1 83.75 26 ARG B N 1
ATOM 3058 C CA . ARG B 1 26 ? 17.25 -20.422 -1.726 1 83.75 26 ARG B CA 1
ATOM 3059 C C . ARG B 1 26 ? 17.438 -21.344 -2.93 1 83.75 26 ARG B C 1
ATOM 3061 O O . ARG B 1 26 ? 18.562 -21.719 -3.266 1 83.75 26 ARG B O 1
ATOM 3068 N N . GLY B 1 27 ? 16.297 -21.797 -3.451 1 83.25 27 GLY B N 1
ATOM 3069 C CA . GLY B 1 27 ? 16.328 -22.641 -4.637 1 83.25 27 GLY B CA 1
ATOM 3070 C C . GLY B 1 27 ? 16.391 -24.109 -4.312 1 83.25 27 GLY B C 1
ATOM 3071 O O . GLY B 1 27 ? 16.344 -24.953 -5.211 1 83.25 27 GLY B O 1
ATOM 3072 N N . ALA B 1 28 ? 16.422 -24.422 -3.082 1 85.88 28 ALA B N 1
ATOM 3073 C CA . ALA B 1 28 ? 16.516 -25.828 -2.701 1 85.88 28 ALA B CA 1
ATOM 3074 C C . ALA B 1 28 ? 15.383 -26.641 -3.32 1 85.88 28 ALA B C 1
ATOM 3076 O O . ALA B 1 28 ? 15.602 -27.734 -3.824 1 85.88 28 ALA B O 1
ATOM 3077 N N . SER B 1 29 ? 14.234 -26.078 -3.27 1 84.62 29 SER B N 1
ATOM 3078 C CA . SER B 1 29 ? 13.078 -26.75 -3.85 1 84.62 29 SER B CA 1
ATOM 3079 C C . SER B 1 29 ? 12.727 -26.156 -5.211 1 84.62 29 SER B C 1
ATOM 3081 O O . SER B 1 29 ? 12.305 -26.875 -6.117 1 84.62 29 SER B O 1
ATOM 3083 N N . ALA B 1 30 ? 12.82 -24.953 -5.488 1 77.56 30 ALA B N 1
ATOM 3084 C CA . ALA B 1 30 ? 12.523 -24.219 -6.723 1 77.56 30 ALA B CA 1
ATOM 3085 C C . ALA B 1 30 ? 13.609 -23.188 -7.016 1 77.56 30 ALA B C 1
ATOM 3087 O O . ALA B 1 30 ? 13.531 -22.047 -6.543 1 77.56 30 ALA B O 1
ATOM 3088 N N . SER B 1 31 ? 14.594 -23.766 -7.832 1 78.19 31 SER B N 1
ATOM 3089 C CA . SER B 1 31 ? 14.484 -24.953 -8.68 1 78.19 31 SER B CA 1
ATOM 3090 C C . SER B 1 31 ? 15.836 -25.641 -8.836 1 78.19 31 SER B C 1
ATOM 3092 O O . SER B 1 31 ? 16.016 -26.469 -9.734 1 78.19 31 SER B O 1
ATOM 3094 N N . LYS B 1 32 ? 16.688 -25.281 -7.895 1 85.69 32 LYS B N 1
ATOM 3095 C CA . LYS B 1 32 ? 18 -25.922 -7.992 1 85.69 32 LYS B CA 1
ATOM 3096 C C . LYS B 1 32 ? 17.922 -27.406 -7.648 1 85.69 32 LYS B C 1
ATOM 3098 O O . LYS B 1 32 ? 18.609 -28.234 -8.25 1 85.69 32 LYS B O 1
ATOM 3103 N N . GLY B 1 33 ? 17.125 -27.734 -6.73 1 88.5 33 GLY B N 1
ATOM 3104 C CA . GLY B 1 33 ? 16.938 -29.125 -6.332 1 88.5 33 GLY B CA 1
ATOM 3105 C C . GLY B 1 33 ? 16.547 -30.031 -7.484 1 88.5 33 GLY B C 1
ATOM 3106 O O . GLY B 1 33 ? 17.297 -30.938 -7.855 1 88.5 33 GLY B O 1
ATOM 3107 N N . PRO B 1 34 ? 15.445 -29.703 -8.078 1 89.88 34 PRO B N 1
ATOM 3108 C CA . PRO B 1 34 ? 15.008 -30.5 -9.219 1 89.88 34 PRO B CA 1
ATOM 3109 C C . PRO B 1 34 ? 16.031 -30.531 -10.352 1 89.88 34 PRO B C 1
ATOM 3111 O O . PRO B 1 34 ? 16.234 -31.578 -10.977 1 89.88 34 PRO B O 1
ATOM 3114 N N . ALA B 1 35 ? 16.656 -29.438 -10.648 1 91.88 35 ALA B N 1
ATOM 3115 C CA . ALA B 1 35 ? 17.688 -29.406 -11.68 1 91.88 35 ALA B CA 1
ATOM 3116 C C . ALA B 1 35 ? 18.828 -30.375 -11.359 1 91.88 35 ALA B C 1
ATOM 3118 O O . ALA B 1 35 ? 19.281 -31.109 -12.242 1 91.88 35 ALA B O 1
ATOM 3119 N N . LEU B 1 36 ? 19.219 -30.406 -10.172 1 93.31 36 LEU B N 1
ATOM 3120 C CA . LEU B 1 36 ? 20.312 -31.266 -9.75 1 93.31 36 LEU B CA 1
ATOM 3121 C C . LEU B 1 36 ? 19.906 -32.75 -9.797 1 93.31 36 LEU B C 1
ATOM 3123 O O . LEU B 1 36 ? 20.719 -33.594 -10.086 1 93.31 36 LEU B O 1
ATOM 3127 N N . CYS B 1 37 ? 18.672 -33 -9.531 1 94.12 37 CYS B N 1
ATOM 3128 C CA . CYS B 1 37 ? 18.203 -34.375 -9.641 1 94.12 37 CYS B CA 1
ATOM 3129 C C . CYS B 1 37 ? 18.484 -34.938 -11.031 1 94.12 37 CYS B C 1
ATOM 3131 O O . CYS B 1 37 ? 18.969 -36.031 -11.164 1 94.12 37 CYS B O 1
ATOM 3133 N N . TRP B 1 38 ? 18.188 -34.156 -12.047 1 95.81 38 TRP B N 1
ATOM 3134 C CA . TRP B 1 38 ? 18.438 -34.594 -13.414 1 95.81 38 TRP B CA 1
ATOM 3135 C C . TRP B 1 38 ? 19.938 -34.812 -13.648 1 95.81 38 TRP B C 1
ATOM 3137 O O . TRP B 1 38 ? 20.344 -35.844 -14.211 1 95.81 38 TRP B O 1
ATOM 3147 N N . LEU B 1 39 ? 20.719 -33.875 -13.188 1 96.38 39 LEU B N 1
ATOM 3148 C CA . LEU B 1 39 ? 22.156 -33.938 -13.406 1 96.38 39 LEU B CA 1
ATOM 3149 C C . LEU B 1 39 ? 22.781 -35.125 -12.656 1 96.38 39 LEU B C 1
ATOM 3151 O O . LEU B 1 39 ? 23.656 -35.812 -13.18 1 96.38 39 LEU B O 1
ATOM 3155 N N . HIS B 1 40 ? 22.312 -35.344 -11.5 1 96.81 40 HIS B N 1
ATOM 3156 C CA . HIS B 1 40 ? 22.844 -36.438 -10.695 1 96.81 40 HIS B CA 1
ATOM 3157 C C . HIS B 1 40 ? 22.484 -37.781 -11.305 1 96.81 40 HIS B C 1
ATOM 3159 O O . HIS B 1 40 ? 23.281 -38.719 -11.234 1 96.81 40 HIS B O 1
ATOM 3165 N N . VAL B 1 41 ? 21.328 -37.906 -11.797 1 96.88 41 VAL B N 1
ATOM 3166 C CA . VAL B 1 41 ? 20.938 -39.156 -12.445 1 96.88 41 VAL B CA 1
ATOM 3167 C C . VAL B 1 41 ? 21.812 -39.406 -13.664 1 96.88 41 VAL B C 1
ATOM 3169 O O . VAL B 1 41 ? 22.266 -40.531 -13.898 1 96.88 41 VAL B O 1
ATOM 3172 N N . LEU B 1 42 ? 22.094 -38.375 -14.445 1 96.81 42 LEU B N 1
ATOM 3173 C CA . LEU B 1 42 ? 22.984 -38.5 -15.594 1 96.81 42 LEU B CA 1
ATOM 3174 C C . LEU B 1 42 ? 24.391 -38.875 -15.148 1 96.81 42 LEU B C 1
ATOM 3176 O O . LEU B 1 42 ? 25.047 -39.688 -15.797 1 96.81 42 LEU B O 1
ATOM 3180 N N . GLU B 1 43 ? 24.766 -38.312 -14.07 1 97.12 43 GLU B N 1
ATOM 3181 C CA . GLU B 1 43 ? 26.062 -38.656 -13.508 1 97.12 43 GLU B CA 1
ATOM 3182 C C . GLU B 1 43 ? 26.125 -40.094 -13.094 1 97.12 43 GLU B C 1
ATOM 3184 O O . GLU B 1 43 ? 27.156 -40.75 -13.25 1 97.12 43 GLU B O 1
ATOM 3189 N N . ALA B 1 44 ? 25.109 -40.562 -12.508 1 96.75 44 ALA B N 1
ATOM 3190 C CA . ALA B 1 44 ? 25.031 -41.969 -12.094 1 96.75 44 ALA B CA 1
ATOM 3191 C C . ALA B 1 44 ? 25.156 -42.906 -13.297 1 96.75 44 ALA B C 1
ATOM 3193 O O . ALA B 1 44 ? 25.859 -43.906 -13.227 1 96.75 44 ALA B O 1
ATOM 3194 N N . PHE B 1 45 ? 24.484 -42.594 -14.359 1 96.5 45 PHE B N 1
ATOM 3195 C CA . PHE B 1 45 ? 24.625 -43.375 -15.578 1 96.5 45 PHE B CA 1
ATOM 3196 C C . PHE B 1 45 ? 26.062 -43.375 -16.062 1 96.5 45 PHE B C 1
ATOM 3198 O O . PHE B 1 45 ? 26.609 -44.438 -16.422 1 96.5 45 PHE B O 1
ATOM 3205 N N . LYS B 1 46 ? 26.656 -42.25 -16.047 1 96.38 46 LYS B N 1
ATOM 3206 C CA . LYS B 1 46 ? 28.047 -42.125 -16.484 1 96.38 46 LYS B CA 1
ATOM 3207 C C . LYS B 1 46 ? 28.984 -42.938 -15.617 1 96.38 46 LYS B C 1
ATOM 3209 O O . LYS B 1 46 ? 29.859 -43.656 -16.125 1 96.38 46 LYS B O 1
ATOM 3214 N N . GLN B 1 47 ? 28.797 -42.844 -14.398 1 97.19 47 GLN B N 1
ATOM 3215 C CA . GLN B 1 47 ? 29.656 -43.562 -13.453 1 97.19 47 GLN B CA 1
ATOM 3216 C C . GLN B 1 47 ? 29.516 -45.062 -13.609 1 97.19 47 GLN B C 1
ATOM 3218 O O . GLN B 1 47 ? 30.484 -45.812 -13.398 1 97.19 47 GLN B O 1
ATOM 3223 N N . ARG B 1 48 ? 28.359 -45.5 -14 1 96 48 ARG B N 1
ATOM 3224 C CA . ARG B 1 48 ? 28.109 -46.938 -14.195 1 96 48 ARG B CA 1
ATOM 3225 C C . ARG B 1 48 ? 28.562 -47.375 -15.57 1 96 48 ARG B C 1
ATOM 3227 O O . ARG B 1 48 ? 28.609 -48.594 -15.852 1 96 48 ARG B O 1
ATOM 3234 N N . GLY B 1 49 ? 28.875 -46.438 -16.438 1 95.19 49 GLY B N 1
ATOM 3235 C CA . GLY B 1 49 ? 29.25 -46.75 -17.812 1 95.19 49 GLY B CA 1
ATOM 3236 C C . GLY B 1 49 ? 28.062 -47.062 -18.703 1 95.19 49 GLY B C 1
ATOM 3237 O O . GLY B 1 49 ? 28.203 -47.75 -19.719 1 95.19 49 GLY B O 1
ATOM 3238 N N . ASP B 1 50 ? 26.891 -46.594 -18.266 1 94.81 50 ASP B N 1
ATOM 3239 C CA . ASP B 1 50 ? 25.656 -46.812 -19.016 1 94.81 50 ASP B CA 1
ATOM 3240 C C . ASP B 1 50 ? 25.266 -45.562 -19.781 1 94.81 50 ASP B C 1
ATOM 3242 O O . ASP B 1 50 ? 25.547 -44.438 -19.328 1 94.81 50 ASP B O 1
ATOM 3246 N N . GLU B 1 51 ? 24.688 -45.719 -20.891 1 94.44 51 GLU B N 1
ATOM 3247 C CA . GLU B 1 51 ? 24.047 -44.594 -21.594 1 94.44 51 GLU B CA 1
ATOM 3248 C C . GLU B 1 51 ? 22.625 -44.375 -21.094 1 94.44 51 GLU B C 1
ATOM 3250 O O . GLU B 1 51 ? 21.891 -45.344 -20.828 1 94.44 51 GLU B O 1
ATOM 3255 N N . PRO B 1 52 ? 22.266 -43.188 -20.938 1 95.19 52 PRO B N 1
ATOM 3256 C CA . PRO B 1 52 ? 20.859 -42.969 -20.656 1 95.19 52 PRO B CA 1
ATOM 3257 C C . PRO B 1 52 ? 19.938 -43.594 -21.703 1 95.19 52 PRO B C 1
ATOM 3259 O O . PRO B 1 52 ? 20.297 -43.625 -22.875 1 95.19 52 PRO B O 1
ATOM 3262 N N . PRO B 1 53 ? 18.844 -44 -21.25 1 95.69 53 PRO B N 1
ATOM 3263 C CA . PRO B 1 53 ? 17.969 -44.75 -22.188 1 95.69 53 PRO B CA 1
ATOM 3264 C C . PRO B 1 53 ? 17.297 -43.812 -23.188 1 95.69 53 PRO B C 1
ATOM 3266 O O . PRO B 1 53 ? 16.688 -44.281 -24.156 1 95.69 53 PRO B O 1
ATOM 3269 N N . VAL B 1 54 ? 17.359 -42.531 -22.984 1 95.31 54 VAL B N 1
ATOM 3270 C CA . VAL B 1 54 ? 16.766 -41.562 -23.891 1 95.31 54 VAL B CA 1
ATOM 3271 C C . VAL B 1 54 ? 17.766 -40.406 -24.125 1 95.31 54 VAL B C 1
ATOM 3273 O O . VAL B 1 54 ? 18.672 -40.219 -23.328 1 95.31 54 VAL B O 1
ATOM 3276 N N . ASN B 1 55 ? 17.594 -39.688 -25.25 1 94.31 55 ASN B N 1
ATOM 3277 C CA . ASN B 1 55 ? 18.312 -38.438 -25.453 1 94.31 55 ASN B CA 1
ATOM 3278 C C . ASN B 1 55 ? 17.625 -37.281 -24.719 1 94.31 55 ASN B C 1
ATOM 3280 O O . ASN B 1 55 ? 16.406 -37.188 -24.672 1 94.31 55 ASN B O 1
ATOM 3284 N N . LEU B 1 56 ? 18.469 -36.5 -24.141 1 94.69 56 LEU B N 1
ATOM 3285 C CA . LEU B 1 56 ? 17.906 -35.438 -23.312 1 94.69 56 LEU B CA 1
ATOM 3286 C C . LEU B 1 56 ? 18.328 -34.062 -23.797 1 94.69 56 LEU B C 1
ATOM 3288 O O . LEU B 1 56 ? 19.469 -33.875 -24.219 1 94.69 56 LEU B O 1
ATOM 3292 N N . ARG B 1 57 ? 17.375 -33.156 -23.844 1 94.19 57 ARG B N 1
ATOM 3293 C CA . ARG B 1 57 ? 17.594 -31.719 -23.922 1 94.19 57 ARG B CA 1
ATOM 3294 C C . ARG B 1 57 ? 17.125 -31.031 -22.641 1 94.19 57 ARG B C 1
ATOM 3296 O O . ARG B 1 57 ? 15.984 -31.219 -22.219 1 94.19 57 ARG B O 1
ATOM 3303 N N . LEU B 1 58 ? 18 -30.297 -22.031 1 93.69 58 LEU B N 1
ATOM 3304 C CA . LEU B 1 58 ? 17.688 -29.672 -20.75 1 93.69 58 LEU B CA 1
ATOM 3305 C C . LEU B 1 58 ? 17.578 -28.156 -20.891 1 93.69 58 LEU B C 1
ATOM 3307 O O . LEU B 1 58 ? 18.453 -27.516 -21.484 1 93.69 58 LEU B O 1
ATOM 3311 N N . ILE B 1 59 ? 16.422 -27.594 -20.391 1 92.25 59 ILE B N 1
ATOM 3312 C CA . ILE B 1 59 ? 16.203 -26.156 -20.312 1 92.25 59 ILE B CA 1
ATOM 3313 C C . ILE B 1 59 ? 16.062 -25.75 -18.844 1 92.25 59 ILE B C 1
ATOM 3315 O O . ILE B 1 59 ? 15.18 -26.234 -18.141 1 92.25 59 ILE B O 1
ATOM 3319 N N . PHE B 1 60 ? 16.922 -24.859 -18.375 1 90.81 60 PHE B N 1
ATOM 3320 C CA . PHE B 1 60 ? 16.859 -24.312 -17.031 1 90.81 60 PHE B CA 1
ATOM 3321 C C . PHE B 1 60 ? 16.328 -22.891 -17.031 1 90.81 60 PHE B C 1
ATOM 3323 O O . PHE B 1 60 ? 17.031 -21.953 -17.422 1 90.81 60 PHE B O 1
ATOM 3330 N N . ASP B 1 61 ? 15.094 -22.781 -16.594 1 87 61 ASP B N 1
ATOM 3331 C CA . ASP B 1 61 ? 14.445 -21.469 -16.531 1 87 61 ASP B CA 1
ATOM 3332 C C . ASP B 1 61 ? 14.695 -20.797 -15.195 1 87 61 ASP B C 1
ATOM 3334 O O . ASP B 1 61 ? 14.18 -21.234 -14.164 1 87 61 ASP B O 1
ATOM 3338 N N . THR B 1 62 ? 15.383 -19.641 -15.18 1 79.12 62 THR B N 1
ATOM 3339 C CA . THR B 1 62 ? 15.773 -18.969 -13.945 1 79.12 62 THR B CA 1
ATOM 3340 C C . THR B 1 62 ? 14.898 -17.75 -13.695 1 79.12 62 THR B C 1
ATOM 3342 O O . THR B 1 62 ? 15.141 -16.984 -12.758 1 79.12 62 THR B O 1
ATOM 3345 N N . ALA B 1 63 ? 13.914 -17.547 -14.5 1 77.12 63 ALA B N 1
ATOM 3346 C CA . ALA B 1 63 ? 13.102 -16.328 -14.383 1 77.12 63 ALA B CA 1
ATOM 3347 C C . ALA B 1 63 ? 11.625 -16.672 -14.211 1 77.12 63 ALA B C 1
ATOM 3349 O O . ALA B 1 63 ? 10.75 -15.875 -14.555 1 77.12 63 ALA B O 1
ATOM 3350 N N . ALA B 1 64 ? 11.336 -17.812 -13.641 1 74.5 64 ALA B N 1
ATOM 3351 C CA . ALA B 1 64 ? 9.961 -18.281 -13.547 1 74.5 64 ALA B CA 1
ATOM 3352 C C . ALA B 1 64 ? 9.133 -17.391 -12.625 1 74.5 64 ALA B C 1
ATOM 3354 O O . ALA B 1 64 ? 7.938 -17.188 -12.852 1 74.5 64 ALA B O 1
ATOM 3355 N N . GLU B 1 65 ? 9.734 -16.781 -11.633 1 68.69 65 GLU B N 1
ATOM 3356 C CA . GLU B 1 65 ? 9.023 -15.984 -10.633 1 68.69 65 GLU B CA 1
ATOM 3357 C C . GLU B 1 65 ? 8.453 -14.711 -11.242 1 68.69 65 GLU B C 1
ATOM 3359 O O . GLU B 1 65 ? 7.539 -14.102 -10.68 1 68.69 65 GLU B O 1
ATOM 3364 N N . VAL B 1 66 ? 9.055 -14.375 -12.359 1 72.25 66 VAL B N 1
ATOM 3365 C CA . VAL B 1 66 ? 8.555 -13.148 -12.984 1 72.25 66 VAL B CA 1
ATOM 3366 C C . VAL B 1 66 ? 7.895 -13.484 -14.32 1 72.25 66 VAL B C 1
ATOM 3368 O O . VAL B 1 66 ? 7.805 -12.625 -15.203 1 72.25 66 VAL B O 1
ATOM 3371 N N . GLY B 1 67 ? 7.566 -14.711 -14.461 1 74.31 67 GLY B N 1
ATOM 3372 C CA . GLY B 1 67 ? 6.816 -15.117 -15.633 1 74.31 67 GLY B CA 1
ATOM 3373 C C . GLY B 1 67 ? 7.703 -15.508 -16.797 1 74.31 67 GLY B C 1
ATOM 3374 O O . GLY B 1 67 ? 7.219 -15.711 -17.922 1 74.31 67 GLY B O 1
ATOM 3375 N N . SER B 1 68 ? 9.07 -15.531 -16.594 1 83.25 68 SER B N 1
ATOM 3376 C CA . SER B 1 68 ? 10.055 -15.961 -17.594 1 83.25 68 SER B CA 1
ATOM 3377 C C . SER B 1 68 ? 9.945 -15.141 -18.875 1 83.25 68 SER B C 1
ATOM 3379 O O . SER B 1 68 ? 9.797 -15.695 -19.969 1 83.25 68 SER B O 1
ATOM 3381 N N . PRO B 1 69 ? 10.211 -13.852 -18.562 1 80.31 69 PRO B N 1
ATOM 3382 C CA . PRO B 1 69 ? 10.172 -13.031 -19.766 1 80.31 69 PRO B CA 1
ATOM 3383 C C . PRO B 1 69 ? 11.242 -13.422 -20.781 1 80.31 69 PRO B C 1
ATOM 3385 O O . PRO B 1 69 ? 12.352 -13.797 -20.406 1 80.31 69 PRO B O 1
ATOM 3388 N N . GLY B 1 70 ? 10.93 -13.688 -22.047 1 85.5 70 GLY B N 1
ATOM 3389 C CA . GLY B 1 70 ? 11.898 -13.977 -23.109 1 85.5 70 GLY B CA 1
ATOM 3390 C C . GLY B 1 70 ? 11.938 -15.438 -23.484 1 85.5 70 GLY B C 1
ATOM 3391 O O . GLY B 1 70 ? 12.438 -15.789 -24.562 1 85.5 70 GLY B O 1
ATOM 3392 N N . LEU B 1 71 ? 11.523 -16.266 -22.484 1 87.25 71 LEU B N 1
ATOM 3393 C CA . LEU B 1 71 ? 11.594 -17.703 -22.734 1 87.25 71 LEU B CA 1
ATOM 3394 C C . LEU B 1 71 ? 10.852 -18.078 -24.016 1 87.25 71 LEU B C 1
ATOM 3396 O O . LEU B 1 71 ? 11.398 -18.781 -24.859 1 87.25 71 LEU B O 1
ATOM 3400 N N . PRO B 1 72 ? 9.68 -17.547 -24.219 1 89 72 PRO B N 1
ATOM 3401 C CA . PRO B 1 72 ? 8.984 -17.906 -25.453 1 89 72 PRO B CA 1
ATOM 3402 C C . PRO B 1 72 ? 9.773 -17.516 -26.703 1 89 72 PRO B C 1
ATOM 3404 O O . PRO B 1 72 ? 9.883 -18.312 -27.641 1 89 72 PRO B O 1
ATOM 3407 N N . SER B 1 73 ? 10.352 -16.312 -26.656 1 90.75 73 SER B N 1
ATOM 3408 C CA . SER B 1 73 ? 11.133 -15.852 -27.797 1 90.75 73 SER B CA 1
ATOM 3409 C C . SER B 1 73 ? 12.367 -16.719 -28.016 1 90.75 73 SER B C 1
ATOM 3411 O O . SER B 1 73 ? 12.711 -17.047 -29.156 1 90.75 73 SER B O 1
ATOM 3413 N N . LEU B 1 74 ? 13.023 -17.016 -26.969 1 90.88 74 LEU B N 1
ATOM 3414 C CA . LEU B 1 74 ? 14.211 -17.859 -27.047 1 90.88 74 LEU B CA 1
ATOM 3415 C C . LEU B 1 74 ? 13.875 -19.219 -27.641 1 90.88 74 LEU B C 1
ATOM 3417 O O . LEU B 1 74 ? 14.602 -19.734 -28.484 1 90.88 74 LEU B O 1
ATOM 3421 N N . LEU B 1 75 ? 12.812 -19.797 -27.188 1 91.75 75 LEU B N 1
ATOM 3422 C CA . LEU B 1 75 ? 12.43 -21.141 -27.641 1 91.75 75 LEU B CA 1
ATOM 3423 C C . LEU B 1 75 ? 12.023 -21.109 -29.109 1 91.75 75 LEU B C 1
ATOM 3425 O O . LEU B 1 75 ? 12.297 -22.062 -29.844 1 91.75 75 LEU B O 1
ATOM 3429 N N . ARG B 1 76 ? 11.383 -20.047 -29.516 1 92.06 76 ARG B N 1
ATOM 3430 C CA . ARG B 1 76 ? 11.031 -19.906 -30.938 1 92.06 76 ARG B CA 1
ATOM 3431 C C . ARG B 1 76 ? 12.281 -19.812 -31.797 1 92.06 76 ARG B C 1
ATOM 3433 O O . ARG B 1 76 ? 12.359 -20.438 -32.844 1 92.06 76 ARG B O 1
ATOM 3440 N N . GLU B 1 77 ? 13.195 -19.062 -31.312 1 92.81 77 GLU B N 1
ATOM 3441 C CA . GLU B 1 77 ? 14.453 -18.875 -32.031 1 92.81 77 GLU B CA 1
ATOM 3442 C C . GLU B 1 77 ? 15.227 -20.188 -32.156 1 92.81 77 GLU B C 1
ATOM 3444 O O . GLU B 1 77 ? 15.867 -20.438 -33.188 1 92.81 77 GLU B O 1
ATOM 3449 N N . ARG B 1 78 ? 15.125 -20.969 -31.188 1 90.81 78 ARG B N 1
ATOM 3450 C CA . ARG B 1 78 ? 15.945 -22.172 -31.141 1 90.81 78 ARG B CA 1
ATOM 3451 C C . ARG B 1 78 ? 15.133 -23.406 -31.516 1 90.81 78 ARG B C 1
ATOM 3453 O O . ARG B 1 78 ? 15.578 -24.547 -31.312 1 90.81 78 ARG B O 1
ATOM 3460 N N . ARG B 1 79 ? 14.023 -23.172 -31.938 1 90.88 79 ARG B N 1
ATOM 3461 C CA . ARG B 1 79 ? 13.094 -24.266 -32.188 1 90.88 79 ARG B CA 1
ATOM 3462 C C . ARG B 1 79 ? 13.719 -25.312 -33.094 1 90.88 79 ARG B C 1
ATOM 3464 O O . ARG B 1 79 ? 13.648 -26.516 -32.812 1 90.88 79 ARG B O 1
ATOM 3471 N N . ARG B 1 80 ? 14.398 -24.953 -34.156 1 90.56 80 ARG B N 1
ATOM 3472 C CA . ARG B 1 80 ? 14.914 -25.859 -35.188 1 90.56 80 ARG B CA 1
ATOM 3473 C C . ARG B 1 80 ? 16.141 -26.594 -34.656 1 90.56 80 ARG B C 1
ATOM 3475 O O . ARG B 1 80 ? 16.516 -27.641 -35.219 1 90.56 80 ARG B O 1
ATOM 3482 N N . ALA B 1 81 ? 16.734 -26.094 -33.625 1 91.5 81 ALA B N 1
ATOM 3483 C CA . ALA B 1 81 ? 17.922 -26.75 -33.094 1 91.5 81 ALA B CA 1
ATOM 3484 C C . ALA B 1 81 ? 17.578 -27.484 -31.781 1 91.5 81 ALA B C 1
ATOM 3486 O O . ALA B 1 81 ? 17.5 -28.703 -31.766 1 91.5 81 ALA B O 1
ATOM 3487 N N . LEU B 1 82 ? 17.234 -26.734 -30.844 1 91.75 82 LEU B N 1
ATOM 3488 C CA . LEU B 1 82 ? 17.047 -27.25 -29.484 1 91.75 82 LEU B CA 1
ATOM 3489 C C . LEU B 1 82 ? 15.828 -28.156 -29.406 1 91.75 82 LEU B C 1
ATOM 3491 O O . LEU B 1 82 ? 15.828 -29.156 -28.688 1 91.75 82 LEU B O 1
ATOM 3495 N N . LEU B 1 83 ? 14.812 -27.828 -30.156 1 92.19 83 LEU B N 1
ATOM 3496 C CA . LEU B 1 83 ? 13.555 -28.562 -30.016 1 92.19 83 LEU B CA 1
ATOM 3497 C C . LEU B 1 83 ? 13.383 -29.562 -31.156 1 92.19 83 LEU B C 1
ATOM 3499 O O . LEU B 1 83 ? 12.336 -30.219 -31.25 1 92.19 83 LEU B O 1
ATOM 3503 N N . ARG B 1 84 ? 14.438 -29.656 -31.922 1 90.62 84 ARG B N 1
ATOM 3504 C CA . ARG B 1 84 ? 14.391 -30.594 -33.062 1 90.62 84 ARG B CA 1
ATOM 3505 C C . ARG B 1 84 ? 14.273 -32.031 -32.562 1 90.62 84 ARG B C 1
ATOM 3507 O O . ARG B 1 84 ? 14.992 -32.438 -31.641 1 90.62 84 ARG B O 1
ATOM 3514 N N . ASP B 1 85 ? 13.359 -32.844 -33.031 1 90.56 85 ASP B N 1
ATOM 3515 C CA . ASP B 1 85 ? 13.195 -34.281 -32.781 1 90.56 85 ASP B CA 1
ATOM 3516 C C . ASP B 1 85 ? 12.781 -34.531 -31.344 1 90.56 85 ASP B C 1
ATOM 3518 O O . ASP B 1 85 ? 13.055 -35.594 -30.812 1 90.56 85 ASP B O 1
ATOM 3522 N N . VAL B 1 86 ? 12.312 -33.469 -30.672 1 93.94 86 VAL B N 1
ATOM 3523 C CA . VAL B 1 86 ? 11.789 -33.688 -29.328 1 93.94 86 VAL B CA 1
ATOM 3524 C C . VAL B 1 86 ? 10.453 -34.406 -29.406 1 93.94 86 VAL B C 1
ATOM 3526 O O . VAL B 1 86 ? 9.547 -34 -30.125 1 93.94 86 VAL B O 1
ATOM 3529 N N . GLU B 1 87 ? 10.312 -35.438 -28.703 1 93.81 87 GLU B N 1
ATOM 3530 C CA . GLU B 1 87 ? 9.102 -36.25 -28.766 1 93.81 87 GLU B CA 1
ATOM 3531 C C . GLU B 1 87 ? 8.273 -36.125 -27.5 1 93.81 87 GLU B C 1
ATOM 3533 O O . GLU B 1 87 ? 7.055 -36.312 -27.516 1 93.81 87 GLU B O 1
ATOM 3538 N N . PHE B 1 88 ? 8.93 -35.844 -26.438 1 94.5 88 PHE B N 1
ATOM 3539 C CA . PHE B 1 88 ? 8.273 -35.719 -25.141 1 94.5 88 PHE B CA 1
ATOM 3540 C C . PHE B 1 88 ? 8.82 -34.531 -24.375 1 94.5 88 PHE B C 1
ATOM 3542 O O . PHE B 1 88 ? 10.016 -34.219 -24.438 1 94.5 88 PHE B O 1
ATOM 3549 N N . VAL B 1 89 ? 7.961 -33.844 -23.688 1 94.88 89 VAL B N 1
ATOM 3550 C CA . VAL B 1 89 ? 8.359 -32.688 -22.859 1 94.88 89 VAL B CA 1
ATOM 3551 C C . VAL B 1 89 ? 7.957 -32.938 -21.406 1 94.88 89 VAL B C 1
ATOM 3553 O O . VAL B 1 89 ? 6.844 -33.406 -21.141 1 94.88 89 VAL B O 1
ATOM 3556 N N . CYS B 1 90 ? 8.891 -32.688 -20.484 1 94.94 90 CYS B N 1
ATOM 3557 C CA . CYS B 1 90 ? 8.641 -32.875 -19.062 1 94.94 90 CYS B CA 1
ATOM 3558 C C . CYS B 1 90 ? 9.109 -31.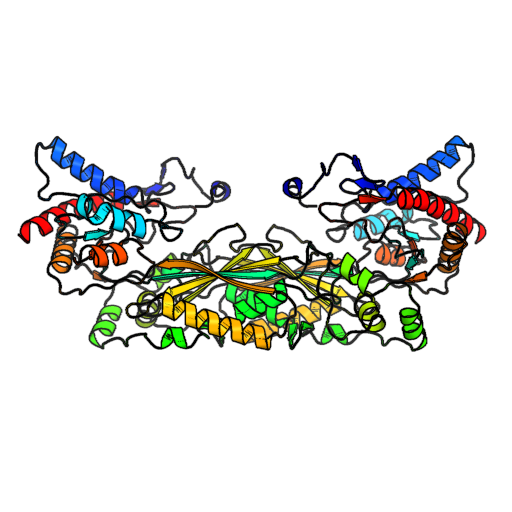656 -18.266 1 94.94 90 CYS B C 1
ATOM 3560 O O . CYS B 1 90 ? 10.211 -31.156 -18.484 1 94.94 90 CYS B O 1
ATOM 3562 N N . ALA B 1 91 ? 8.227 -31.172 -17.438 1 92.5 91 ALA B N 1
ATOM 3563 C CA . ALA B 1 91 ? 8.602 -30.156 -16.453 1 92.5 91 ALA B CA 1
ATOM 3564 C C . ALA B 1 91 ? 8.617 -30.734 -15.039 1 92.5 91 ALA B C 1
ATOM 3566 O O . ALA B 1 91 ? 7.824 -31.625 -14.719 1 92.5 91 ALA B O 1
ATOM 3567 N N . THR B 1 92 ? 9.547 -30.266 -14.195 1 90.56 92 THR B N 1
ATOM 3568 C CA . THR B 1 92 ? 9.688 -30.859 -12.867 1 90.56 92 THR B CA 1
ATOM 3569 C C . THR B 1 92 ? 9.492 -29.797 -11.789 1 90.56 92 THR B C 1
ATOM 3571 O O . THR B 1 92 ? 10.367 -29.594 -10.945 1 90.56 92 THR B O 1
ATOM 3574 N N . VAL B 1 93 ? 8.336 -29.203 -11.742 1 78.19 93 VAL B N 1
ATOM 3575 C CA . VAL B 1 93 ? 8.031 -28.156 -10.781 1 78.19 93 VAL B CA 1
ATOM 3576 C C . VAL B 1 93 ? 6.914 -28.625 -9.844 1 78.19 93 VAL B C 1
ATOM 3578 O O . VAL B 1 93 ? 6.5 -27.891 -8.945 1 78.19 93 VAL B O 1
ATOM 3581 N N . GLY B 1 94 ? 6.504 -29.781 -10.008 1 76.88 94 GLY B N 1
ATOM 3582 C CA . GLY B 1 94 ? 5.438 -30.312 -9.172 1 76.88 94 GLY B CA 1
ATOM 3583 C C . GLY B 1 94 ? 5.906 -30.703 -7.781 1 76.88 94 GLY B C 1
ATOM 3584 O O . GLY B 1 94 ? 7.109 -30.75 -7.516 1 76.88 94 GLY B O 1
ATOM 3585 N N . GLN B 1 95 ? 4.883 -30.812 -6.926 1 75.38 95 GLN B N 1
ATOM 3586 C CA . GLN B 1 95 ? 5.176 -31.188 -5.547 1 75.38 95 GLN B CA 1
ATOM 3587 C C . GLN B 1 95 ? 4.305 -32.344 -5.098 1 75.38 95 GLN B C 1
ATOM 3589 O O . GLN B 1 95 ? 3.178 -32.5 -5.57 1 75.38 95 GLN B O 1
ATOM 3594 N N . ARG B 1 96 ? 4.953 -33.125 -4.297 1 73 96 ARG B N 1
ATOM 3595 C CA . ARG B 1 96 ? 4.219 -34.188 -3.637 1 73 96 ARG B CA 1
ATOM 3596 C C . ARG B 1 96 ? 3.238 -33.625 -2.609 1 73 96 ARG B C 1
ATOM 3598 O O . ARG B 1 96 ? 3.557 -32.688 -1.893 1 73 96 ARG B O 1
ATOM 3605 N N . VAL B 1 97 ? 2.018 -34.219 -2.723 1 67.56 97 VAL B N 1
ATOM 3606 C CA . VAL B 1 97 ? 1.05 -33.844 -1.688 1 67.56 97 VAL B CA 1
ATOM 3607 C C . VAL B 1 97 ? 0.793 -35.062 -0.79 1 67.56 97 VAL B C 1
ATOM 3609 O O . VAL B 1 97 ? 0.302 -36.094 -1.253 1 67.56 97 VAL B O 1
ATOM 3612 N N . GLY B 1 98 ? 1.154 -34.938 0.44 1 68.62 98 GLY B N 1
ATOM 3613 C CA . GLY B 1 98 ? 1.017 -36.094 1.34 1 68.62 98 GLY B CA 1
ATOM 3614 C C . GLY B 1 98 ? 1.912 -37.25 0.97 1 68.62 98 GLY B C 1
ATOM 3615 O O . GLY B 1 98 ? 3.104 -37.062 0.708 1 68.62 98 GLY B O 1
ATOM 3616 N N . LYS B 1 99 ? 1.274 -38.438 0.995 1 72.31 99 LYS B N 1
ATOM 3617 C CA . LYS B 1 99 ? 2.027 -39.656 0.738 1 72.31 99 LYS B CA 1
ATOM 3618 C C . LYS B 1 99 ? 2.008 -40.031 -0.746 1 72.31 99 LYS B C 1
ATOM 3620 O O . LYS B 1 99 ? 2.848 -40.781 -1.216 1 72.31 99 LYS B O 1
ATOM 3625 N N . ARG B 1 100 ? 1.124 -39.406 -1.466 1 78.81 100 ARG B N 1
ATOM 3626 C CA . ARG B 1 100 ? 0.971 -39.781 -2.867 1 78.81 100 ARG B CA 1
ATOM 3627 C C . ARG B 1 100 ? 1.769 -38.844 -3.775 1 78.81 100 ARG B C 1
ATOM 3629 O O . ARG B 1 100 ? 1.844 -37.625 -3.527 1 78.81 100 ARG B O 1
ATOM 3636 N N . LEU B 1 101 ? 2.428 -39.531 -4.68 1 86.81 101 LEU B N 1
ATOM 3637 C CA . LEU B 1 101 ? 3.057 -38.75 -5.746 1 86.81 101 LEU B CA 1
ATOM 3638 C C . LEU B 1 101 ? 2.029 -38.312 -6.785 1 86.81 101 LEU B C 1
ATOM 3640 O O . LEU B 1 101 ? 1.089 -39.062 -7.082 1 86.81 101 LEU B O 1
ATOM 3644 N N . CYS B 1 102 ? 2.184 -37.094 -7.195 1 86.25 102 CYS B N 1
ATOM 3645 C CA . CYS B 1 102 ? 1.175 -36.531 -8.102 1 86.25 102 CYS B CA 1
ATOM 3646 C C . CYS B 1 102 ? 1.808 -36.062 -9.398 1 86.25 102 CYS B C 1
ATOM 3648 O O . CYS B 1 102 ? 2.789 -35.3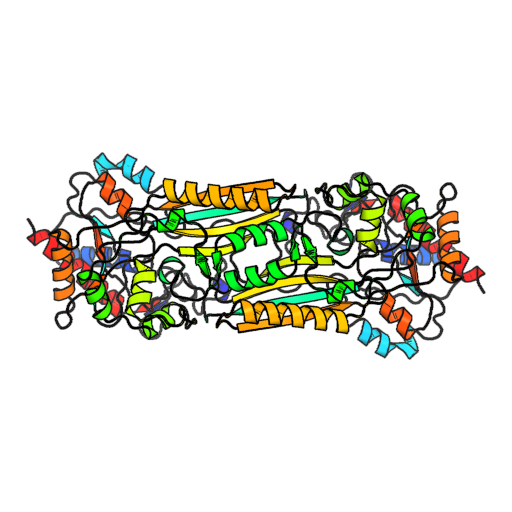12 -9.383 1 86.25 102 CYS B O 1
ATOM 3650 N N . ALA B 1 103 ? 1.323 -36.594 -10.531 1 90.69 103 ALA B N 1
ATOM 3651 C CA . ALA B 1 103 ? 1.633 -36 -11.828 1 90.69 103 ALA B CA 1
ATOM 3652 C C . ALA B 1 103 ? 0.554 -35 -12.242 1 90.69 103 ALA B C 1
ATOM 3654 O O . ALA B 1 103 ? -0.639 -35.25 -12.055 1 90.69 103 ALA B O 1
ATOM 3655 N N . CYS B 1 104 ? 0.955 -33.938 -12.789 1 91.75 104 CYS B N 1
ATOM 3656 C CA . CYS B 1 104 ? -0.006 -32.906 -13.156 1 91.75 104 CYS B CA 1
ATOM 3657 C C . CYS B 1 104 ? -0.154 -32.812 -14.672 1 91.75 104 CYS B C 1
ATOM 3659 O O . CYS B 1 104 ? 0.82 -32.969 -15.406 1 91.75 104 CYS B O 1
ATOM 3661 N N . HIS B 1 105 ? -1.38 -32.531 -15.109 1 91.62 105 HIS B N 1
ATOM 3662 C CA . HIS B 1 105 ? -1.664 -32.438 -16.531 1 91.62 105 HIS B CA 1
ATOM 3663 C C . HIS B 1 105 ? -2.254 -31.094 -16.922 1 91.62 105 HIS B C 1
ATOM 3665 O O . HIS B 1 105 ? -2.715 -30.906 -18.047 1 91.62 105 HIS B O 1
ATOM 3671 N N . ALA B 1 106 ? -2.289 -30.219 -16 1 93 106 ALA B N 1
ATOM 3672 C CA . ALA B 1 106 ? -2.773 -28.859 -16.281 1 93 106 ALA B CA 1
ATOM 3673 C C . ALA B 1 106 ? -2.193 -27.859 -15.297 1 93 106 ALA B C 1
ATOM 3675 O O . ALA B 1 106 ? -1.816 -28.219 -14.18 1 93 106 ALA B O 1
ATOM 3676 N N . ALA B 1 107 ? -2.08 -26.641 -15.672 1 94.19 107 ALA B N 1
ATOM 3677 C CA . ALA B 1 107 ? -1.618 -25.531 -14.836 1 94.19 107 ALA B CA 1
ATOM 3678 C C . ALA B 1 107 ? -2.357 -24.234 -15.172 1 94.19 107 ALA B C 1
ATOM 3680 O O . ALA B 1 107 ? -2.641 -23.969 -16.344 1 94.19 107 ALA B O 1
ATOM 3681 N N . ARG B 1 108 ? -2.654 -23.469 -14.141 1 95.38 108 ARG B N 1
ATOM 3682 C CA . ARG B 1 108 ? -3.244 -22.156 -14.383 1 95.38 108 ARG B CA 1
ATOM 3683 C C . ARG B 1 108 ? -2.234 -21.219 -15.023 1 95.38 108 ARG B C 1
ATOM 3685 O O . ARG B 1 108 ? -1.023 -21.422 -14.906 1 95.38 108 ARG B O 1
ATOM 3692 N N . GLY B 1 109 ? -2.775 -20.266 -15.758 1 95.31 109 GLY B N 1
ATOM 3693 C CA . GLY B 1 109 ? -1.959 -19.188 -16.312 1 95.31 109 GLY B CA 1
ATOM 3694 C C . GLY B 1 109 ? -1.821 -18 -15.391 1 95.31 109 GLY B C 1
ATOM 3695 O O . GLY B 1 109 ? -2.178 -18.078 -14.219 1 95.31 109 GLY B O 1
ATOM 3696 N N . LEU B 1 110 ? -1.239 -16.938 -15.992 1 95.75 110 LEU B N 1
ATOM 3697 C CA . LEU B 1 110 ? -1.017 -15.734 -15.195 1 95.75 110 LEU B CA 1
ATOM 3698 C C . LEU B 1 110 ? -1.072 -14.484 -16.078 1 95.75 110 LEU B C 1
ATOM 3700 O O . LEU B 1 110 ? -0.442 -14.438 -17.125 1 95.75 110 LEU B O 1
ATOM 3704 N N . CYS B 1 111 ? -1.882 -13.594 -15.656 1 96.69 111 CYS B N 1
ATOM 3705 C CA . CYS B 1 111 ? -1.774 -12.211 -16.094 1 96.69 111 CYS B CA 1
ATOM 3706 C C . CYS B 1 111 ? -1.438 -11.289 -14.93 1 96.69 111 CYS B C 1
ATOM 3708 O O . CYS B 1 111 ? -2.168 -11.242 -13.938 1 96.69 111 CYS B O 1
ATOM 3710 N N . TYR B 1 112 ? -0.318 -10.625 -15.047 1 96.75 112 TYR B N 1
ATOM 3711 C CA . TYR B 1 112 ? 0.087 -9.703 -13.992 1 96.75 112 TYR B CA 1
ATOM 3712 C C . TYR B 1 112 ? -0.087 -8.258 -14.445 1 96.75 112 TYR B C 1
ATOM 3714 O O . TYR B 1 112 ? 0.379 -7.875 -15.516 1 96.75 112 TYR B O 1
ATOM 3722 N N . PHE B 1 113 ? -0.733 -7.43 -13.594 1 98.25 113 PHE B N 1
ATOM 3723 C CA . PHE B 1 113 ? -1.078 -6.066 -13.984 1 98.25 113 PHE B CA 1
ATOM 3724 C C . PHE B 1 113 ? -0.463 -5.055 -13.023 1 98.25 113 PHE B C 1
ATOM 3726 O O . PHE B 1 113 ? -0.368 -5.312 -11.82 1 98.25 113 PHE B O 1
ATOM 3733 N N . HIS B 1 114 ? -0.017 -3.963 -13.586 1 98.69 114 HIS B N 1
ATOM 3734 C CA . HIS B 1 114 ? 0.307 -2.738 -12.859 1 98.69 114 HIS B CA 1
ATOM 3735 C C . HIS B 1 114 ? -0.703 -1.637 -13.164 1 98.69 114 HIS B C 1
ATOM 3737 O O . HIS B 1 114 ? -0.884 -1.252 -14.32 1 98.69 114 HIS B O 1
ATOM 3743 N N . LEU B 1 115 ? -1.408 -1.218 -12.156 1 98.88 115 LEU B N 1
ATOM 3744 C CA . LEU B 1 115 ? -2.365 -0.12 -12.258 1 98.88 115 LEU B CA 1
ATOM 3745 C C . LEU B 1 115 ? -1.801 1.15 -11.625 1 98.88 115 LEU B C 1
ATOM 3747 O O . LEU B 1 115 ? -1.622 1.219 -10.406 1 98.88 115 LEU B O 1
ATOM 3751 N N . THR B 1 116 ? -1.531 2.18 -12.469 1 98.81 116 THR B N 1
ATOM 3752 C CA . THR B 1 116 ? -0.891 3.404 -12 1 98.81 116 THR B CA 1
ATOM 3753 C C . THR B 1 116 ? -1.896 4.551 -11.93 1 98.81 116 THR B C 1
ATOM 3755 O O . THR B 1 116 ? -2.66 4.766 -12.875 1 98.81 116 THR B O 1
ATOM 3758 N N . VAL B 1 117 ? -1.969 5.234 -10.82 1 98.56 117 VAL B N 1
ATOM 3759 C CA . VAL B 1 117 ? -2.689 6.496 -10.68 1 98.56 117 VAL B CA 1
ATOM 3760 C C . VAL B 1 117 ? -1.718 7.605 -10.289 1 98.56 117 VAL B C 1
ATOM 3762 O O . VAL B 1 117 ? -0.931 7.445 -9.352 1 98.56 117 VAL B O 1
ATOM 3765 N N . ALA B 1 118 ? -1.714 8.688 -11.031 1 97.75 118 ALA B N 1
ATOM 3766 C CA . ALA B 1 118 ? -0.827 9.82 -10.773 1 97.75 118 ALA B CA 1
ATOM 3767 C C . ALA B 1 118 ? -1.598 11.133 -10.789 1 97.75 118 ALA B C 1
ATOM 3769 O O . ALA B 1 118 ? -2.506 11.32 -11.602 1 97.75 118 ALA B O 1
ATOM 3770 N N . GLY B 1 119 ? -1.234 12 -9.828 1 94.88 119 GLY B N 1
ATOM 3771 C CA . GLY B 1 119 ? -2.002 13.234 -9.75 1 94.88 119 GLY B CA 1
ATOM 3772 C C . GLY B 1 119 ? -1.144 14.453 -9.484 1 94.88 119 GLY B C 1
ATOM 3773 O O . GLY B 1 119 ? -1.622 15.586 -9.578 1 94.88 119 GLY B O 1
ATOM 3774 N N . ALA B 1 120 ? 0.139 14.359 -9.078 1 93.56 120 ALA B N 1
ATOM 3775 C CA . ALA B 1 120 ? 0.998 15.484 -8.719 1 93.56 120 ALA B CA 1
ATOM 3776 C C . ALA B 1 120 ? 2.445 15.227 -9.125 1 93.56 120 ALA B C 1
ATOM 3778 O O . ALA B 1 120 ? 2.795 14.109 -9.516 1 93.56 120 ALA B O 1
ATOM 3779 N N . GLU B 1 121 ? 3.219 16.25 -9.109 1 91.56 121 GLU B N 1
ATOM 3780 C CA . GLU B 1 121 ? 4.629 16.141 -9.461 1 91.56 121 GLU B CA 1
ATOM 3781 C C . GLU B 1 121 ? 5.469 15.695 -8.266 1 91.56 121 GLU B C 1
ATOM 3783 O O . GLU B 1 121 ? 6.562 15.148 -8.438 1 91.56 121 GLU B O 1
ATOM 3788 N N . ARG B 1 122 ? 4.957 15.93 -7.113 1 87.94 122 ARG B N 1
ATOM 3789 C CA . ARG B 1 122 ? 5.645 15.547 -5.883 1 87.94 122 ARG B CA 1
ATOM 3790 C C . ARG B 1 122 ? 4.645 15.188 -4.789 1 87.94 122 ARG B C 1
ATOM 3792 O O . ARG B 1 122 ? 3.459 15.5 -4.895 1 87.94 122 ARG B O 1
ATOM 3799 N N . ASP B 1 123 ? 5.207 14.508 -3.84 1 90.31 123 ASP B N 1
ATOM 3800 C CA . ASP B 1 123 ? 4.379 14.227 -2.672 1 90.31 123 ASP B CA 1
ATOM 3801 C C . ASP B 1 123 ? 3.957 15.516 -1.974 1 90.31 123 ASP B C 1
ATOM 3803 O O . ASP B 1 123 ? 4.664 16.531 -2.043 1 90.31 123 ASP B O 1
ATOM 3807 N N . ALA B 1 124 ? 2.807 15.469 -1.321 1 90.19 124 ALA B N 1
ATOM 3808 C CA . ALA B 1 124 ? 2.287 16.641 -0.63 1 90.19 124 ALA B CA 1
ATOM 3809 C C . ALA B 1 124 ? 2.027 16.344 0.843 1 90.19 124 ALA B C 1
ATOM 3811 O O . ALA B 1 124 ? 1.869 15.188 1.229 1 90.19 124 ALA B O 1
ATOM 3812 N N . HIS B 1 125 ? 2.057 17.391 1.629 1 88.62 125 HIS B N 1
ATOM 3813 C CA . HIS B 1 125 ? 1.735 17.281 3.047 1 88.62 125 HIS B CA 1
ATOM 3814 C C . HIS B 1 125 ? 0.227 17.234 3.27 1 88.62 125 HIS B C 1
ATOM 3816 O O . HIS B 1 125 ? -0.503 18.109 2.795 1 88.62 125 HIS B O 1
ATOM 3822 N N . SER B 1 126 ? -0.269 16.266 3.99 1 92.31 126 SER B N 1
ATOM 3823 C CA . SER B 1 126 ? -1.707 16.062 4.117 1 92.31 126 SER B CA 1
ATOM 3824 C C . SER B 1 126 ? -2.365 17.188 4.902 1 92.31 126 SER B C 1
ATOM 3826 O O . SER B 1 126 ? -3.557 17.453 4.734 1 92.31 126 SER B O 1
ATOM 3828 N N . GLY B 1 127 ? -1.638 17.812 5.785 1 90.38 127 GLY B N 1
ATOM 3829 C CA . GLY B 1 127 ? -2.184 18.969 6.492 1 90.38 127 GLY B CA 1
ATOM 3830 C C . GLY B 1 127 ? -2.438 20.156 5.594 1 90.38 127 GLY B C 1
ATOM 3831 O O . GLY B 1 127 ? -3.498 20.781 5.664 1 90.38 127 GLY B O 1
ATOM 3832 N N . ALA B 1 128 ? -1.525 20.438 4.762 1 86 128 ALA B N 1
ATOM 3833 C CA . ALA B 1 128 ? -1.588 21.609 3.896 1 86 128 ALA B CA 1
ATOM 3834 C C . ALA B 1 128 ? -2.449 21.344 2.666 1 86 128 ALA B C 1
ATOM 3836 O O . ALA B 1 128 ? -3.068 22.266 2.121 1 86 128 ALA B O 1
ATOM 3837 N N . CYS B 1 129 ? -2.494 20.078 2.281 1 90.31 129 CYS B N 1
ATOM 3838 C CA . CYS B 1 129 ? -3.082 19.844 0.969 1 90.31 129 CYS B CA 1
ATOM 3839 C C . CYS B 1 129 ? -4.285 18.906 1.073 1 90.31 129 CYS B C 1
ATOM 3841 O O . CYS B 1 129 ? -5.043 18.766 0.113 1 90.31 129 CYS B O 1
ATOM 3843 N N . GLY B 1 130 ? -4.445 18.281 2.182 1 91 130 GLY B N 1
ATOM 3844 C CA . GLY B 1 130 ? -5.625 17.438 2.355 1 91 130 GLY B CA 1
ATOM 3845 C C . GLY B 1 130 ? -6.926 18.203 2.189 1 91 130 GLY B C 1
ATOM 3846 O O . GLY B 1 130 ? -7.082 19.297 2.736 1 91 130 GLY B O 1
ATOM 3847 N N . GLY B 1 131 ? -7.852 17.672 1.422 1 90 131 GLY B N 1
ATOM 3848 C CA . GLY B 1 131 ? -9.133 18.328 1.187 1 90 131 GLY B CA 1
ATOM 3849 C C . GLY B 1 131 ? -9.086 19.328 0.043 1 90 131 GLY B C 1
ATOM 3850 O O . GLY B 1 131 ? -10.125 19.859 -0.363 1 90 131 GLY B O 1
ATOM 3851 N N . VAL B 1 132 ? -7.93 19.578 -0.452 1 90.12 132 VAL B N 1
ATOM 3852 C CA . VAL B 1 132 ? -7.781 20.562 -1.517 1 90.12 132 VAL B CA 1
ATOM 3853 C C . VAL B 1 132 ? -7.492 19.844 -2.84 1 90.12 132 VAL B C 1
ATOM 3855 O O . VAL B 1 132 ? -7.945 20.297 -3.898 1 90.12 132 VAL B O 1
ATOM 3858 N N . MET B 1 133 ? -6.82 18.75 -2.797 1 91.12 133 MET B N 1
ATOM 3859 C CA . MET B 1 133 ? -6.414 18.062 -4.016 1 91.12 133 MET B CA 1
ATOM 3860 C C . MET B 1 133 ? -7.062 16.688 -4.098 1 91.12 133 MET B C 1
ATOM 3862 O O . MET B 1 133 ? -7.492 16.125 -3.08 1 91.12 133 MET B O 1
ATOM 3866 N N . HIS B 1 134 ? -7.121 16.172 -5.324 1 91.75 134 HIS B N 1
ATOM 3867 C CA . HIS B 1 134 ? -7.484 14.766 -5.516 1 91.75 134 HIS B CA 1
ATOM 3868 C C . HIS B 1 134 ? -6.324 13.844 -5.156 1 91.75 134 HIS B C 1
ATOM 3870 O O . HIS B 1 134 ? -5.211 14.016 -5.652 1 91.75 134 HIS B O 1
ATOM 3876 N N . GLU B 1 135 ? -6.574 12.938 -4.316 1 94 135 GLU B N 1
ATOM 3877 C CA . GLU B 1 135 ? -5.512 12.086 -3.789 1 94 135 GLU B CA 1
ATOM 3878 C C . GLU B 1 135 ? -5.414 10.773 -4.57 1 94 135 GLU B C 1
ATOM 3880 O O . GLU B 1 135 ? -6.352 9.977 -4.57 1 94 135 GLU B O 1
ATOM 3885 N N . PRO B 1 136 ? -4.273 10.484 -5.152 1 96.81 136 PRO B N 1
ATOM 3886 C CA . PRO B 1 136 ? -4.105 9.32 -6.027 1 96.81 136 PRO B CA 1
ATOM 3887 C C . PRO B 1 136 ? -4.344 8 -5.305 1 96.81 136 PRO B C 1
ATOM 3889 O O . PRO B 1 136 ? -4.906 7.066 -5.879 1 96.81 136 PRO B O 1
ATOM 3892 N N . LEU B 1 137 ? -3.914 7.871 -4.066 1 97.56 137 LEU B N 1
ATOM 3893 C CA . LEU B 1 137 ? -4.031 6.594 -3.363 1 97.56 137 LEU B CA 1
ATOM 3894 C C . LEU B 1 137 ? -5.496 6.215 -3.172 1 97.56 137 LEU B C 1
ATOM 3896 O O . LEU B 1 137 ? -5.863 5.047 -3.34 1 97.56 137 LEU B O 1
ATOM 3900 N N . GLY B 1 138 ? -6.348 7.164 -2.824 1 96.56 138 GLY B N 1
ATOM 3901 C CA . GLY B 1 138 ? -7.773 6.883 -2.723 1 96.56 138 GLY B CA 1
ATOM 3902 C C . GLY B 1 138 ? -8.367 6.348 -4.012 1 96.56 138 GLY B C 1
ATOM 3903 O O . GLY B 1 138 ? -9.148 5.395 -3.988 1 96.56 138 GLY B O 1
ATOM 3904 N N . ASP B 1 139 ? -7.969 6.965 -5.109 1 96.56 139 ASP B N 1
ATOM 3905 C CA . ASP B 1 139 ? -8.43 6.512 -6.418 1 96.56 139 ASP B CA 1
ATOM 3906 C C . ASP B 1 139 ? -7.984 5.074 -6.688 1 96.56 139 ASP B C 1
ATOM 3908 O O . ASP B 1 139 ? -8.773 4.25 -7.148 1 96.56 139 ASP B O 1
ATOM 3912 N N . LEU B 1 140 ? -6.742 4.809 -6.414 1 98.25 140 LEU B N 1
ATOM 3913 C CA . LEU B 1 140 ? -6.203 3.477 -6.668 1 98.25 140 LEU B CA 1
ATOM 3914 C C . LEU B 1 140 ? -6.938 2.424 -5.848 1 98.25 140 LEU B C 1
ATOM 3916 O O . LEU B 1 140 ? -7.293 1.362 -6.363 1 98.25 140 LEU B O 1
ATOM 3920 N N . LEU B 1 141 ? -7.129 2.707 -4.543 1 97.5 141 LEU B N 1
ATOM 3921 C CA . LEU B 1 141 ? -7.789 1.745 -3.666 1 97.5 141 LEU B CA 1
ATOM 3922 C C . LEU B 1 141 ? -9.211 1.459 -4.148 1 97.5 141 LEU B C 1
ATOM 3924 O O . LEU B 1 141 ? -9.664 0.313 -4.109 1 97.5 141 LEU B O 1
ATOM 3928 N N . PHE B 1 142 ? -9.898 2.484 -4.613 1 96.31 142 PHE B N 1
ATOM 3929 C CA . PHE B 1 142 ? -11.234 2.32 -5.172 1 96.31 142 PHE B CA 1
ATOM 3930 C C . PHE B 1 142 ? -11.211 1.365 -6.359 1 96.31 142 PHE B C 1
ATOM 3932 O O . PHE B 1 142 ? -12.039 0.453 -6.445 1 96.31 142 PHE B O 1
ATOM 3939 N N . LEU B 1 143 ? -10.273 1.581 -7.25 1 97.88 143 LEU B N 1
ATOM 3940 C CA . LEU B 1 143 ? -10.18 0.76 -8.453 1 97.88 143 LEU B CA 1
ATOM 3941 C C . LEU B 1 143 ? -9.844 -0.685 -8.102 1 97.88 143 LEU B C 1
ATOM 3943 O O . LEU B 1 143 ? -10.461 -1.615 -8.617 1 97.88 143 LEU B O 1
ATOM 3947 N N . LEU B 1 144 ? -8.852 -0.926 -7.242 1 98.31 144 LEU B N 1
ATOM 3948 C CA . LEU B 1 144 ? -8.453 -2.275 -6.859 1 98.31 144 LEU B CA 1
ATOM 3949 C C . LEU B 1 144 ? -9.586 -3.002 -6.148 1 98.31 144 LEU B C 1
ATOM 3951 O O . LEU B 1 144 ? -9.812 -4.191 -6.387 1 98.31 144 LEU B O 1
ATOM 3955 N N . ASP B 1 145 ? -10.25 -2.252 -5.285 1 96 145 ASP B N 1
ATOM 3956 C CA . ASP B 1 145 ? -11.367 -2.852 -4.555 1 96 145 ASP B CA 1
ATOM 3957 C C . ASP B 1 145 ? -12.492 -3.242 -5.504 1 96 145 ASP B C 1
ATOM 3959 O O . ASP B 1 145 ? -13.219 -4.207 -5.25 1 96 145 ASP B O 1
ATOM 3963 N N . SER B 1 146 ? -12.633 -2.566 -6.594 1 96.12 146 SER B N 1
ATOM 3964 C CA . SER B 1 146 ? -13.727 -2.811 -7.535 1 96.12 146 SER B CA 1
ATOM 3965 C C . SER B 1 146 ? -13.555 -4.148 -8.242 1 96.12 146 SER B C 1
ATOM 3967 O O . SER B 1 146 ? -14.492 -4.656 -8.867 1 96.12 146 SER B O 1
ATOM 3969 N N . LEU B 1 147 ? -12.359 -4.695 -8.211 1 97.56 147 LEU B N 1
ATOM 3970 C CA . LEU B 1 147 ? -12.078 -5.949 -8.898 1 97.56 147 LEU B CA 1
ATOM 3971 C C . LEU B 1 147 ? -12.789 -7.117 -8.219 1 97.56 147 LEU B C 1
ATOM 3973 O O . LEU B 1 147 ? -12.898 -8.203 -8.797 1 97.56 147 LEU B O 1
ATOM 3977 N N . HIS B 1 148 ? -13.18 -6.879 -6.98 1 94 148 HIS B N 1
ATOM 3978 C CA . HIS B 1 148 ? -13.906 -7.891 -6.223 1 94 148 HIS B CA 1
ATOM 3979 C C . HIS B 1 148 ? -15.289 -7.391 -5.82 1 94 148 HIS B C 1
ATOM 3981 O O . HIS B 1 148 ? -15.5 -6.188 -5.656 1 94 148 HIS B O 1
ATOM 3987 N N . GLY B 1 149 ? -16.188 -8.242 -5.746 1 85.25 149 GLY B N 1
ATOM 3988 C CA . GLY B 1 149 ? -17.516 -7.949 -5.23 1 85.25 149 GLY B CA 1
ATOM 3989 C C . GLY B 1 149 ? -17.719 -8.398 -3.795 1 85.25 149 GLY B C 1
ATOM 3990 O O . GLY B 1 149 ? -16.75 -8.539 -3.043 1 85.25 149 GLY B O 1
ATOM 3991 N N . LYS B 1 150 ? -19 -8.508 -3.477 1 77.25 150 LYS B N 1
ATOM 3992 C CA . LYS B 1 150 ? -19.359 -8.938 -2.129 1 77.25 150 LYS B CA 1
ATOM 3993 C C . LYS B 1 150 ? -18.797 -10.32 -1.822 1 77.25 150 LYS B C 1
ATOM 3995 O O . LYS B 1 150 ? -18.844 -11.219 -2.662 1 77.25 150 LYS B O 1
ATOM 4000 N N . GLY B 1 151 ? -18.141 -10.484 -0.665 1 71.38 151 GLY B N 1
ATOM 4001 C CA . GLY B 1 151 ? -17.625 -11.773 -0.236 1 71.38 151 GLY B CA 1
ATOM 4002 C C . GLY B 1 151 ? -16.312 -12.133 -0.902 1 71.38 151 GLY B C 1
ATOM 4003 O O . GLY B 1 151 ? -15.875 -13.289 -0.833 1 71.38 151 GLY B O 1
ATOM 4004 N N . GLY B 1 152 ? -15.797 -11.18 -1.706 1 76.62 152 GLY B N 1
ATOM 4005 C CA . GLY B 1 152 ? -14.508 -11.445 -2.324 1 76.62 152 GLY B CA 1
ATOM 4006 C C . GLY B 1 152 ? -14.625 -12.102 -3.686 1 76.62 152 GLY B C 1
ATOM 4007 O O . GLY B 1 152 ? -13.625 -12.57 -4.242 1 76.62 152 GLY B O 1
ATOM 4008 N N . ARG B 1 153 ? -15.82 -12.156 -4.25 1 83.38 153 ARG B N 1
ATOM 4009 C CA . ARG B 1 153 ? -16.031 -12.758 -5.559 1 83.38 153 ARG B CA 1
ATOM 4010 C C . ARG B 1 153 ? -15.492 -11.867 -6.668 1 83.38 153 ARG B C 1
ATOM 4012 O O . ARG B 1 153 ? -15.508 -10.641 -6.547 1 83.38 153 ARG B O 1
ATOM 4019 N N . ILE B 1 154 ? -15.039 -12.555 -7.73 1 92.62 154 ILE B N 1
ATOM 4020 C CA . ILE B 1 154 ? -14.516 -11.805 -8.875 1 92.62 154 ILE B CA 1
ATOM 4021 C C . ILE B 1 154 ? -15.609 -10.922 -9.461 1 92.62 154 ILE B C 1
ATOM 4023 O O . ILE B 1 154 ? -16.719 -11.391 -9.719 1 92.62 154 ILE B O 1
ATOM 4027 N N . ALA B 1 155 ? -15.32 -9.641 -9.68 1 94.88 155 ALA B N 1
ATOM 4028 C CA . ALA B 1 155 ? -16.297 -8.68 -10.188 1 94.88 155 ALA B CA 1
ATOM 4029 C C . ALA B 1 155 ? -16.094 -8.438 -11.68 1 94.88 155 ALA B C 1
ATOM 4031 O O . ALA B 1 155 ? -16.75 -7.574 -12.266 1 94.88 155 ALA B O 1
ATOM 4032 N N . VAL B 1 156 ? -15.234 -9.125 -12.305 1 95.31 156 VAL B N 1
ATOM 4033 C CA . VAL B 1 156 ? -14.977 -9.047 -13.742 1 95.31 156 VAL B CA 1
ATOM 4034 C C . VAL B 1 156 ? -15.672 -10.203 -14.453 1 95.31 156 VAL B C 1
ATOM 4036 O O . VAL B 1 156 ? -15.117 -11.297 -14.555 1 95.31 156 VAL B O 1
ATOM 4039 N N . PRO B 1 157 ? -16.812 -10.016 -14.977 1 90.19 157 PRO B N 1
ATOM 4040 C CA . PRO B 1 157 ? -17.641 -11.117 -15.484 1 90.19 157 PRO B CA 1
ATOM 4041 C C . PRO B 1 157 ? -16.938 -11.922 -16.578 1 90.19 157 PRO B C 1
ATOM 4043 O O . PRO B 1 157 ? -17.125 -13.133 -16.672 1 90.19 157 PRO B O 1
ATOM 4046 N N . GLU B 1 158 ? -16.188 -11.336 -17.406 1 89.88 158 GLU B N 1
ATOM 4047 C CA . GLU B 1 158 ? -15.547 -11.992 -18.531 1 89.88 158 GLU B CA 1
ATOM 4048 C C . GLU B 1 158 ? -14.625 -13.109 -18.078 1 89.88 158 GLU B C 1
ATOM 4050 O O . GLU B 1 158 ? -14.367 -14.055 -18.812 1 89.88 158 GLU B O 1
ATOM 4055 N N . LEU B 1 159 ? -14.164 -13.008 -16.859 1 93.19 159 LEU B N 1
ATOM 4056 C CA . LEU B 1 159 ? -13.227 -13.992 -16.328 1 93.19 159 LEU B CA 1
ATOM 4057 C C . LEU B 1 159 ? -13.93 -15.305 -16.016 1 93.19 159 LEU B C 1
ATOM 4059 O O . LEU B 1 159 ? -13.281 -16.344 -15.859 1 93.19 159 LEU B O 1
ATOM 4063 N N . LEU B 1 160 ? -15.258 -15.281 -15.945 1 91.5 160 LEU B N 1
ATOM 4064 C CA . LEU B 1 160 ? -15.992 -16.484 -15.547 1 91.5 160 LEU B CA 1
ATOM 4065 C C . LEU B 1 160 ? -16.688 -17.109 -16.75 1 91.5 160 LEU B C 1
ATOM 4067 O O . LEU B 1 160 ? -17.172 -18.25 -16.656 1 91.5 160 LEU B O 1
ATOM 4071 N N . GLU B 1 161 ? -16.703 -16.484 -17.859 1 89.88 161 GLU B N 1
ATOM 4072 C CA . GLU B 1 161 ? -17.453 -16.922 -19.031 1 89.88 161 GLU B CA 1
ATOM 4073 C C . GLU B 1 161 ? -16.859 -18.172 -19.656 1 89.88 161 GLU B C 1
ATOM 4075 O O . GLU B 1 161 ? -17.578 -19.047 -20.109 1 89.88 161 GLU B O 1
ATOM 4080 N N . ASP B 1 162 ? -15.602 -18.328 -19.641 1 87.81 162 ASP B N 1
ATOM 4081 C CA . ASP B 1 162 ? -14.938 -19.391 -20.391 1 87.81 162 ASP B CA 1
ATOM 4082 C C . ASP B 1 162 ? -14.539 -20.547 -19.453 1 87.81 162 ASP B C 1
ATOM 4084 O O . ASP B 1 162 ? -13.781 -21.438 -19.859 1 87.81 162 ASP B O 1
ATOM 4088 N N . VAL B 1 163 ? -15.016 -20.516 -18.266 1 92.31 163 VAL B N 1
ATOM 4089 C CA . VAL B 1 163 ? -14.688 -21.594 -17.344 1 92.31 163 VAL B CA 1
ATOM 4090 C C . VAL B 1 163 ? -15.523 -22.828 -17.672 1 92.31 163 VAL B C 1
ATOM 4092 O O . VAL B 1 163 ? -16.75 -22.766 -17.688 1 92.31 163 VAL B O 1
ATOM 4095 N N . VAL B 1 164 ? -14.898 -23.906 -17.922 1 90.31 164 VAL B N 1
ATOM 4096 C CA . VAL B 1 164 ? -15.586 -25.141 -18.266 1 90.31 164 VAL B CA 1
ATOM 4097 C C . VAL B 1 164 ? -16.141 -25.797 -17 1 90.31 164 VAL B C 1
ATOM 4099 O O . VAL B 1 164 ? -15.453 -25.844 -15.977 1 90.31 164 VAL B O 1
ATOM 4102 N N . GLN B 1 165 ? -17.312 -26.25 -17.125 1 90.81 165 GLN B N 1
ATOM 4103 C CA . GLN B 1 165 ? -17.922 -26.938 -15.984 1 90.81 165 GLN B CA 1
ATOM 4104 C C . GLN B 1 165 ? -17.234 -28.281 -15.727 1 90.81 165 GLN B C 1
ATOM 4106 O O . GLN B 1 165 ? -16.859 -28.984 -16.672 1 90.81 165 GLN B O 1
ATOM 4111 N N . ALA B 1 166 ? -17.125 -28.578 -14.461 1 89.88 166 ALA B N 1
ATOM 4112 C CA . ALA B 1 166 ? -16.547 -29.875 -14.109 1 89.88 166 ALA B CA 1
ATOM 4113 C C . ALA B 1 166 ? -17.5 -31.016 -14.453 1 89.88 166 ALA B C 1
ATOM 4115 O O . ALA B 1 166 ? -18.719 -30.875 -14.289 1 89.88 166 ALA B O 1
ATOM 4116 N N . THR B 1 167 ? -16.922 -32.094 -14.875 1 89.31 167 THR B N 1
ATOM 4117 C CA . THR B 1 167 ? -17.719 -33.281 -15.062 1 89.31 167 THR B CA 1
ATOM 4118 C C . THR B 1 167 ? -17.938 -34 -13.734 1 89.31 167 THR B C 1
ATOM 4120 O O . THR B 1 167 ? -17.219 -33.75 -12.766 1 89.31 167 THR B O 1
ATOM 4123 N N . ALA B 1 168 ? -18.938 -34.844 -13.727 1 92.19 168 ALA B N 1
ATOM 4124 C CA . ALA B 1 168 ? -19.188 -35.625 -12.516 1 92.19 168 ALA B CA 1
ATOM 4125 C C . ALA B 1 168 ? -17.984 -36.5 -12.156 1 92.19 168 ALA B C 1
ATOM 4127 O O . ALA B 1 168 ? -17.656 -36.656 -10.977 1 92.19 168 ALA B O 1
ATOM 4128 N N . ASP B 1 169 ? -17.406 -37 -13.141 1 88.06 169 ASP B N 1
ATOM 4129 C CA . ASP B 1 169 ? -16.234 -37.844 -12.922 1 88.06 169 ASP B CA 1
ATOM 4130 C C . ASP B 1 169 ? -15.086 -37.031 -12.32 1 88.06 169 ASP B C 1
ATOM 4132 O O . ASP B 1 169 ? -14.383 -37.5 -11.422 1 88.06 169 ASP B O 1
ATOM 4136 N N . GLU B 1 170 ? -14.891 -35.875 -12.812 1 86.38 170 GLU B N 1
ATOM 4137 C CA . GLU B 1 170 ? -13.844 -35.031 -12.281 1 86.38 170 GLU B CA 1
ATOM 4138 C C . GLU B 1 170 ? -14.117 -34.656 -10.82 1 86.38 170 GLU B C 1
ATOM 4140 O O . GLU B 1 170 ? -13.211 -34.688 -9.984 1 86.38 170 GLU B O 1
ATOM 4145 N N . GLU B 1 171 ? -15.344 -34.344 -10.539 1 90.06 171 GLU B N 1
ATOM 4146 C CA . GLU B 1 171 ? -15.719 -34 -9.172 1 90.06 171 GLU B CA 1
ATOM 4147 C C . GLU B 1 171 ? -15.445 -35.156 -8.219 1 90.06 171 GLU B C 1
ATOM 4149 O O . GLU B 1 171 ? -14.969 -34.938 -7.105 1 90.06 171 GLU B O 1
ATOM 4154 N N . THR B 1 172 ? -15.805 -36.281 -8.688 1 89.5 172 THR B N 1
ATOM 4155 C CA . THR B 1 172 ? -15.578 -37.469 -7.887 1 89.5 172 THR B CA 1
ATOM 4156 C C . THR B 1 172 ? -14.086 -37.688 -7.656 1 89.5 172 THR B C 1
ATOM 4158 O O . THR B 1 172 ? -13.68 -38.125 -6.57 1 89.5 172 THR B O 1
ATOM 4161 N N . SER B 1 173 ? -13.32 -37.438 -8.648 1 85.19 173 SER B N 1
ATOM 4162 C CA . SER B 1 173 ? -11.875 -37.594 -8.508 1 85.19 173 SER B CA 1
ATOM 4163 C C . SER B 1 173 ? -11.312 -36.688 -7.434 1 85.19 173 SER B C 1
ATOM 4165 O O . SER B 1 173 ? -10.398 -37.062 -6.695 1 85.19 173 SER B O 1
ATOM 4167 N N . TYR B 1 174 ? -11.828 -35.469 -7.355 1 87.69 174 TYR B N 1
ATOM 4168 C CA . TYR B 1 174 ? -11.375 -34.5 -6.348 1 87.69 174 TYR B CA 1
ATOM 4169 C C . TYR B 1 174 ? -11.727 -35 -4.945 1 87.69 174 TYR B C 1
ATOM 4171 O O . TYR B 1 174 ? -10.945 -34.812 -4.008 1 87.69 174 TYR B O 1
ATOM 4179 N N . SER B 1 175 ? -12.844 -35.562 -4.805 1 88 175 SER B N 1
ATOM 4180 C CA . SER B 1 175 ? -13.281 -36.031 -3.498 1 88 175 SER B CA 1
ATOM 4181 C C . SER B 1 175 ? -12.391 -37.188 -2.994 1 88 175 SER B C 1
ATOM 4183 O O . SER B 1 175 ? -12.227 -37.344 -1.785 1 88 175 SER B O 1
ATOM 4185 N N . ARG B 1 176 ? -11.789 -37.875 -3.881 1 83.5 176 ARG B N 1
ATOM 4186 C CA . ARG B 1 176 ? -11.008 -39.031 -3.521 1 83.5 176 ARG B CA 1
ATOM 4187 C C . ARG B 1 176 ? -9.547 -38.688 -3.295 1 83.5 176 ARG B C 1
ATOM 4189 O O . ARG B 1 176 ? -8.766 -39.5 -2.809 1 83.5 176 ARG B O 1
ATOM 4196 N N . MET B 1 177 ? -9.219 -37.469 -3.629 1 83.75 177 MET B N 1
ATOM 4197 C CA . MET B 1 177 ? -7.824 -37.062 -3.486 1 83.75 177 MET B CA 1
ATOM 4198 C C . MET B 1 177 ? -7.402 -37.062 -2.021 1 83.75 177 MET B C 1
ATOM 4200 O O . MET B 1 177 ? -8.219 -36.781 -1.138 1 83.75 177 MET B O 1
ATOM 4204 N N . GLU B 1 178 ? -6.172 -37.219 -1.731 1 78.81 178 GLU B N 1
ATOM 4205 C CA . GLU B 1 178 ? -5.637 -37.281 -0.375 1 78.81 178 GLU B CA 1
ATOM 4206 C C . GLU B 1 178 ? -5.406 -35.906 0.201 1 78.81 178 GLU B C 1
ATOM 4208 O O . GLU B 1 178 ? -5.363 -35.719 1.421 1 78.81 178 GLU B O 1
ATOM 4213 N N . LEU B 1 179 ? -5.281 -35.031 -0.658 1 78.19 179 LEU B N 1
ATOM 4214 C CA . LEU B 1 179 ? -5.082 -33.656 -0.182 1 78.19 179 LEU B CA 1
ATOM 4215 C C . LEU B 1 179 ? -6.281 -33.188 0.642 1 78.19 179 LEU B C 1
ATOM 4217 O O . LEU B 1 179 ? -7.398 -33.094 0.127 1 78.19 179 LEU B O 1
ATOM 4221 N N . GLU B 1 180 ? -5.953 -32.906 1.951 1 83.38 180 GLU B N 1
ATOM 4222 C CA . GLU B 1 180 ? -7.012 -32.5 2.881 1 83.38 180 GLU B CA 1
ATOM 4223 C C . GLU B 1 180 ? -6.996 -31.016 3.148 1 83.38 180 GLU B C 1
ATOM 4225 O O . GLU B 1 180 ? -6.031 -30.328 2.807 1 83.38 180 GLU B O 1
ATOM 4230 N N . MET B 1 181 ? -8.094 -30.594 3.705 1 86.94 181 MET B N 1
ATOM 4231 C CA . MET B 1 181 ? -8.242 -29.172 4.008 1 86.94 181 MET B CA 1
ATOM 4232 C C . MET B 1 181 ? -7.105 -28.688 4.906 1 86.94 181 MET B C 1
ATOM 4234 O O . MET B 1 181 ? -6.613 -27.562 4.746 1 86.94 181 MET B O 1
ATOM 4238 N N . GLU B 1 182 ? -6.738 -29.516 5.812 1 85.75 182 GLU B N 1
ATOM 4239 C CA . GLU B 1 182 ? -5.656 -29.156 6.719 1 85.75 182 GLU B CA 1
ATOM 4240 C C . GLU B 1 182 ? -4.344 -28.953 5.965 1 85.75 182 GLU B C 1
ATOM 4242 O O . GLU B 1 182 ? -3.533 -28.109 6.324 1 85.75 182 GLU B O 1
ATOM 4247 N N . ASP B 1 183 ? -4.117 -29.734 4.91 1 81.69 183 ASP B N 1
ATOM 4248 C CA . ASP B 1 183 ? -2.936 -29.562 4.07 1 81.69 183 ASP B CA 1
ATOM 4249 C C . ASP B 1 183 ? -2.961 -28.219 3.357 1 81.69 183 ASP B C 1
ATOM 4251 O O . ASP B 1 183 ? -1.943 -27.531 3.289 1 81.69 183 ASP B O 1
ATOM 4255 N N . MET B 1 184 ? -4.137 -27.938 2.891 1 84.81 184 MET B N 1
ATOM 4256 C CA . MET B 1 184 ? -4.301 -26.656 2.193 1 84.81 184 MET B CA 1
ATOM 4257 C C . MET B 1 184 ? -4.094 -25.484 3.143 1 84.81 184 MET B C 1
ATOM 4259 O O . MET B 1 184 ? -3.473 -24.484 2.777 1 84.81 184 MET B O 1
ATOM 4263 N N . ARG B 1 185 ? -4.535 -25.641 4.34 1 88.19 185 ARG B N 1
ATOM 4264 C CA . ARG B 1 185 ? -4.367 -24.609 5.363 1 88.19 185 ARG B CA 1
ATOM 4265 C C . ARG B 1 185 ? -2.896 -24.406 5.695 1 88.19 185 ARG B C 1
ATOM 4267 O O . ARG B 1 185 ? -2.428 -23.266 5.777 1 88.19 185 ARG B O 1
ATOM 4274 N N . ARG B 1 186 ? -2.238 -25.422 5.863 1 83.56 186 ARG B N 1
ATOM 4275 C CA . ARG B 1 186 ? -0.816 -25.359 6.184 1 83.56 186 ARG B CA 1
ATOM 4276 C C . ARG B 1 186 ? -0.027 -24.719 5.043 1 83.56 186 ARG B C 1
ATOM 4278 O O . ARG B 1 186 ? 0.883 -23.922 5.277 1 83.56 186 ARG B O 1
ATOM 4285 N N . HIS B 1 187 ? -0.403 -25.094 3.854 1 81.38 187 HIS B N 1
ATOM 4286 C CA . HIS B 1 187 ? 0.26 -24.547 2.682 1 81.38 187 HIS B CA 1
ATOM 4287 C C . HIS B 1 187 ? 0.046 -23.031 2.59 1 81.38 187 HIS B C 1
ATOM 4289 O O . HIS B 1 187 ? 0.92 -22.312 2.115 1 81.38 187 HIS B O 1
ATOM 4295 N N . ALA B 1 188 ? -1.075 -22.609 3.084 1 86.88 188 ALA B N 1
ATOM 4296 C CA . ALA B 1 188 ? -1.43 -21.188 3.033 1 86.88 188 ALA B CA 1
ATOM 4297 C C . ALA B 1 188 ? -0.942 -20.469 4.281 1 86.88 188 ALA B C 1
ATOM 4299 O O . ALA B 1 188 ? -1.404 -19.359 4.582 1 86.88 188 ALA B O 1
ATOM 4300 N N . GLY B 1 189 ? -0.064 -21.062 5.105 1 86.94 189 GLY B N 1
ATOM 4301 C CA . GLY B 1 189 ? 0.432 -20.422 6.312 1 86.94 189 GLY B CA 1
ATOM 4302 C C . GLY B 1 189 ? -0.577 -20.422 7.445 1 86.94 189 GLY B C 1
ATOM 4303 O O . GLY B 1 189 ? -0.713 -19.422 8.164 1 86.94 189 GLY B O 1
ATOM 4304 N N . ASN B 1 190 ? -1.32 -21.469 7.477 1 88.31 190 ASN B N 1
ATOM 4305 C CA . ASN B 1 190 ? -2.357 -21.641 8.484 1 88.31 190 ASN B CA 1
ATOM 4306 C C . ASN B 1 190 ? -3.4 -20.531 8.414 1 88.31 190 ASN B C 1
ATOM 4308 O O . ASN B 1 190 ? -3.832 -20.016 9.445 1 88.31 190 ASN B O 1
ATOM 4312 N N . ALA B 1 191 ? -3.688 -20.094 7.219 1 89.94 191 ALA B N 1
ATOM 4313 C CA . ALA B 1 191 ? -4.695 -19.062 6.969 1 89.94 191 ALA B CA 1
ATOM 4314 C C . ALA B 1 191 ? -6.105 -19.641 7.102 1 89.94 191 ALA B C 1
ATOM 4316 O O . ALA B 1 191 ? -6.289 -20.859 7.094 1 89.94 191 ALA B O 1
ATOM 4317 N N . ASN B 1 192 ? -7.027 -18.719 7.316 1 88 192 ASN B N 1
ATOM 4318 C CA . ASN B 1 192 ? -8.422 -19.125 7.184 1 88 192 ASN B CA 1
ATOM 4319 C C . ASN B 1 192 ? -8.789 -19.406 5.727 1 88 192 ASN B C 1
ATOM 4321 O O . ASN B 1 192 ? -8.547 -18.562 4.852 1 88 192 ASN B O 1
ATOM 4325 N N . LEU B 1 193 ? -9.234 -20.641 5.531 1 89.81 193 LEU B N 1
ATOM 4326 C CA . LEU B 1 193 ? -9.695 -20.984 4.188 1 89.81 193 LEU B CA 1
ATOM 4327 C C . LEU B 1 193 ? -11.07 -20.391 3.91 1 89.81 193 LEU B C 1
ATOM 4329 O O . LEU B 1 193 ? -11.734 -19.906 4.824 1 89.81 193 LEU B O 1
ATOM 4333 N N . LEU B 1 194 ? -11.398 -20.266 2.605 1 84.31 194 LEU B N 1
ATOM 4334 C CA . LEU B 1 194 ? -12.719 -19.75 2.252 1 84.31 194 LEU B CA 1
ATOM 4335 C C . LEU B 1 194 ? -13.812 -20.547 2.951 1 84.31 194 LEU B C 1
ATOM 4337 O O . LEU B 1 194 ? -13.797 -21.766 2.938 1 84.31 194 LEU B O 1
ATOM 4341 N N . SER B 1 195 ? -14.562 -19.906 3.695 1 66.62 195 SER B N 1
ATOM 4342 C CA . SER B 1 195 ? -15.516 -20.484 4.637 1 66.62 195 SER B CA 1
ATOM 4343 C C . SER B 1 195 ? -16.609 -21.25 3.912 1 66.62 195 SER B C 1
ATOM 4345 O O . SER B 1 195 ? -17.062 -20.844 2.838 1 66.62 195 SER B O 1
ATOM 4347 N N . GLY B 1 196 ? -16.891 -22.281 4.688 1 68.31 196 GLY B N 1
ATOM 4348 C CA . GLY B 1 196 ? -18.047 -23.062 4.293 1 68.31 196 GLY B CA 1
ATOM 4349 C C . GLY B 1 196 ? -17.797 -23.953 3.1 1 68.31 196 GLY B C 1
ATOM 4350 O O . GLY B 1 196 ? -18.703 -24.625 2.605 1 68.31 196 GLY B O 1
ATOM 4351 N N . GLU B 1 197 ? -16.531 -24 2.75 1 70.94 197 GLU B N 1
ATOM 4352 C CA . GLU B 1 197 ? -16.297 -24.797 1.547 1 70.94 197 GLU B CA 1
ATOM 4353 C C . GLU B 1 197 ? -15.789 -26.188 1.897 1 70.94 197 GLU B C 1
ATOM 4355 O O . GLU B 1 197 ? -15.117 -26.375 2.91 1 70.94 197 GLU B O 1
ATOM 4360 N N . SER B 1 198 ? -16.297 -27.078 1.183 1 86.06 198 SER B N 1
ATOM 4361 C CA . SER B 1 198 ? -15.82 -28.453 1.253 1 86.06 198 SER B CA 1
ATOM 4362 C C . SER B 1 198 ? -14.438 -28.594 0.628 1 86.06 198 SER B C 1
ATOM 4364 O O . SER B 1 198 ? -13.984 -27.703 -0.09 1 86.06 198 SER B O 1
ATOM 4366 N N . LYS B 1 199 ? -13.836 -29.672 0.972 1 89.5 199 LYS B N 1
ATOM 4367 C CA . LYS B 1 199 ? -12.547 -30 0.376 1 89.5 199 LYS B CA 1
ATOM 4368 C C . LYS B 1 199 ? -12.625 -29.984 -1.148 1 89.5 199 LYS B C 1
ATOM 4370 O O . LYS B 1 199 ? -11.758 -29.406 -1.814 1 89.5 199 LYS B O 1
ATOM 4375 N N . THR B 1 200 ? -13.625 -30.641 -1.671 1 90.75 200 THR B N 1
ATOM 4376 C CA . THR B 1 200 ? -13.797 -30.75 -3.115 1 90.75 200 THR B CA 1
ATOM 4377 C C . THR B 1 200 ? -13.93 -29.375 -3.752 1 90.75 200 THR B C 1
ATOM 4379 O O . THR B 1 200 ? -13.297 -29.078 -4.77 1 90.75 200 THR B O 1
ATOM 4382 N N . ARG B 1 201 ? -14.648 -28.516 -3.133 1 88.88 201 ARG B N 1
ATOM 4383 C CA . ARG B 1 201 ? -14.852 -27.172 -3.662 1 88.88 201 ARG B CA 1
ATOM 4384 C C . ARG B 1 201 ? -13.562 -26.375 -3.613 1 88.88 201 ARG B C 1
ATOM 4386 O O . ARG B 1 201 ? -13.258 -25.625 -4.543 1 88.88 201 ARG B O 1
ATOM 4393 N N . LEU B 1 202 ? -12.805 -26.484 -2.572 1 90.44 202 LEU B N 1
ATOM 4394 C CA . LEU B 1 202 ? -11.547 -25.766 -2.447 1 90.44 202 LEU B CA 1
ATOM 4395 C C . LEU B 1 202 ? -10.539 -26.234 -3.484 1 90.44 202 LEU B C 1
ATOM 4397 O O . LEU B 1 202 ? -9.797 -25.422 -4.047 1 90.44 202 LEU B O 1
ATOM 4401 N N . LEU B 1 203 ? -10.531 -27.531 -3.723 1 89.38 203 LEU B N 1
ATOM 4402 C CA . LEU B 1 203 ? -9.648 -28.062 -4.754 1 89.38 203 LEU B CA 1
ATOM 4403 C C . LEU B 1 203 ? -10.039 -27.531 -6.129 1 89.38 203 LEU B C 1
ATOM 4405 O O . LEU B 1 203 ? -9.18 -27.203 -6.941 1 89.38 203 LEU B O 1
ATOM 4409 N N . MET B 1 204 ? -11.32 -27.453 -6.336 1 89.56 204 MET B N 1
ATOM 4410 C CA . MET B 1 204 ? -11.797 -26.906 -7.605 1 89.56 204 MET B CA 1
ATOM 4411 C C . MET B 1 204 ? -11.43 -25.438 -7.742 1 89.56 204 MET B C 1
ATOM 4413 O O . MET B 1 204 ? -11.047 -24.984 -8.82 1 89.56 204 MET B O 1
ATOM 4417 N N . GLN B 1 205 ? -11.555 -24.703 -6.672 1 90 205 GLN B N 1
ATOM 4418 C CA . GLN B 1 205 ? -11.164 -23.297 -6.688 1 90 205 GLN B CA 1
ATOM 4419 C C . GLN B 1 205 ? -9.68 -23.156 -7.023 1 90 205 GLN B C 1
ATOM 4421 O O . GLN B 1 205 ? -9.297 -22.266 -7.785 1 90 205 GLN B O 1
ATOM 4426 N N . ARG B 1 206 ? -8.898 -23.984 -6.539 1 89.88 206 ARG B N 1
ATOM 4427 C CA . ARG B 1 206 ? -7.449 -23.953 -6.684 1 89.88 206 ARG B CA 1
ATOM 4428 C C . ARG B 1 206 ? -7.035 -24.25 -8.117 1 89.88 206 ARG B C 1
ATOM 4430 O O . ARG B 1 206 ? -6.047 -23.703 -8.617 1 89.88 206 ARG B O 1
ATOM 4437 N N . TRP B 1 207 ? -7.867 -25.078 -8.797 1 91.25 207 TRP B N 1
ATOM 4438 C CA . TRP B 1 207 ? -7.336 -25.641 -10.031 1 91.25 207 TRP B CA 1
ATOM 4439 C C . TRP B 1 207 ? -8.219 -25.266 -11.219 1 91.25 207 TRP B C 1
ATOM 4441 O O . TRP B 1 207 ? -7.746 -25.219 -12.359 1 91.25 207 TRP B O 1
ATOM 4451 N N . ARG B 1 208 ? -9.461 -24.984 -10.93 1 92.12 208 ARG B N 1
ATOM 4452 C CA . ARG B 1 208 ? -10.391 -24.891 -12.055 1 92.12 208 ARG B CA 1
ATOM 4453 C C . ARG B 1 208 ? -10.984 -23.5 -12.172 1 92.12 208 ARG B C 1
ATOM 4455 O O . ARG B 1 208 ? -11.641 -23.172 -13.164 1 92.12 208 ARG B O 1
ATOM 4462 N N . MET B 1 209 ? -10.773 -22.703 -11.18 1 93.38 209 MET B N 1
ATOM 4463 C CA . MET B 1 209 ? -11.398 -21.391 -11.195 1 93.38 209 MET B CA 1
ATOM 4464 C C . MET B 1 209 ? -10.352 -20.297 -11.328 1 93.38 209 MET B C 1
ATOM 4466 O O . MET B 1 209 ? -9.266 -20.391 -10.758 1 93.38 209 MET B O 1
ATOM 4470 N N . PRO B 1 210 ? -10.688 -19.219 -12.094 1 95.81 210 PRO B N 1
ATOM 4471 C CA . PRO B 1 210 ? -9.805 -18.047 -12.086 1 95.81 210 PRO B CA 1
ATOM 4472 C C . PRO B 1 210 ? -9.828 -17.297 -10.75 1 95.81 210 PRO B C 1
ATOM 4474 O O . PRO B 1 210 ? -10.75 -17.484 -9.961 1 95.81 210 PRO B O 1
ATOM 4477 N N . THR B 1 211 ? -8.805 -16.562 -10.484 1 95.38 211 THR B N 1
ATOM 4478 C CA . THR B 1 211 ? -8.719 -15.742 -9.273 1 95.38 211 THR B CA 1
ATOM 4479 C C . THR B 1 211 ? -8.125 -14.375 -9.586 1 95.38 211 THR B C 1
ATOM 4481 O O . THR B 1 211 ? -7.43 -14.211 -10.594 1 95.38 211 THR B O 1
ATOM 4484 N N . ILE B 1 212 ? -8.5 -13.375 -8.867 1 97.38 212 ILE B N 1
ATOM 4485 C CA . ILE B 1 212 ? -7.809 -12.094 -8.82 1 97.38 212 ILE B CA 1
ATOM 4486 C C . ILE B 1 212 ? -7.16 -11.906 -7.449 1 97.38 212 ILE B C 1
ATOM 4488 O O . ILE B 1 212 ? -7.828 -12.039 -6.418 1 97.38 212 ILE B O 1
ATOM 4492 N N . THR B 1 213 ? -5.891 -11.719 -7.441 1 97 213 THR B N 1
ATOM 4493 C CA . THR B 1 213 ? -5.168 -11.516 -6.188 1 97 213 THR B CA 1
ATOM 4494 C C . THR B 1 213 ? -4.473 -10.156 -6.188 1 97 213 THR B C 1
ATOM 4496 O O . THR B 1 213 ? -3.863 -9.766 -7.184 1 97 213 THR B O 1
ATOM 4499 N N . LEU B 1 214 ? -4.68 -9.406 -5.117 1 97.88 214 LEU B N 1
ATOM 4500 C CA . LEU B 1 214 ? -3.965 -8.148 -4.91 1 97.88 214 LEU B CA 1
ATOM 4501 C C . LEU B 1 214 ? -2.631 -8.391 -4.211 1 97.88 214 LEU B C 1
ATOM 4503 O O . LEU B 1 214 ? -2.574 -9.094 -3.197 1 97.88 214 LEU B O 1
ATOM 4507 N N . HIS B 1 215 ? -1.529 -7.801 -4.715 1 97.5 215 HIS B N 1
ATOM 4508 C CA . HIS B 1 215 ? -0.202 -8.164 -4.234 1 97.5 215 HIS B CA 1
ATOM 4509 C C . HIS B 1 215 ? 0.437 -7.016 -3.459 1 97.5 215 HIS B C 1
ATOM 4511 O O . HIS B 1 215 ? 1.186 -7.242 -2.508 1 97.5 215 HIS B O 1
ATOM 4517 N N . GLY B 1 216 ? 0.226 -5.82 -3.992 1 98 216 GLY B N 1
ATOM 4518 C CA . GLY B 1 216 ? 0.938 -4.746 -3.318 1 98 216 GLY B CA 1
ATOM 4519 C C . GLY B 1 216 ? 0.682 -3.383 -3.934 1 98 216 GLY B C 1
ATOM 4520 O O . GLY B 1 216 ? -0.074 -3.264 -4.898 1 98 216 GLY B O 1
ATOM 4521 N N . ILE B 1 217 ? 1.242 -2.326 -3.295 1 98.5 217 ILE B N 1
ATOM 4522 C CA . ILE B 1 217 ? 1.157 -0.931 -3.713 1 98.5 217 ILE B CA 1
ATOM 4523 C C . ILE B 1 217 ? 2.539 -0.288 -3.648 1 98.5 217 ILE B C 1
ATOM 4525 O O . ILE B 1 217 ? 3.203 -0.329 -2.609 1 98.5 217 ILE B O 1
ATOM 4529 N N . GLU B 1 218 ? 2.957 0.232 -4.727 1 98 218 GLU B N 1
ATOM 4530 C CA . GLU B 1 218 ? 4.211 0.967 -4.848 1 98 218 GLU B CA 1
ATOM 4531 C C . GLU B 1 218 ? 3.971 2.475 -4.859 1 98 218 GLU B C 1
ATOM 4533 O O . GLU B 1 218 ? 2.982 2.945 -5.426 1 98 218 GLU B O 1
ATOM 4538 N N . GLY B 1 219 ? 4.879 3.223 -4.207 1 97.06 219 GLY B N 1
ATOM 4539 C CA . GLY B 1 219 ? 4.801 4.672 -4.266 1 97.06 219 GLY B CA 1
ATOM 4540 C C . GLY B 1 219 ? 4.188 5.289 -3.023 1 97.06 219 GLY B C 1
ATOM 4541 O O . GLY B 1 219 ? 4.34 6.488 -2.777 1 97.06 219 GLY B O 1
ATOM 4542 N N . ALA B 1 220 ? 3.395 4.527 -2.266 1 97.19 220 ALA B N 1
ATOM 4543 C CA . ALA B 1 220 ? 2.828 4.98 -0.998 1 97.19 220 ALA B CA 1
ATOM 4544 C C . ALA B 1 220 ? 3.75 4.637 0.168 1 97.19 220 ALA B C 1
ATOM 4546 O O . ALA B 1 220 ? 4.727 3.902 0 1 97.19 220 ALA B O 1
ATOM 4547 N N . PHE B 1 221 ? 3.518 5.176 1.31 1 95.56 221 PHE B N 1
ATOM 4548 C CA . PHE B 1 221 ? 4.379 4.961 2.465 1 95.56 221 PHE B CA 1
ATOM 4549 C C . PHE B 1 221 ? 4.262 3.527 2.969 1 95.56 221 PHE B C 1
ATOM 4551 O O . PHE B 1 221 ? 3.242 3.148 3.549 1 95.56 221 PHE B O 1
ATOM 4558 N N . SER B 1 222 ? 5.367 2.748 2.822 1 97 222 SER B N 1
ATOM 4559 C CA . SER B 1 222 ? 5.305 1.325 3.143 1 97 222 SER B CA 1
ATOM 4560 C C . SER B 1 222 ? 6.219 0.981 4.312 1 97 222 SER B C 1
ATOM 4562 O O . SER B 1 222 ? 6.242 -0.161 4.773 1 97 222 SER B O 1
ATOM 4564 N N . GLU B 1 223 ? 6.949 1.921 4.809 1 93.62 223 GLU B N 1
ATOM 4565 C CA . GLU B 1 223 ? 7.891 1.676 5.898 1 93.62 223 GLU B CA 1
ATOM 4566 C C . GLU B 1 223 ? 7.191 1.734 7.254 1 93.62 223 GLU B C 1
ATOM 4568 O O . GLU B 1 223 ? 6.078 2.25 7.359 1 93.62 223 GLU B O 1
ATOM 4573 N N . PRO B 1 224 ? 7.855 1.148 8.281 1 92.81 224 PRO B N 1
ATOM 4574 C CA . PRO B 1 224 ? 7.266 1.266 9.617 1 92.81 224 PRO B CA 1
ATOM 4575 C C . PRO B 1 224 ? 7.117 2.715 10.07 1 92.81 224 PRO B C 1
ATOM 4577 O O . PRO B 1 224 ? 7.918 3.57 9.695 1 92.81 224 PRO B O 1
ATOM 4580 N N . GLY B 1 225 ? 6.105 2.953 10.922 1 91.31 225 GLY B N 1
ATOM 4581 C CA . GLY B 1 225 ? 5.855 4.297 11.414 1 91.31 225 GLY B CA 1
ATOM 4582 C C . GLY B 1 225 ? 4.77 5.023 10.648 1 91.31 225 GLY B C 1
ATOM 4583 O O . GLY B 1 225 ? 3.838 4.398 10.133 1 91.31 225 GLY B O 1
ATOM 4584 N N . GLY B 1 226 ? 4.773 6.371 10.734 1 89.69 226 GLY B N 1
ATOM 4585 C CA . GLY B 1 226 ? 3.744 7.176 10.102 1 89.69 226 GLY B CA 1
ATOM 4586 C C . GLY B 1 226 ? 4.281 8.461 9.492 1 89.69 226 GLY B C 1
ATOM 4587 O O . GLY B 1 226 ? 5.176 9.094 10.062 1 89.69 226 GLY B O 1
ATOM 4588 N N . ARG B 1 227 ? 3.809 8.734 8.328 1 88.12 227 ARG B N 1
ATOM 4589 C CA . ARG B 1 227 ? 4.074 9.992 7.641 1 88.12 227 ARG B CA 1
ATOM 4590 C C . ARG B 1 227 ? 2.795 10.578 7.059 1 88.12 227 ARG B C 1
ATOM 4592 O O . ARG B 1 227 ? 2.068 9.898 6.328 1 88.12 227 ARG B O 1
ATOM 4599 N N . PRO B 1 228 ? 2.574 11.789 7.379 1 91.38 228 PRO B N 1
ATOM 4600 C CA . PRO B 1 228 ? 1.352 12.398 6.855 1 91.38 228 PRO B CA 1
ATOM 4601 C C . PRO B 1 228 ? 1.526 12.945 5.441 1 91.38 228 PRO B C 1
ATOM 4603 O O . PRO B 1 228 ? 1.334 14.141 5.211 1 91.38 228 PRO B O 1
ATOM 4606 N N . VAL B 1 229 ? 1.745 12.086 4.516 1 91.44 229 VAL B N 1
ATOM 4607 C CA . VAL B 1 229 ? 2.059 12.469 3.143 1 91.44 229 VAL B CA 1
ATOM 4608 C C . VAL B 1 229 ? 0.965 11.969 2.203 1 91.44 229 VAL B C 1
ATOM 4610 O O . VAL B 1 229 ? 0.353 10.93 2.455 1 91.44 229 VAL B O 1
ATOM 4613 N N . ILE B 1 230 ? 0.685 12.781 1.229 1 95 230 ILE B N 1
ATOM 4614 C CA . ILE B 1 230 ? -0.129 12.359 0.094 1 95 230 ILE B CA 1
ATOM 4615 C C . ILE B 1 230 ? 0.776 11.945 -1.064 1 95 230 ILE B C 1
ATOM 4617 O O . ILE B 1 230 ? 1.485 12.781 -1.635 1 95 230 ILE B O 1
ATOM 4621 N N . PRO B 1 231 ? 0.785 10.656 -1.403 1 96.19 231 PRO B N 1
ATOM 4622 C CA . PRO B 1 231 ? 1.673 10.25 -2.494 1 96.19 231 PRO B CA 1
ATOM 4623 C C . PRO B 1 231 ? 1.293 10.883 -3.832 1 96.19 231 PRO B C 1
ATOM 4625 O O . PRO B 1 231 ? 0.107 10.977 -4.16 1 96.19 231 PRO B O 1
ATOM 4628 N N . ARG B 1 232 ? 2.299 11.32 -4.586 1 95.56 232 ARG B N 1
ATOM 4629 C CA . ARG B 1 232 ? 2.09 11.961 -5.879 1 95.56 232 ARG B CA 1
ATOM 4630 C C . ARG B 1 232 ? 1.54 10.969 -6.898 1 95.56 232 ARG B C 1
ATOM 4632 O O . ARG B 1 232 ? 0.79 11.352 -7.801 1 95.56 232 ARG B O 1
ATOM 4639 N N . ALA B 1 233 ? 2.072 9.758 -6.781 1 97.75 233 ALA B N 1
ATOM 4640 C CA . ALA B 1 233 ? 1.719 8.664 -7.684 1 97.75 233 ALA B CA 1
ATOM 4641 C C . ALA B 1 233 ? 1.839 7.312 -6.984 1 97.75 233 ALA B C 1
ATOM 4643 O O . ALA B 1 233 ? 2.686 7.137 -6.102 1 97.75 233 ALA B O 1
ATOM 4644 N N . VAL B 1 234 ? 0.947 6.426 -7.43 1 98.56 234 VAL B N 1
ATOM 4645 C CA . VAL B 1 234 ? 0.934 5.102 -6.816 1 98.56 234 VAL B CA 1
ATOM 4646 C C . VAL B 1 234 ? 0.685 4.043 -7.883 1 98.56 234 VAL B C 1
ATOM 4648 O O . VAL B 1 234 ? 0.037 4.312 -8.898 1 98.56 234 VAL B O 1
ATOM 4651 N N . VAL B 1 235 ? 1.253 2.842 -7.645 1 98.81 235 VAL B N 1
ATOM 4652 C CA . VAL B 1 235 ? 1.076 1.699 -8.539 1 98.81 235 VAL B CA 1
ATOM 4653 C C . VAL B 1 235 ? 0.494 0.521 -7.758 1 98.81 235 VAL B C 1
ATOM 4655 O O . VAL B 1 235 ? 1.11 0.029 -6.812 1 98.81 235 VAL B O 1
ATOM 4658 N N . GLY B 1 236 ? -0.744 0.135 -8.133 1 98.75 236 GLY B N 1
ATOM 4659 C CA . GLY B 1 236 ? -1.321 -1.095 -7.609 1 98.75 236 GLY B CA 1
ATOM 4660 C C . GLY B 1 236 ? -0.935 -2.322 -8.414 1 98.75 236 GLY B C 1
ATOM 4661 O O . GLY B 1 236 ? -0.887 -2.273 -9.648 1 98.75 236 GLY B O 1
ATOM 4662 N N . LYS B 1 237 ? -0.62 -3.355 -7.742 1 98.38 237 LYS B N 1
ATOM 4663 C CA . LYS B 1 237 ? -0.175 -4.59 -8.375 1 98.38 237 LYS B CA 1
ATOM 4664 C C . LYS B 1 237 ? -1.137 -5.738 -8.086 1 98.38 237 LYS B C 1
ATOM 4666 O O . LYS B 1 237 ? -1.449 -6.012 -6.922 1 98.38 237 LYS B O 1
ATOM 4671 N N . PHE B 1 238 ? -1.619 -6.371 -9.102 1 98.31 238 PHE B N 1
ATOM 4672 C CA . PHE B 1 238 ? -2.518 -7.504 -8.938 1 98.31 238 PHE B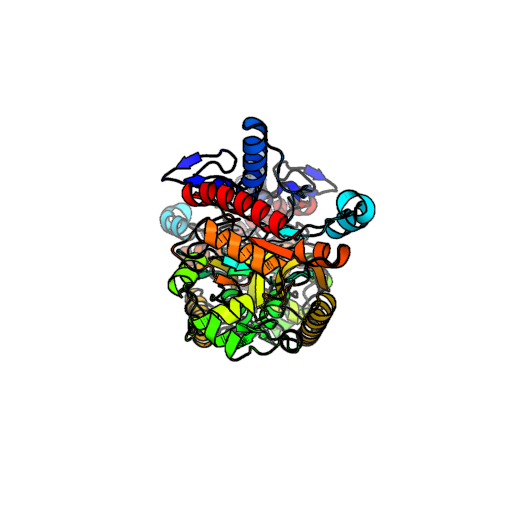 CA 1
ATOM 4673 C C . PHE B 1 238 ? -2.369 -8.484 -10.094 1 98.31 238 PHE B C 1
ATOM 4675 O O . PHE B 1 238 ? -1.772 -8.156 -11.125 1 98.31 238 PHE B O 1
ATOM 4682 N N . SER B 1 239 ? -2.814 -9.711 -9.883 1 97 239 SER B N 1
ATOM 4683 C CA . SER B 1 239 ? -2.711 -10.742 -10.914 1 97 239 SER B CA 1
ATOM 4684 C C . SER B 1 239 ? -4.02 -11.508 -11.062 1 97 239 SER B C 1
ATOM 4686 O O . SER B 1 239 ? -4.863 -11.484 -10.164 1 97 239 SER B O 1
ATOM 4688 N N . VAL B 1 240 ? -4.168 -12.086 -12.227 1 97.31 240 VAL B N 1
ATOM 4689 C CA . VAL B 1 240 ? -5.273 -12.984 -12.555 1 97.31 240 VAL B CA 1
ATOM 4690 C C . VAL B 1 240 ? -4.73 -14.359 -12.922 1 97.31 240 VAL B C 1
ATOM 4692 O O . VAL B 1 240 ? -3.863 -14.484 -13.789 1 97.31 240 VAL B O 1
ATOM 4695 N N . ARG B 1 241 ? -5.152 -15.328 -12.227 1 96.62 241 ARG B N 1
ATOM 4696 C CA . ARG B 1 241 ? -4.918 -16.703 -12.664 1 96.62 241 ARG B CA 1
ATOM 4697 C C . ARG B 1 241 ? -5.969 -17.141 -13.672 1 96.62 241 ARG B C 1
ATOM 4699 O O . ARG B 1 241 ? -7.16 -16.891 -13.484 1 96.62 241 ARG B O 1
ATOM 4706 N N . LEU B 1 242 ? -5.504 -17.766 -14.703 1 96.12 242 LEU B N 1
ATOM 4707 C CA . LEU B 1 242 ? -6.391 -18.234 -15.766 1 96.12 242 LEU B CA 1
ATOM 4708 C C . LEU B 1 242 ? -6.473 -19.766 -15.773 1 96.12 242 LEU B C 1
ATOM 4710 O O . LEU B 1 242 ? -5.496 -20.438 -15.445 1 96.12 242 LEU B O 1
ATOM 4714 N N . VAL B 1 243 ? -7.582 -20.25 -16.234 1 94.81 243 VAL B N 1
ATOM 4715 C CA . VAL B 1 243 ? -7.777 -21.688 -16.328 1 94.81 243 VAL B CA 1
ATOM 4716 C C . VAL B 1 243 ? -7.801 -22.109 -17.797 1 94.81 243 VAL B C 1
ATOM 4718 O O . VAL B 1 243 ? -7.883 -21.266 -18.688 1 94.81 243 VAL B O 1
ATOM 4721 N N . PRO B 1 244 ? -7.754 -23.438 -17.906 1 86.38 244 PRO B N 1
ATOM 4722 C CA . PRO B 1 244 ? -7.691 -23.891 -19.297 1 86.38 244 PRO B CA 1
ATOM 4723 C C . PRO B 1 244 ? -8.883 -23.422 -20.125 1 86.38 244 PRO B C 1
ATOM 4725 O O . PRO B 1 244 ? -9.992 -23.297 -19.609 1 86.38 244 PRO B O 1
ATOM 4728 N N . ASN B 1 245 ? -8.828 -22.969 -21.297 1 88.81 245 ASN B N 1
ATOM 4729 C CA . ASN B 1 245 ? -9.789 -22.453 -22.266 1 88.81 245 ASN B CA 1
ATOM 4730 C C . ASN B 1 245 ? -9.797 -20.922 -22.297 1 88.81 245 ASN B C 1
ATOM 4732 O O . ASN B 1 245 ? -10.5 -20.312 -23.094 1 88.81 245 ASN B O 1
ATOM 4736 N N . GLN B 1 246 ? -9.188 -20.391 -21.25 1 94.56 246 GLN B N 1
ATOM 4737 C CA . GLN B 1 246 ? -9.039 -18.953 -21.266 1 94.56 246 GLN B CA 1
ATOM 4738 C C . GLN B 1 246 ? -7.754 -18.531 -21.984 1 94.56 246 GLN B C 1
ATOM 4740 O O . GLN B 1 246 ? -6.84 -19.344 -22.141 1 94.56 246 GLN B O 1
ATOM 4745 N N . ARG B 1 247 ? -7.758 -17.297 -22.453 1 94.75 247 ARG B N 1
ATOM 4746 C CA . ARG B 1 247 ? -6.59 -16.703 -23.109 1 94.75 247 ARG B CA 1
ATOM 4747 C C . ARG B 1 247 ? -6.211 -15.383 -22.453 1 94.75 247 ARG B C 1
ATOM 4749 O O . ARG B 1 247 ? -7.082 -14.594 -22.078 1 94.75 247 ARG B O 1
ATOM 4756 N N . CYS B 1 248 ? -4.926 -15.172 -22.375 1 95.44 248 CYS B N 1
ATOM 4757 C CA . CYS B 1 248 ? -4.426 -13.969 -21.734 1 95.44 248 CYS B CA 1
ATOM 4758 C C . CYS B 1 248 ? -5.012 -12.719 -22.375 1 95.44 248 CYS B C 1
ATOM 4760 O O . CYS B 1 248 ? -5.402 -11.781 -21.688 1 95.44 248 CYS B O 1
ATOM 4762 N N . GLU B 1 249 ? -5.086 -12.734 -23.703 1 95.81 249 GLU B N 1
ATOM 4763 C CA . GLU B 1 249 ? -5.578 -11.57 -24.422 1 95.81 249 GLU B CA 1
ATOM 4764 C C . GLU B 1 249 ? -7.012 -11.234 -24.031 1 95.81 249 GLU B C 1
ATOM 4766 O O . GLU B 1 249 ? -7.344 -10.07 -23.797 1 95.81 249 GLU B O 1
ATOM 4771 N N . ARG B 1 250 ? -7.828 -12.211 -23.938 1 95 250 ARG B N 1
ATOM 4772 C CA . ARG B 1 250 ? -9.227 -12 -23.594 1 95 250 ARG B CA 1
ATOM 4773 C C . ARG B 1 250 ? -9.367 -11.555 -22.141 1 95 250 ARG B C 1
ATOM 4775 O O . ARG B 1 250 ? -10.164 -10.664 -21.828 1 95 250 ARG B O 1
ATOM 4782 N N . VAL B 1 251 ? -8.625 -12.203 -21.266 1 96.06 251 VAL B N 1
ATOM 4783 C CA . VAL B 1 251 ? -8.633 -11.844 -19.859 1 96.06 251 VAL B CA 1
ATOM 4784 C C . VAL B 1 251 ? -8.195 -10.391 -19.688 1 96.06 251 VAL B C 1
ATOM 4786 O O . VAL B 1 251 ? -8.836 -9.625 -18.969 1 96.06 251 VAL B O 1
ATOM 4789 N N . ALA B 1 252 ? -7.137 -10 -20.375 1 97.44 252 ALA B N 1
ATOM 4790 C CA . ALA B 1 252 ? -6.625 -8.633 -20.297 1 97.44 252 ALA B CA 1
ATOM 4791 C C . ALA B 1 252 ? -7.664 -7.629 -20.797 1 97.44 252 ALA B C 1
ATOM 4793 O O . ALA B 1 252 ? -7.836 -6.562 -20.203 1 97.44 252 ALA B O 1
ATOM 4794 N N . ARG B 1 253 ? -8.32 -7.961 -21.891 1 96.75 253 ARG B N 1
ATOM 4795 C CA . ARG B 1 253 ? -9.367 -7.094 -22.422 1 96.75 253 ARG B CA 1
ATOM 4796 C C . ARG B 1 253 ? -10.5 -6.918 -21.422 1 96.75 253 ARG B C 1
ATOM 4798 O O . ARG B 1 253 ? -11.016 -5.812 -21.25 1 96.75 253 ARG B O 1
ATOM 4805 N N . GLY B 1 254 ? -10.898 -8.016 -20.797 1 97.19 254 GLY B N 1
ATOM 4806 C CA . GLY B 1 254 ? -11.938 -7.945 -19.781 1 97.19 254 GLY B CA 1
ATOM 4807 C C . GLY B 1 254 ? -11.555 -7.078 -18.594 1 97.19 254 GLY B C 1
ATOM 4808 O O . GLY B 1 254 ? -12.352 -6.262 -18.141 1 97.19 254 GLY B O 1
ATOM 4809 N N . VAL B 1 255 ? -10.336 -7.23 -18.078 1 98.25 255 VAL B N 1
ATOM 4810 C CA . VAL B 1 255 ? -9.844 -6.449 -16.953 1 98.25 255 VAL B CA 1
ATOM 4811 C C . VAL B 1 255 ? -9.789 -4.973 -17.328 1 98.25 255 VAL B C 1
ATOM 4813 O O . VAL B 1 255 ? -10.203 -4.105 -16.562 1 98.25 255 VAL B O 1
ATOM 4816 N N . ARG B 1 256 ? -9.297 -4.652 -18.531 1 98.31 256 ARG B N 1
ATOM 4817 C CA . ARG B 1 256 ? -9.219 -3.279 -19.016 1 98.31 256 ARG B CA 1
ATOM 4818 C C . ARG B 1 256 ? -10.602 -2.633 -19.078 1 98.31 256 ARG B C 1
ATOM 4820 O O . ARG B 1 256 ? -10.766 -1.477 -18.688 1 98.31 256 ARG B O 1
ATOM 4827 N N . ARG B 1 257 ? -11.531 -3.34 -19.578 1 98.06 257 ARG B N 1
ATOM 4828 C CA . ARG B 1 257 ? -12.898 -2.824 -19.672 1 98.06 257 ARG B CA 1
ATOM 4829 C C . ARG B 1 257 ? -13.453 -2.52 -18.281 1 98.06 257 ARG B C 1
ATOM 4831 O O . ARG B 1 257 ? -14.078 -1.477 -18.062 1 98.06 257 ARG B O 1
ATOM 4838 N N . HIS B 1 258 ? -13.266 -3.457 -17.375 1 98.19 258 HIS B N 1
ATOM 4839 C CA . HIS B 1 258 ? -13.758 -3.275 -16 1 98.19 258 HIS B CA 1
ATOM 4840 C C . HIS B 1 258 ? -13.125 -2.053 -15.352 1 98.19 258 HIS B C 1
ATOM 4842 O O . HIS B 1 258 ? -13.828 -1.214 -14.781 1 98.19 258 HIS B O 1
ATOM 4848 N N . VAL B 1 259 ? -11.789 -1.94 -15.43 1 98.56 259 VAL B N 1
ATOM 4849 C CA . VAL B 1 259 ? -11.055 -0.845 -14.797 1 98.56 259 VAL B CA 1
ATOM 4850 C C . VAL B 1 259 ? -11.469 0.482 -15.43 1 98.56 259 VAL B C 1
ATOM 4852 O O . VAL B 1 259 ? -11.656 1.479 -14.727 1 98.56 259 VAL B O 1
ATOM 4855 N N . ALA B 1 260 ? -11.633 0.489 -16.734 1 98.31 260 ALA B N 1
ATOM 4856 C CA . ALA B 1 260 ? -12.062 1.695 -17.438 1 98.31 260 ALA B CA 1
ATOM 4857 C C . ALA B 1 260 ? -13.445 2.143 -16.969 1 98.31 260 ALA B C 1
ATOM 4859 O O . ALA B 1 260 ? -13.68 3.334 -16.75 1 98.31 260 ALA B O 1
ATOM 4860 N N . ALA B 1 261 ? -14.344 1.232 -16.812 1 98 261 ALA B N 1
ATOM 4861 C CA . ALA B 1 261 ? -15.688 1.551 -16.328 1 98 261 ALA B CA 1
ATOM 4862 C C . ALA B 1 261 ? -15.641 2.109 -14.914 1 98 261 ALA B C 1
ATOM 4864 O O . ALA B 1 261 ? -16.312 3.102 -14.609 1 98 261 ALA B O 1
ATOM 4865 N N . ALA B 1 262 ? -14.906 1.433 -14.094 1 96.56 262 ALA B N 1
ATOM 4866 C CA . ALA B 1 262 ? -14.758 1.911 -12.719 1 96.56 262 ALA B CA 1
ATOM 4867 C C . ALA B 1 262 ? -14.133 3.305 -12.688 1 96.56 262 ALA B C 1
ATOM 4869 O O . ALA B 1 262 ? -14.531 4.152 -11.883 1 96.56 262 ALA B O 1
ATOM 4870 N N . TRP B 1 263 ? -13.125 3.508 -13.531 1 97.38 263 TRP B N 1
ATOM 4871 C CA . TRP B 1 263 ? -12.445 4.801 -13.609 1 97.38 263 TRP B CA 1
ATOM 4872 C C . TRP B 1 263 ? -13.422 5.898 -14.023 1 97.38 263 TRP B C 1
ATOM 4874 O O . TRP B 1 263 ? -13.414 6.988 -13.445 1 97.38 263 TRP B O 1
ATOM 4884 N N . GLN B 1 264 ? -14.266 5.633 -14.977 1 96.81 264 GLN B N 1
ATOM 4885 C CA . GLN B 1 264 ? -15.281 6.582 -15.406 1 96.81 264 GLN B CA 1
ATOM 4886 C C . GLN B 1 264 ? -16.25 6.91 -14.266 1 96.81 264 GLN B C 1
ATOM 4888 O O . GLN B 1 264 ? -16.625 8.07 -14.086 1 96.81 264 GLN B O 1
ATOM 4893 N N . GLN B 1 265 ? -16.625 5.918 -13.539 1 94.62 265 GLN B N 1
ATOM 4894 C CA . GLN B 1 265 ? -17.516 6.109 -12.398 1 94.62 265 GLN B CA 1
ATOM 4895 C C . GLN B 1 265 ? -16.859 6.969 -11.328 1 94.62 265 GLN B C 1
ATOM 4897 O O . GLN B 1 265 ? -17.516 7.793 -10.695 1 94.62 265 GLN B O 1
ATOM 4902 N N . ARG B 1 266 ? -15.539 6.738 -11.07 1 93.75 266 ARG B N 1
ATOM 4903 C CA . ARG B 1 266 ? -14.797 7.469 -10.055 1 93.75 266 ARG B CA 1
ATOM 4904 C C . ARG B 1 266 ? -14.727 8.953 -10.383 1 93.75 266 ARG B C 1
ATOM 4906 O O . ARG B 1 266 ? -14.68 9.797 -9.484 1 93.75 266 ARG B O 1
ATOM 4913 N N . ALA B 1 267 ? -14.719 9.305 -11.711 1 92.44 267 ALA B N 1
ATOM 4914 C CA . ALA B 1 267 ? -14.719 10.68 -12.219 1 92.44 267 ALA B CA 1
ATOM 4915 C C . ALA B 1 267 ? -13.586 11.484 -11.602 1 92.44 267 ALA B C 1
ATOM 4917 O O . ALA B 1 267 ? -13.797 12.609 -11.125 1 92.44 267 ALA B O 1
ATOM 4918 N N . SER B 1 268 ? -12.43 10.922 -11.5 1 92.94 268 SER B N 1
ATOM 4919 C CA . SER B 1 268 ? -11.242 11.602 -10.977 1 92.94 268 SER B CA 1
ATOM 4920 C C . SER B 1 268 ? -10.477 12.305 -12.094 1 92.94 268 SER B C 1
ATOM 4922 O O . SER B 1 268 ? -10.375 11.781 -13.211 1 92.94 268 SER B O 1
ATOM 4924 N N . PRO B 1 269 ? -9.969 13.469 -11.812 1 93.62 269 PRO B N 1
ATOM 4925 C CA . PRO B 1 269 ? -9.148 14.156 -12.812 1 93.62 269 PRO B CA 1
ATOM 4926 C C . PRO B 1 269 ? -7.715 13.633 -12.859 1 93.62 269 PRO B C 1
ATOM 4928 O O . PRO B 1 269 ? -6.91 14.086 -13.68 1 93.62 269 PRO B O 1
ATOM 4931 N N . ASN B 1 270 ? -7.316 12.742 -11.945 1 95.44 270 ASN B N 1
ATOM 4932 C CA . ASN B 1 270 ? -5.988 12.133 -11.992 1 95.44 270 ASN B CA 1
ATOM 4933 C C . ASN B 1 270 ? -5.824 11.25 -13.227 1 95.44 270 ASN B C 1
ATOM 4935 O O . ASN B 1 270 ? -6.797 10.969 -13.93 1 95.44 270 ASN B O 1
ATOM 4939 N N . SER B 1 271 ? -4.586 10.938 -13.539 1 97.75 271 SER B N 1
ATOM 4940 C CA . SER B 1 271 ? -4.344 10.023 -14.656 1 97.75 271 SER B CA 1
ATOM 4941 C C . SER B 1 271 ? -4.328 8.57 -14.18 1 97.75 271 SER B C 1
ATOM 4943 O O . SER B 1 271 ? -3.971 8.289 -13.039 1 97.75 271 SER B O 1
ATOM 4945 N N . MET B 1 272 ? -4.773 7.684 -15.023 1 98.5 272 MET B N 1
ATOM 4946 C CA . MET B 1 272 ? -4.812 6.254 -14.734 1 98.5 272 MET B CA 1
ATOM 4947 C C . MET B 1 272 ? -4.312 5.441 -15.922 1 98.5 272 MET B C 1
ATOM 4949 O O . MET B 1 272 ? -4.711 5.695 -17.062 1 98.5 272 MET B O 1
ATOM 4953 N N . THR B 1 273 ? -3.371 4.547 -15.688 1 98.69 273 THR B N 1
ATOM 4954 C CA . THR B 1 273 ? -2.904 3.635 -16.734 1 98.69 273 THR B CA 1
ATOM 4955 C C . THR B 1 273 ? -2.854 2.201 -16.219 1 98.69 273 THR B C 1
ATOM 4957 O O . THR B 1 273 ? -2.514 1.967 -15.055 1 98.69 273 THR B O 1
ATOM 4960 N N . LEU B 1 274 ? -3.238 1.271 -17.031 1 98.69 274 LEU B N 1
ATOM 4961 C CA . LEU B 1 274 ? -3.182 -0.157 -16.734 1 98.69 274 LEU B CA 1
ATOM 4962 C C . LEU B 1 274 ? -2.236 -0.87 -17.703 1 98.69 274 LEU B C 1
ATOM 4964 O O . LEU B 1 274 ? -2.404 -0.79 -18.922 1 98.69 274 LEU B O 1
ATOM 4968 N N . HIS B 1 275 ? -1.251 -1.583 -17.141 1 97.94 275 HIS B N 1
ATOM 4969 C CA . HIS B 1 275 ? -0.281 -2.299 -17.969 1 97.94 275 HIS B CA 1
ATOM 4970 C C . HIS B 1 275 ? -0.255 -3.785 -17.609 1 97.94 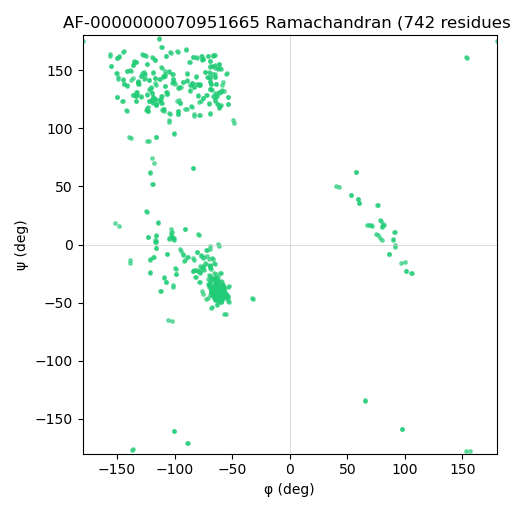275 HIS B C 1
ATOM 4972 O O . HIS B 1 275 ? -0.221 -4.148 -16.438 1 97.94 275 HIS B O 1
ATOM 4978 N N . LEU B 1 276 ? -0.371 -4.594 -18.641 1 96.88 276 LEU B N 1
ATOM 4979 C CA . LEU B 1 276 ? -0.091 -6.016 -18.5 1 96.88 276 LEU B CA 1
ATOM 4980 C C . LEU B 1 276 ? 1.411 -6.281 -18.5 1 96.88 276 LEU B C 1
ATOM 4982 O O . LEU B 1 276 ? 2.059 -6.148 -19.547 1 96.88 276 LEU B O 1
ATOM 4986 N N . THR B 1 277 ? 1.979 -6.691 -17.375 1 94.25 277 THR B N 1
ATOM 4987 C CA . THR B 1 277 ? 3.432 -6.758 -17.25 1 94.25 277 THR B CA 1
ATOM 4988 C C . THR B 1 277 ? 3.926 -8.188 -17.469 1 94.25 277 THR B C 1
ATOM 4990 O O . THR B 1 277 ? 5.109 -8.406 -17.734 1 94.25 277 THR B O 1
ATOM 4993 N N . ALA B 1 278 ? 3.102 -9.148 -17.312 1 92.31 278 ALA B N 1
ATOM 4994 C CA . ALA B 1 278 ? 3.418 -10.547 -17.562 1 92.31 278 ALA B CA 1
ATOM 4995 C C . ALA B 1 278 ? 2.18 -11.31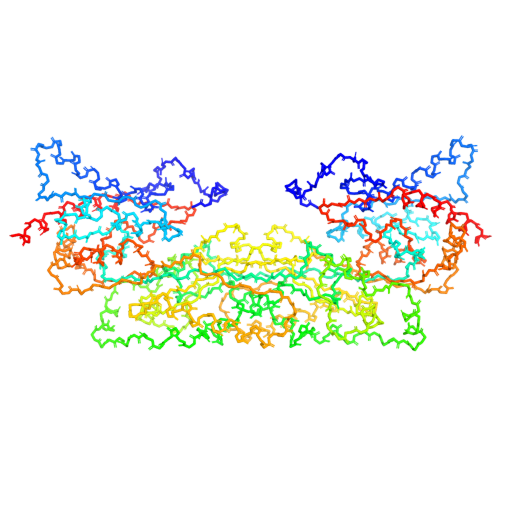2 -18.031 1 92.31 278 ALA B C 1
ATOM 4997 O O . ALA B 1 278 ? 1.066 -11.031 -17.594 1 92.31 278 ALA B O 1
ATOM 4998 N N . ALA B 1 279 ? 2.396 -12.227 -18.953 1 93.88 279 ALA B N 1
ATOM 4999 C CA . ALA B 1 279 ? 1.33 -13.062 -19.5 1 93.88 279 ALA B CA 1
ATOM 5000 C C . ALA B 1 279 ? 1.816 -14.492 -19.734 1 93.88 279 ALA B C 1
ATOM 5002 O O . ALA B 1 279 ? 2.746 -14.719 -20.516 1 93.88 279 ALA B O 1
ATOM 5003 N N . VAL B 1 280 ? 1.271 -15.43 -19.016 1 93.19 280 VAL B N 1
ATOM 5004 C CA . VAL B 1 280 ? 1.539 -16.859 -19.188 1 93.19 280 VAL B CA 1
ATOM 5005 C C . VAL B 1 280 ? 0.231 -17.594 -19.438 1 93.19 280 VAL B C 1
ATOM 5007 O O . VAL B 1 280 ? -0.667 -17.594 -18.594 1 93.19 280 VAL B O 1
ATOM 5010 N N . GLU B 1 281 ? 0.181 -18.203 -20.609 1 94.56 281 GLU B N 1
ATOM 5011 C CA . GLU B 1 281 ? -1.026 -18.953 -20.953 1 94.56 281 GLU B CA 1
ATOM 5012 C C . GLU B 1 281 ? -1.189 -20.172 -20.047 1 94.56 281 GLU B C 1
ATOM 5014 O O . GLU B 1 281 ? -0.2 -20.75 -19.594 1 94.56 281 GLU B O 1
ATOM 5019 N N . PRO B 1 282 ? -2.479 -20.516 -19.75 1 95.31 282 PRO B N 1
ATOM 5020 C CA . PRO B 1 282 ? -2.678 -21.797 -19.062 1 95.31 282 PRO B CA 1
ATOM 5021 C C . PRO B 1 282 ? -2.316 -22.984 -19.938 1 95.31 282 PRO B C 1
ATOM 5023 O O . PRO B 1 282 ? -2.119 -22.828 -21.156 1 95.31 282 PRO B O 1
ATOM 5026 N N . TRP B 1 283 ? -2.123 -24.109 -19.297 1 93.12 283 TRP B N 1
ATOM 5027 C CA . TRP B 1 283 ? -1.741 -25.328 -20 1 93.12 283 TRP B CA 1
ATOM 5028 C C . TRP B 1 283 ? -2.631 -26.5 -19.578 1 93.12 283 TRP B C 1
ATOM 5030 O O . TRP B 1 283 ? -3.012 -26.609 -18.406 1 93.12 283 TRP B O 1
ATOM 5040 N N . ILE B 1 284 ? -3.029 -27.297 -20.547 1 92.06 284 ILE B N 1
ATOM 5041 C CA . ILE B 1 284 ? -3.764 -28.516 -20.234 1 92.06 284 ILE B CA 1
ATOM 5042 C C . ILE B 1 284 ? -3.359 -29.625 -21.203 1 92.06 284 ILE B C 1
ATOM 5044 O O . ILE B 1 284 ? -3.096 -29.359 -22.375 1 92.06 284 ILE B O 1
ATOM 5048 N N . GLU B 1 285 ? -3.191 -30.781 -20.656 1 90.06 285 GLU B N 1
ATOM 5049 C CA . GLU B 1 285 ? -2.934 -32.031 -21.391 1 90.06 285 GLU B CA 1
ATOM 5050 C C . GLU B 1 285 ? -3.939 -33.125 -21 1 90.06 285 GLU B C 1
ATOM 5052 O O . GLU B 1 285 ? -4.477 -33.094 -19.891 1 90.06 285 GLU B O 1
ATOM 5057 N N . SER B 1 286 ? -4.242 -33.938 -22.016 1 88.12 286 SER B N 1
ATOM 5058 C CA . SER B 1 286 ? -5.098 -35.094 -21.688 1 88.12 286 SER B CA 1
ATOM 5059 C C . SER B 1 286 ? -4.367 -36.094 -20.797 1 88.12 286 SER B C 1
ATOM 5061 O O . SER B 1 286 ? -3.221 -36.438 -21.078 1 88.12 286 SER B O 1
ATOM 5063 N N . ALA B 1 287 ? -5.117 -36.5 -19.734 1 86.5 287 ALA B N 1
ATOM 5064 C CA . ALA B 1 287 ? -4.555 -37.5 -18.828 1 86.5 287 ALA B CA 1
ATOM 5065 C C . ALA B 1 287 ? -4.52 -38.875 -19.5 1 86.5 287 ALA B C 1
ATOM 5067 O O . ALA B 1 287 ? -3.883 -39.812 -19 1 86.5 287 ALA B O 1
ATOM 5068 N N . GLY B 1 288 ? -5.066 -38.969 -20.688 1 87.5 288 GLY B N 1
ATOM 5069 C CA . GLY B 1 288 ? -5.16 -40.219 -21.391 1 87.5 288 GLY B CA 1
ATOM 5070 C C . GLY B 1 288 ? -4.02 -40.469 -22.359 1 87.5 288 GLY B C 1
ATOM 5071 O O . GLY B 1 288 ? -3.857 -41.562 -22.891 1 87.5 288 GLY B O 1
ATOM 5072 N N . THR B 1 289 ? -3.195 -39.531 -22.531 1 91.75 289 THR B N 1
ATOM 5073 C CA . THR B 1 289 ? -2.102 -39.688 -23.484 1 91.75 289 THR B CA 1
ATOM 5074 C C . THR B 1 289 ? -1.127 -40.781 -23 1 91.75 289 THR B C 1
ATOM 5076 O O . THR B 1 289 ? -0.992 -41 -21.797 1 91.75 289 THR B O 1
ATOM 5079 N N . LYS B 1 290 ? -0.462 -41.375 -23.938 1 94.5 290 LYS B N 1
ATOM 5080 C CA . LYS B 1 290 ? 0.549 -42.375 -23.609 1 94.5 290 LYS B CA 1
ATOM 5081 C C . LYS B 1 290 ? 1.665 -41.781 -22.766 1 94.5 290 LYS B C 1
ATOM 5083 O O . LYS B 1 290 ? 2.197 -42.438 -21.875 1 94.5 290 LYS B O 1
ATOM 5088 N N . HIS B 1 291 ? 1.964 -40.594 -23.094 1 95.19 291 HIS B N 1
ATOM 5089 C CA . HIS B 1 291 ? 3.01 -39.875 -22.344 1 95.19 291 HIS B CA 1
ATOM 5090 C C . HIS B 1 291 ? 2.635 -39.719 -20.875 1 95.19 291 HIS B C 1
ATOM 5092 O O . HIS B 1 291 ? 3.432 -40.031 -20 1 95.19 291 HIS B O 1
ATOM 5098 N N . PHE B 1 292 ? 1.48 -39.312 -20.594 1 94.94 292 PHE B N 1
ATOM 5099 C CA . PHE B 1 292 ? 1.03 -39.094 -19.219 1 94.94 292 PHE B CA 1
ATOM 5100 C C . PHE B 1 292 ? 0.928 -40.406 -18.484 1 94.94 292 PHE B C 1
ATOM 5102 O O . PHE B 1 292 ? 1.329 -40.531 -17.328 1 94.94 292 PHE B O 1
ATOM 5109 N N . GLN B 1 293 ? 0.452 -41.375 -19.203 1 94.69 293 GLN B N 1
ATOM 5110 C CA . GLN B 1 293 ? 0.343 -42.688 -18.578 1 94.69 293 GLN B CA 1
ATOM 5111 C C . GLN B 1 293 ? 1.719 -43.25 -18.234 1 94.69 293 GLN B C 1
ATOM 5113 O O . GLN B 1 293 ? 1.888 -43.906 -17.203 1 94.69 293 GLN B O 1
ATOM 5118 N N . ALA B 1 294 ? 2.645 -43.062 -19.094 1 95.88 294 ALA B N 1
ATOM 5119 C CA . ALA B 1 294 ? 4.016 -43.469 -18.812 1 95.88 294 ALA B CA 1
ATOM 5120 C C . ALA B 1 294 ? 4.547 -42.781 -17.547 1 95.88 294 ALA B C 1
ATOM 5122 O O . ALA B 1 294 ? 5.27 -43.375 -16.766 1 95.88 294 ALA B O 1
ATOM 5123 N N . SER B 1 295 ? 4.195 -41.531 -17.391 1 95.38 295 SER B N 1
ATOM 5124 C CA . SER B 1 295 ? 4.617 -40.781 -16.219 1 95.38 295 SER B CA 1
ATOM 5125 C C . SER B 1 295 ? 4.004 -41.344 -14.945 1 95.38 295 SER B C 1
ATOM 5127 O O . SER B 1 295 ? 4.668 -41.438 -13.906 1 95.38 295 SER B O 1
ATOM 5129 N N . LEU B 1 296 ? 2.76 -41.781 -14.984 1 93.94 296 LEU B N 1
ATOM 5130 C CA . LEU B 1 296 ? 2.1 -42.375 -13.828 1 93.94 296 LEU B CA 1
ATOM 5131 C C . LEU B 1 296 ? 2.744 -43.719 -13.477 1 93.94 296 LEU B C 1
ATOM 5133 O O . LEU B 1 296 ? 2.916 -44.031 -12.297 1 93.94 296 LEU B O 1
ATOM 5137 N N . ARG B 1 297 ? 3.074 -44.438 -14.477 1 95.75 297 ARG B N 1
ATOM 5138 C CA . ARG B 1 297 ? 3.754 -45.719 -14.234 1 95.75 297 ARG B CA 1
ATOM 5139 C C . ARG B 1 297 ? 5.109 -45.5 -13.578 1 95.75 297 ARG B C 1
ATOM 5141 O O . ARG B 1 297 ? 5.516 -46.25 -12.703 1 95.75 297 ARG B O 1
ATOM 5148 N N . ALA B 1 298 ? 5.789 -44.469 -14.023 1 96.06 298 ALA B N 1
ATOM 5149 C CA . ALA B 1 298 ? 7.074 -44.125 -13.422 1 96.06 298 ALA B CA 1
ATOM 5150 C C . ALA B 1 298 ? 6.918 -43.812 -11.938 1 96.06 298 ALA B C 1
ATOM 5152 O O . ALA B 1 298 ? 7.703 -44.281 -11.109 1 96.06 298 ALA B O 1
ATOM 5153 N N . LEU B 1 299 ? 5.895 -43.031 -11.602 1 94.62 299 LEU B N 1
ATOM 5154 C CA . LEU B 1 299 ? 5.645 -42.688 -10.211 1 94.62 299 LEU B CA 1
ATOM 5155 C C . LEU B 1 299 ? 5.273 -43.906 -9.391 1 94.62 299 LEU B C 1
ATOM 5157 O O . LEU B 1 299 ? 5.688 -44.031 -8.234 1 94.62 299 LEU B O 1
ATOM 5161 N N . LYS B 1 300 ? 4.559 -44.781 -9.992 1 94.06 300 LYS B N 1
ATOM 5162 C CA . LYS B 1 300 ? 4.172 -46.031 -9.32 1 94.06 300 LYS B CA 1
ATOM 5163 C C . LYS B 1 300 ? 5.387 -46.906 -9.039 1 94.06 300 LYS B C 1
ATOM 5165 O O . LYS B 1 300 ? 5.445 -47.562 -8.008 1 94.06 300 LYS B O 1
ATOM 5170 N N . LEU B 1 301 ? 6.289 -46.938 -9.906 1 94 301 LEU B N 1
ATOM 5171 C CA . LEU B 1 301 ? 7.516 -47.688 -9.711 1 94 301 LEU B CA 1
ATOM 5172 C C . LEU B 1 301 ? 8.297 -47.188 -8.516 1 94 301 LEU B C 1
ATOM 5174 O O . LEU B 1 301 ? 8.93 -47.969 -7.797 1 94 301 LEU B O 1
ATOM 5178 N N . VAL B 1 302 ? 8.266 -45.906 -8.383 1 93.19 302 VAL B N 1
ATOM 5179 C CA . VAL B 1 302 ? 9.039 -45.281 -7.32 1 93.19 302 VAL B CA 1
ATOM 5180 C C . VAL B 1 302 ? 8.336 -45.469 -5.98 1 93.19 302 VAL B C 1
ATOM 5182 O O . VAL B 1 302 ? 8.984 -45.688 -4.953 1 93.19 302 VAL B O 1
ATOM 5185 N N . ALA B 1 303 ? 7.012 -45.344 -5.973 1 89 303 ALA B N 1
ATOM 5186 C CA . ALA B 1 303 ? 6.207 -45.562 -4.773 1 89 303 ALA B CA 1
ATOM 5187 C C . ALA B 1 303 ? 5.145 -46.625 -5.023 1 89 303 ALA B C 1
ATOM 5189 O O . ALA B 1 303 ? 3.959 -46.312 -5.168 1 89 303 ALA B O 1
ATOM 5190 N N . PRO B 1 304 ? 5.449 -47.781 -4.816 1 82.12 304 PRO B N 1
ATOM 5191 C CA . PRO B 1 304 ? 4.582 -48.875 -5.266 1 82.12 304 PRO B CA 1
ATOM 5192 C C . PRO B 1 304 ? 3.371 -49.062 -4.359 1 82.12 304 PRO B C 1
ATOM 5194 O O . PRO B 1 304 ? 2.35 -49.594 -4.801 1 82.12 304 PRO B O 1
ATOM 5197 N N . VAL B 1 305 ? 3.41 -48.625 -3.234 1 80.31 305 VAL B N 1
ATOM 5198 C CA . VAL B 1 305 ? 2.365 -48.938 -2.264 1 80.31 305 VAL B CA 1
ATOM 5199 C C . VAL B 1 305 ? 1.237 -47.906 -2.377 1 80.31 305 VAL B C 1
ATOM 5201 O O . VAL B 1 305 ? 0.14 -48.125 -1.854 1 80.31 305 VAL B O 1
ATOM 5204 N N . VAL B 1 306 ? 1.491 -46.938 -3.072 1 82.44 306 VAL B N 1
ATOM 5205 C CA . VAL B 1 306 ? 0.49 -45.875 -3.15 1 82.44 306 VAL B CA 1
ATOM 5206 C C . VAL B 1 306 ? 0.214 -45.531 -4.613 1 82.44 306 VAL B C 1
ATOM 5208 O O . VAL B 1 306 ? 1.146 -45.344 -5.398 1 82.44 306 VAL B O 1
ATOM 5211 N N . GLU B 1 307 ? -1.069 -45.562 -4.988 1 86.94 307 GLU B N 1
ATOM 5212 C CA . GLU B 1 307 ? -1.425 -45.156 -6.348 1 86.94 307 GLU B CA 1
ATOM 5213 C C . GLU B 1 307 ? -1.146 -43.688 -6.59 1 86.94 307 GLU B C 1
ATOM 5215 O O . GLU B 1 307 ? -1.533 -42.844 -5.785 1 86.94 307 GLU B O 1
ATOM 5220 N N . PRO B 1 308 ? -0.396 -43.406 -7.656 1 88.62 308 PRO B N 1
ATOM 5221 C CA . PRO B 1 308 ? -0.171 -42 -7.949 1 88.62 308 PRO B CA 1
ATOM 5222 C C . PRO B 1 308 ? -1.466 -41.25 -8.234 1 88.62 308 PRO B C 1
ATOM 5224 O O . PRO B 1 308 ? -2.473 -41.844 -8.602 1 88.62 308 PRO B O 1
ATOM 5227 N N . GLU B 1 309 ? -1.403 -39.969 -8.008 1 85.62 309 GLU B N 1
ATOM 5228 C CA . GLU B 1 309 ? -2.561 -39.125 -8.242 1 85.62 309 GLU B CA 1
ATOM 5229 C C . GLU B 1 309 ? -2.352 -38.25 -9.469 1 85.62 309 GLU B C 1
ATOM 5231 O O . GLU B 1 309 ? -1.215 -37.938 -9.836 1 85.62 309 GLU B O 1
ATOM 5236 N N . THR B 1 310 ? -3.521 -37.969 -10.109 1 86.69 310 THR B N 1
ATOM 5237 C CA . THR B 1 310 ? -3.555 -37 -11.188 1 86.69 310 THR B CA 1
ATOM 5238 C C . THR B 1 310 ? -4.027 -35.625 -10.672 1 86.69 310 THR B C 1
ATOM 5240 O O . THR B 1 310 ? -5.098 -35.531 -10.07 1 86.69 310 THR B O 1
ATOM 5243 N N . GLY B 1 311 ? -3.229 -34.688 -10.891 1 86.5 311 GLY B N 1
ATOM 5244 C CA . GLY B 1 311 ? -3.598 -33.375 -10.359 1 86.5 311 GLY B CA 1
ATOM 5245 C C . GLY B 1 311 ? -3.371 -32.25 -11.344 1 86.5 311 GLY B C 1
ATOM 5246 O O . GLY B 1 311 ? -3.15 -32.469 -12.539 1 86.5 311 GLY B O 1
ATOM 5247 N N . ARG B 1 312 ? -3.621 -31.031 -10.867 1 89.5 312 ARG B N 1
ATOM 5248 C CA . ARG B 1 312 ? -3.365 -29.797 -11.586 1 89.5 312 ARG B CA 1
ATOM 5249 C C . ARG B 1 312 ? -2.541 -28.828 -10.742 1 89.5 312 ARG B C 1
ATOM 5251 O O . ARG B 1 312 ? -2.301 -29.078 -9.555 1 89.5 312 ARG B O 1
ATOM 5258 N N . LEU B 1 313 ? -2.023 -27.891 -11.43 1 89.75 313 LEU B N 1
ATOM 5259 C CA . LEU B 1 313 ? -1.242 -26.875 -10.719 1 89.75 313 LEU B CA 1
ATOM 5260 C C . LEU B 1 313 ? -1.989 -25.547 -10.672 1 89.75 313 LEU B C 1
ATOM 5262 O O . LEU B 1 313 ? -2.541 -25.109 -11.68 1 89.75 313 LEU B O 1
ATOM 5266 N N . GLY B 1 314 ? -1.902 -24.984 -9.453 1 89.12 314 GLY B N 1
ATOM 5267 C CA . GLY B 1 314 ? -2.516 -23.672 -9.289 1 89.12 314 GLY B CA 1
ATOM 5268 C C . GLY B 1 314 ? -1.653 -22.547 -9.812 1 89.12 314 GLY B C 1
ATOM 5269 O O . GLY B 1 314 ? -2.156 -21.453 -10.102 1 89.12 314 GLY B O 1
ATOM 5270 N N . GLY B 1 315 ? -0.422 -22.812 -9.883 1 88.75 315 GLY B N 1
ATOM 5271 C CA . GLY B 1 315 ? 0.509 -21.812 -10.406 1 88.75 315 GLY B CA 1
ATOM 5272 C C . GLY B 1 315 ? 0.84 -22.031 -11.875 1 88.75 315 GLY B C 1
ATOM 5273 O O . GLY B 1 315 ? 0.576 -23.109 -12.43 1 88.75 315 GLY B O 1
ATOM 5274 N N . ALA B 1 316 ? 1.423 -21 -12.391 1 88 316 ALA B N 1
ATOM 5275 C CA . ALA B 1 316 ? 1.779 -21.062 -13.805 1 88 316 ALA B CA 1
ATOM 5276 C C . ALA B 1 316 ? 3.09 -21.812 -14.008 1 88 316 ALA B C 1
ATOM 5278 O O . ALA B 1 316 ? 3.973 -21.781 -13.148 1 88 316 ALA B O 1
ATOM 5279 N N . VAL B 1 317 ? 3.104 -22.5 -15.078 1 88.06 317 VAL B N 1
ATOM 5280 C CA . VAL B 1 317 ? 4.332 -23.109 -15.578 1 88.06 317 VAL B CA 1
ATOM 5281 C C . VAL B 1 317 ? 4.688 -22.5 -16.938 1 88.06 317 VAL B C 1
ATOM 5283 O O . VAL B 1 317 ? 4.289 -23.031 -17.984 1 88.06 317 VAL B O 1
ATOM 5286 N N . PRO B 1 318 ? 5.461 -21.516 -16.953 1 88.25 318 PRO B N 1
ATOM 5287 C CA . PRO B 1 318 ? 5.664 -20.703 -18.156 1 88.25 318 PRO B CA 1
ATOM 5288 C C . PRO B 1 318 ? 6.16 -21.516 -19.344 1 88.25 318 PRO B C 1
ATOM 5290 O O . PRO B 1 318 ? 5.742 -21.281 -20.484 1 88.25 318 PRO B O 1
ATOM 5293 N N . GLY B 1 319 ? 6.922 -22.469 -19.188 1 89.5 319 GLY B N 1
ATOM 5294 C CA . GLY B 1 319 ? 7.5 -23.234 -20.281 1 89.5 319 GLY B CA 1
ATOM 5295 C C . GLY B 1 319 ? 6.527 -24.234 -20.891 1 89.5 319 GLY B C 1
ATOM 5296 O O . GLY B 1 319 ? 6.637 -24.578 -22.062 1 89.5 319 GLY B O 1
ATOM 5297 N N . ALA B 1 320 ? 5.555 -24.625 -20.156 1 91.5 320 ALA B N 1
ATOM 5298 C CA . ALA B 1 320 ? 4.688 -25.734 -20.562 1 91.5 320 ALA B CA 1
ATOM 5299 C C . ALA B 1 320 ? 3.842 -25.328 -21.781 1 91.5 320 ALA B C 1
ATOM 5301 O O . ALA B 1 320 ? 3.902 -25.984 -22.828 1 91.5 320 ALA B O 1
ATOM 5302 N N . PRO B 1 321 ? 3.115 -24.25 -21.703 1 91.94 321 PRO B N 1
ATOM 5303 C CA . PRO B 1 321 ? 2.303 -23.891 -22.875 1 91.94 321 PRO B CA 1
ATOM 5304 C C . PRO B 1 321 ? 3.146 -23.547 -24.094 1 91.94 321 PRO B C 1
ATOM 5306 O O . PRO B 1 321 ? 2.758 -23.859 -25.219 1 91.94 321 PRO B O 1
ATOM 5309 N N . VAL B 1 322 ? 4.285 -22.984 -23.891 1 92.5 322 VAL B N 1
ATOM 5310 C CA . VAL B 1 322 ? 5.145 -22.562 -24.984 1 92.5 322 VAL B CA 1
ATOM 5311 C C . VAL B 1 322 ? 5.746 -23.781 -25.672 1 92.5 322 VAL B C 1
ATOM 5313 O O . VAL B 1 322 ? 5.727 -23.891 -26.906 1 92.5 322 VAL B O 1
ATOM 5316 N N . LEU B 1 323 ? 6.234 -24.688 -24.891 1 93.81 323 LEU B N 1
ATOM 5317 C CA . LEU B 1 323 ? 6.855 -25.891 -25.438 1 93.81 323 LEU B CA 1
ATOM 5318 C C . LEU B 1 323 ? 5.816 -26.781 -26.109 1 93.81 323 LEU B C 1
ATOM 5320 O O . LEU B 1 323 ? 6.09 -27.375 -27.156 1 93.81 323 LEU B O 1
ATOM 5324 N N . GLN B 1 324 ? 4.695 -26.859 -25.484 1 93.06 324 GLN B N 1
ATOM 5325 C CA . GLN B 1 324 ? 3.617 -27.625 -26.109 1 93.06 324 GLN B CA 1
ATOM 5326 C C . GLN B 1 324 ? 3.254 -27.047 -27.469 1 93.06 324 GLN B C 1
ATOM 5328 O O . GLN B 1 324 ? 3.135 -27.781 -28.453 1 93.06 324 GLN B O 1
ATOM 5333 N N . ALA B 1 325 ? 3.141 -25.797 -27.562 1 91.25 325 ALA B N 1
ATOM 5334 C CA . ALA B 1 325 ? 2.752 -25.125 -28.797 1 91.25 325 ALA B CA 1
ATOM 5335 C C . ALA B 1 325 ? 3.84 -25.266 -29.859 1 91.25 325 ALA B C 1
ATOM 5337 O O . ALA B 1 325 ? 3.545 -25.484 -31.031 1 91.25 325 ALA B O 1
ATOM 5338 N N . LEU B 1 326 ? 5.055 -25.125 -29.484 1 92.56 326 LEU B N 1
ATOM 5339 C CA . LEU B 1 326 ? 6.168 -25.094 -30.438 1 92.56 326 LEU B CA 1
ATOM 5340 C C . LEU B 1 326 ? 6.516 -26.5 -30.922 1 92.56 326 LEU B C 1
ATOM 5342 O O . LEU B 1 326 ? 6.941 -26.672 -32.062 1 92.56 326 LEU B O 1
ATOM 5346 N N . THR B 1 327 ? 6.324 -27.484 -30.047 1 91.88 327 THR B N 1
ATOM 5347 C CA . THR B 1 327 ? 6.727 -28.844 -30.406 1 91.88 327 THR B CA 1
ATOM 5348 C C . THR B 1 327 ? 5.527 -29.656 -30.891 1 91.88 327 THR B C 1
ATOM 5350 O O . THR B 1 327 ? 5.688 -30.672 -31.562 1 91.88 327 THR B O 1
ATOM 5353 N N . GLY B 1 328 ? 4.375 -29.234 -30.422 1 91.5 328 GLY B N 1
ATOM 5354 C CA . GLY B 1 328 ? 3.18 -30.016 -30.688 1 91.5 328 GLY B CA 1
ATOM 5355 C C . GLY B 1 328 ? 3.133 -31.328 -29.906 1 91.5 328 GLY B C 1
ATOM 5356 O O . GLY B 1 328 ? 2.391 -32.25 -30.266 1 91.5 328 GLY B O 1
ATOM 5357 N N . ARG B 1 329 ? 3.98 -31.375 -28.891 1 92.25 329 ARG B N 1
ATOM 5358 C CA . ARG B 1 329 ? 4.109 -32.625 -28.156 1 92.25 329 ARG B CA 1
ATOM 5359 C C . ARG B 1 329 ? 3.465 -32.5 -26.781 1 92.25 329 ARG B C 1
ATOM 5361 O O . ARG B 1 329 ? 3.223 -31.406 -26.281 1 92.25 329 ARG B O 1
ATOM 5368 N N . SER B 1 330 ? 3.234 -33.688 -26.25 1 92.12 330 SER B N 1
ATOM 5369 C CA . SER B 1 330 ? 2.662 -33.781 -24.906 1 92.12 330 SER B CA 1
ATOM 5370 C C . SER B 1 330 ? 3.658 -33.312 -23.859 1 92.12 330 SER B C 1
ATOM 5372 O O . SER B 1 330 ? 4.855 -33.594 -23.953 1 92.12 330 SER B O 1
ATOM 5374 N N . VAL B 1 331 ? 3.08 -32.562 -22.859 1 93.62 331 VAL B N 1
ATOM 5375 C CA . VAL B 1 331 ? 3.871 -32.094 -21.734 1 93.62 331 VAL B CA 1
ATOM 5376 C C . VAL B 1 331 ? 3.355 -32.719 -20.438 1 93.62 331 VAL B C 1
ATOM 5378 O O . VAL B 1 331 ? 2.145 -32.875 -20.266 1 93.62 331 VAL B O 1
ATOM 5381 N N . VAL B 1 332 ? 4.234 -33.156 -19.562 1 94 332 VAL B N 1
ATOM 5382 C CA . VAL B 1 332 ? 3.857 -33.656 -18.25 1 94 332 VAL B CA 1
ATOM 5383 C C . VAL B 1 332 ? 4.66 -32.906 -17.172 1 94 332 VAL B C 1
ATOM 5385 O O . VAL B 1 332 ? 5.777 -32.438 -17.438 1 94 332 VAL B O 1
ATOM 5388 N N . VAL B 1 333 ? 4.051 -32.75 -16.047 1 93.56 333 VAL B N 1
ATOM 5389 C CA . VAL B 1 333 ? 4.742 -32.156 -14.898 1 93.56 333 VAL B CA 1
ATOM 5390 C C . VAL B 1 333 ? 4.902 -33.188 -13.797 1 93.56 333 VAL B C 1
ATOM 5392 O O . VAL B 1 333 ? 3.918 -33.781 -13.328 1 93.56 333 VAL B O 1
ATOM 5395 N N . LEU B 1 334 ? 6.105 -33.406 -13.391 1 93.44 334 LEU B N 1
ATOM 5396 C CA . LEU B 1 334 ? 6.414 -34.406 -12.383 1 93.44 334 LEU B CA 1
ATOM 5397 C C . LEU B 1 334 ? 6.727 -33.75 -11.047 1 93.44 334 LEU B C 1
ATOM 5399 O O . LEU B 1 334 ? 7.227 -32.625 -11 1 93.44 334 LEU B O 1
ATOM 5403 N N . PRO B 1 335 ? 6.414 -34.438 -10 1 89.5 335 PRO B N 1
ATOM 5404 C CA . PRO B 1 335 ? 6.691 -33.906 -8.664 1 89.5 335 PRO B CA 1
ATOM 5405 C C . PRO B 1 335 ? 8.125 -34.156 -8.211 1 89.5 335 PRO B C 1
ATOM 5407 O O . PRO B 1 335 ? 8.531 -35.312 -8.055 1 89.5 335 PRO B O 1
ATOM 5410 N N . LEU B 1 336 ? 8.953 -33.031 -8.117 1 87.81 336 LEU B N 1
ATOM 5411 C CA . LEU B 1 336 ? 10.281 -33.125 -7.508 1 87.81 336 LEU B CA 1
ATOM 5412 C C . LEU B 1 336 ? 10.375 -32.25 -6.27 1 87.81 336 LEU B C 1
ATOM 5414 O O . LEU B 1 336 ? 10.852 -31.109 -6.348 1 87.81 336 LEU B O 1
ATOM 5418 N N . GLY B 1 337 ? 9.68 -32.656 -5.215 1 82.69 337 GLY B N 1
ATOM 5419 C CA . GLY B 1 337 ? 9.648 -31.922 -3.951 1 82.69 337 GLY B CA 1
ATOM 5420 C C . GLY B 1 337 ? 8.406 -32.219 -3.131 1 82.69 337 GLY B C 1
ATOM 5421 O O . GLY B 1 337 ? 7.594 -33.062 -3.506 1 82.69 337 GLY B O 1
ATOM 5422 N N . GLY B 1 338 ? 8.438 -31.469 -2.031 1 77.25 338 GLY B N 1
ATOM 5423 C CA . GLY B 1 338 ? 7.32 -31.688 -1.124 1 77.25 338 GLY B CA 1
ATOM 5424 C C . GLY B 1 338 ? 6.48 -30.438 -0.9 1 77.25 338 GLY B C 1
ATOM 5425 O O . GLY B 1 338 ? 6.938 -29.328 -1.141 1 77.25 338 GLY B O 1
ATOM 5426 N N . ALA B 1 339 ? 5.254 -30.672 -0.418 1 69 339 ALA B N 1
ATOM 5427 C CA . ALA B 1 339 ? 4.293 -29.594 -0.195 1 69 339 ALA B CA 1
ATOM 5428 C C . ALA B 1 339 ? 4.77 -28.656 0.912 1 69 339 ALA B C 1
ATOM 5430 O O . ALA B 1 339 ? 4.355 -27.5 0.968 1 69 339 ALA B O 1
ATOM 5431 N N . ARG B 1 340 ? 5.723 -29.078 1.699 1 69.44 340 ARG B N 1
ATOM 5432 C CA . ARG B 1 340 ? 6.137 -28.297 2.857 1 69.44 340 ARG B CA 1
ATOM 5433 C C . ARG B 1 340 ? 7.43 -27.531 2.57 1 69.44 340 ARG B C 1
ATOM 5435 O O . ARG B 1 340 ? 7.98 -26.875 3.457 1 69.44 340 ARG B O 1
ATOM 5442 N N . ASP B 1 341 ? 7.887 -27.609 1.356 1 75 341 ASP B N 1
ATOM 5443 C CA . ASP B 1 341 ? 9.195 -27.062 1.006 1 75 341 ASP B CA 1
ATOM 5444 C C . ASP B 1 341 ? 9.18 -25.531 1.054 1 75 341 ASP B C 1
ATOM 5446 O O . ASP B 1 341 ? 10.234 -24.906 1.048 1 75 341 ASP B O 1
ATOM 5450 N N . THR B 1 342 ? 8.039 -24.922 1.303 1 63.53 342 THR B N 1
ATOM 5451 C CA . THR B 1 342 ? 7.895 -23.469 1.238 1 63.53 342 THR B CA 1
ATOM 5452 C C . THR B 1 342 ? 8.609 -22.906 0.015 1 63.53 342 THR B C 1
ATOM 5454 O O . THR B 1 342 ? 9.391 -21.953 0.127 1 63.53 342 THR B O 1
ATOM 5457 N N . ALA B 1 343 ? 8.344 -23.5 -1.104 1 63.75 343 ALA B N 1
ATOM 5458 C CA . ALA B 1 343 ? 8.977 -23.078 -2.354 1 63.75 343 ALA B CA 1
ATOM 5459 C C . ALA B 1 343 ? 8.773 -21.594 -2.598 1 63.75 343 ALA B C 1
ATOM 5461 O O . ALA B 1 343 ? 7.672 -21.062 -2.42 1 63.75 343 ALA B O 1
ATOM 5462 N N . ARG B 1 344 ? 9.789 -20.844 -2.83 1 60.19 344 ARG B N 1
ATOM 5463 C CA . ARG B 1 344 ? 9.758 -19.438 -3.234 1 60.19 344 ARG B CA 1
ATOM 5464 C C . ARG B 1 344 ? 9.516 -18.531 -2.035 1 60.19 344 ARG B C 1
ATOM 5466 O O . ARG B 1 344 ? 9.156 -17.359 -2.197 1 60.19 344 ARG B O 1
ATOM 5473 N N . GLY B 1 345 ? 9.711 -19.125 -0.856 1 67.62 345 GLY B N 1
ATOM 5474 C CA . GLY B 1 345 ? 9.555 -18.344 0.364 1 67.62 345 GLY B CA 1
ATOM 5475 C C . GLY B 1 345 ? 10.859 -18.156 1.12 1 67.62 345 GLY B C 1
ATOM 5476 O O . GLY B 1 345 ? 11.922 -18.547 0.635 1 67.62 345 GLY B O 1
ATOM 5477 N N . HIS B 1 346 ? 10.836 -17.406 2.254 1 68.5 346 HIS B N 1
ATOM 5478 C CA . HIS B 1 346 ? 12.016 -17.078 3.049 1 68.5 346 HIS B CA 1
ATOM 5479 C C . HIS B 1 346 ? 12.648 -18.328 3.639 1 68.5 346 HIS B C 1
ATOM 5481 O O . HIS B 1 346 ? 13.875 -18.406 3.783 1 68.5 346 HIS B O 1
ATOM 5487 N N . ASN B 1 347 ? 12.008 -19.359 3.908 1 78.56 347 ASN B N 1
ATOM 5488 C CA . ASN B 1 347 ? 12.523 -20.594 4.5 1 78.56 347 ASN B CA 1
ATOM 5489 C C . ASN B 1 347 ? 12.328 -21.781 3.572 1 78.56 347 ASN B C 1
ATOM 5491 O O . ASN B 1 347 ? 11.82 -22.828 3.992 1 78.56 347 ASN B O 1
ATOM 5495 N N . GLU B 1 348 ? 12.789 -21.531 2.406 1 83.19 348 GLU B N 1
ATOM 5496 C CA . GLU B 1 348 ? 12.688 -22.609 1.423 1 83.19 348 GLU B CA 1
ATOM 5497 C C . GLU B 1 348 ? 13.602 -23.781 1.784 1 83.19 348 GLU B C 1
ATOM 5499 O O . GLU B 1 348 ? 14.727 -23.578 2.236 1 83.19 348 GLU B O 1
ATOM 5504 N N . HIS B 1 349 ? 13.086 -24.938 1.624 1 86.44 349 HIS B N 1
ATOM 5505 C CA . HIS B 1 349 ? 13.852 -26.156 1.903 1 86.44 349 HIS B CA 1
ATOM 5506 C C . HIS B 1 349 ? 13.305 -27.344 1.121 1 86.44 349 HIS B C 1
ATOM 5508 O O . HIS B 1 349 ? 12.234 -27.25 0.519 1 86.44 349 HIS B O 1
ATOM 5514 N N . ILE B 1 350 ? 14.062 -28.375 1.018 1 89.75 350 ILE B N 1
ATOM 5515 C CA . ILE B 1 350 ? 13.641 -29.656 0.462 1 89.75 350 ILE B CA 1
ATOM 5516 C C . ILE B 1 350 ? 14.094 -30.797 1.385 1 89.75 350 ILE B C 1
ATOM 5518 O O . ILE B 1 350 ? 15.234 -30.812 1.849 1 89.75 350 ILE B O 1
ATOM 5522 N N . THR B 1 351 ? 13.172 -31.672 1.676 1 89.75 351 THR B N 1
ATOM 5523 C CA . THR B 1 351 ? 13.547 -32.781 2.537 1 89.75 351 THR B CA 1
ATOM 5524 C C . THR B 1 351 ? 14.5 -33.75 1.809 1 89.75 351 THR B C 1
ATOM 5526 O O . THR B 1 351 ? 14.414 -33.906 0.588 1 89.75 351 THR B O 1
ATOM 5529 N N . LEU B 1 352 ? 15.352 -34.344 2.598 1 91.88 352 LEU B N 1
ATOM 5530 C CA . LEU B 1 352 ? 16.25 -35.312 2.018 1 91.88 352 LEU B CA 1
ATOM 5531 C C . LEU B 1 352 ? 15.461 -36.469 1.373 1 91.88 352 LEU B C 1
ATOM 5533 O O . LEU B 1 352 ? 15.867 -37 0.343 1 91.88 352 LEU B O 1
ATOM 5537 N N . PHE B 1 353 ? 14.406 -36.719 1.927 1 89.75 353 PHE B N 1
ATOM 5538 C CA . PHE B 1 353 ? 13.531 -37.75 1.38 1 89.75 353 PHE B CA 1
ATOM 5539 C C . PHE B 1 353 ? 13.047 -37.375 -0.01 1 89.75 353 PHE B C 1
ATOM 5541 O O . PHE B 1 353 ? 13.18 -38.125 -0.959 1 89.75 353 PHE B O 1
ATOM 5548 N N . ASP B 1 354 ? 12.523 -36.219 -0.118 1 89.94 354 ASP B N 1
ATOM 5549 C CA . ASP B 1 354 ? 11.984 -35.75 -1.398 1 89.94 354 ASP B CA 1
ATOM 5550 C C . ASP B 1 354 ? 13.094 -35.625 -2.436 1 89.94 354 ASP B C 1
ATOM 5552 O O . ASP B 1 354 ? 12.891 -35.906 -3.617 1 89.94 354 ASP B O 1
ATOM 5556 N N . TYR B 1 355 ? 14.203 -35.156 -1.951 1 92.06 355 TYR B N 1
ATOM 5557 C CA . TYR B 1 355 ? 15.336 -35.031 -2.855 1 92.06 355 TYR B CA 1
ATOM 5558 C C . TYR B 1 355 ? 15.766 -36.375 -3.422 1 92.06 355 TYR B C 1
ATOM 5560 O O . TYR B 1 355 ? 15.992 -36.5 -4.629 1 92.06 355 TYR B O 1
ATOM 5568 N N . MET B 1 356 ? 15.836 -37.344 -2.602 1 92.56 356 MET B N 1
ATOM 5569 C CA . MET B 1 356 ? 16.219 -38.688 -3.037 1 92.56 356 MET B CA 1
ATOM 5570 C C . MET B 1 356 ? 15.148 -39.312 -3.934 1 92.56 356 MET B C 1
ATOM 5572 O O . MET B 1 356 ? 15.469 -39.938 -4.938 1 92.56 356 MET B O 1
ATOM 5576 N N . GLN B 1 357 ? 13.953 -39.062 -3.566 1 91.81 357 GLN B N 1
ATOM 5577 C CA . GLN B 1 357 ? 12.852 -39.562 -4.383 1 91.81 357 GLN B CA 1
ATOM 5578 C C . GLN B 1 357 ? 12.867 -38.938 -5.773 1 91.81 357 GLN B C 1
ATOM 5580 O O . GLN B 1 357 ? 12.516 -39.562 -6.758 1 91.81 357 GLN B O 1
ATOM 5585 N N . GLY B 1 358 ? 13.258 -37.688 -5.812 1 93.69 358 GLY B N 1
ATOM 5586 C CA . GLY B 1 358 ? 13.344 -37 -7.086 1 93.69 358 GLY B CA 1
ATOM 5587 C C . GLY B 1 358 ? 14.266 -37.688 -8.078 1 93.69 358 GLY B C 1
ATOM 5588 O O . GLY B 1 358 ? 13.938 -37.812 -9.258 1 93.69 358 GLY B O 1
ATOM 5589 N N . HIS B 1 359 ? 15.367 -38.25 -7.566 1 95.75 359 HIS B N 1
ATOM 5590 C CA . HIS B 1 359 ? 16.281 -39 -8.422 1 95.75 359 HIS B CA 1
ATOM 5591 C C . HIS B 1 359 ? 15.625 -40.25 -8.984 1 95.75 359 HIS B C 1
ATOM 5593 O O . HIS B 1 359 ? 15.781 -40.531 -10.172 1 95.75 359 HIS B O 1
ATOM 5599 N N . ARG B 1 360 ? 14.93 -40.844 -8.133 1 96.12 360 ARG B N 1
ATOM 5600 C CA . ARG B 1 360 ? 14.266 -42.094 -8.539 1 96.12 360 ARG B CA 1
ATOM 5601 C C . ARG B 1 360 ? 13.18 -41.812 -9.57 1 96.12 360 ARG B C 1
ATOM 5603 O O . ARG B 1 360 ? 12.992 -42.594 -10.508 1 96.12 360 ARG B O 1
ATOM 5610 N N . ILE B 1 361 ? 12.477 -40.719 -9.375 1 96.06 361 ILE B N 1
ATOM 5611 C CA . ILE B 1 361 ? 11.398 -40.344 -10.289 1 96.06 361 ILE B CA 1
ATOM 5612 C C . ILE B 1 361 ? 11.977 -40.062 -11.672 1 96.06 361 ILE B C 1
ATOM 5614 O O . ILE B 1 361 ? 11.461 -40.531 -12.68 1 96.06 361 ILE B O 1
ATOM 5618 N N . VAL B 1 362 ? 13.062 -39.312 -11.711 1 96.81 362 VAL B N 1
ATOM 5619 C CA . VAL B 1 362 ? 13.695 -38.969 -12.977 1 96.81 362 VAL B CA 1
ATOM 5620 C C . VAL B 1 362 ? 14.172 -40.219 -13.703 1 96.81 362 VAL B C 1
ATOM 5622 O O . VAL B 1 362 ? 13.906 -40.375 -14.898 1 96.81 362 VAL B O 1
ATOM 5625 N N . ALA B 1 363 ? 14.805 -41.125 -13 1 96.94 363 ALA B N 1
ATOM 5626 C CA . ALA B 1 363 ? 15.32 -42.344 -13.594 1 96.94 363 ALA B CA 1
ATOM 5627 C C . ALA B 1 363 ? 14.18 -43.219 -14.102 1 96.94 363 ALA B C 1
ATOM 5629 O O . ALA B 1 363 ? 14.234 -43.75 -15.227 1 96.94 363 ALA B O 1
ATOM 5630 N N . ALA B 1 364 ? 13.211 -43.375 -13.266 1 97.06 364 ALA B N 1
ATOM 5631 C CA . ALA B 1 364 ? 12.062 -44.188 -13.648 1 97.06 364 ALA B CA 1
ATOM 5632 C C . ALA B 1 364 ? 11.352 -43.594 -14.859 1 97.06 364 ALA B C 1
ATOM 5634 O O . ALA B 1 364 ? 10.906 -44.344 -15.742 1 97.06 364 ALA B O 1
ATOM 5635 N N . TYR B 1 365 ? 11.203 -42.344 -14.891 1 97.31 365 TYR B N 1
ATOM 5636 C CA . TYR B 1 365 ? 10.555 -41.656 -16 1 97.31 365 TYR B CA 1
ATOM 5637 C C . TYR B 1 365 ? 11.312 -41.906 -17.297 1 97.31 365 TYR B C 1
ATOM 5639 O O . TYR B 1 365 ? 10.711 -42.25 -18.328 1 97.31 365 TYR B O 1
ATOM 5647 N N . MET B 1 366 ? 12.633 -41.75 -17.266 1 96.94 366 MET B N 1
ATOM 5648 C CA . MET B 1 366 ? 13.445 -42.031 -18.453 1 96.94 366 MET B CA 1
ATOM 5649 C C . MET B 1 366 ? 13.227 -43.438 -18.984 1 96.94 366 MET B C 1
ATOM 5651 O O . MET B 1 366 ? 13.102 -43.656 -20.188 1 96.94 366 MET B O 1
ATOM 5655 N N . GLN B 1 367 ? 13.164 -44.312 -18.078 1 96.44 367 GLN B N 1
ATOM 5656 C CA . GLN B 1 367 ? 12.984 -45.719 -18.453 1 96.44 367 GLN B CA 1
ATOM 5657 C C . GLN B 1 367 ? 11.617 -45.938 -19.094 1 96.44 367 GLN B C 1
ATOM 5659 O O . GLN B 1 367 ? 11.508 -46.625 -20.094 1 96.44 367 GLN B O 1
ATOM 5664 N N . GLU B 1 368 ? 10.617 -45.375 -18.453 1 97.12 368 GLU B N 1
ATOM 5665 C CA . GLU B 1 368 ? 9.266 -45.562 -18.969 1 97.12 368 GLU B CA 1
ATOM 5666 C C . GLU B 1 368 ? 9.109 -44.906 -20.344 1 97.12 368 GLU B C 1
ATOM 5668 O O . GLU B 1 368 ? 8.391 -45.438 -21.203 1 97.12 368 GLU B O 1
ATOM 5673 N N . ILE B 1 369 ? 9.742 -43.781 -20.562 1 96.12 369 ILE B N 1
ATOM 5674 C CA . ILE B 1 369 ? 9.695 -43.125 -21.844 1 96.12 369 ILE B CA 1
ATOM 5675 C C . ILE B 1 369 ? 10.398 -43.969 -22.906 1 96.12 369 ILE B C 1
ATOM 5677 O O . ILE B 1 369 ? 9.93 -44.094 -24.031 1 96.12 369 ILE B O 1
ATOM 5681 N N . ALA B 1 370 ? 11.492 -44.531 -22.547 1 95.88 370 ALA B N 1
ATOM 5682 C CA . ALA B 1 370 ? 12.234 -45.406 -23.453 1 95.88 370 ALA B CA 1
ATOM 5683 C C . ALA B 1 370 ? 11.398 -46.594 -23.875 1 95.88 370 ALA B C 1
ATOM 5685 O O . ALA B 1 370 ? 11.508 -47.062 -25.016 1 95.88 370 ALA B O 1
ATOM 5686 N N . ASN B 1 371 ? 10.617 -47.031 -23.016 1 94.25 371 ASN B N 1
ATOM 5687 C CA . ASN B 1 371 ? 9.789 -48.219 -23.281 1 94.25 371 ASN B CA 1
ATOM 5688 C C . ASN B 1 371 ? 8.617 -47.875 -24.203 1 94.25 371 ASN B C 1
ATOM 5690 O O . ASN B 1 371 ? 7.988 -48.781 -24.75 1 94.25 371 ASN B O 1
ATOM 5694 N N . MET B 1 372 ? 8.25 -46.625 -24.281 1 89.12 372 MET B N 1
ATOM 5695 C CA . MET B 1 372 ? 7.16 -46.219 -25.156 1 89.12 372 MET B CA 1
ATOM 5696 C C . MET B 1 372 ? 7.574 -46.344 -26.625 1 89.12 372 MET B C 1
ATOM 5698 O O . MET B 1 372 ? 6.723 -46.375 -27.516 1 89.12 372 MET B O 1
ATOM 5702 N N . LYS B 1 373 ? 8.82 -46.531 -27.062 1 66 373 LYS B N 1
ATOM 5703 C CA . LYS B 1 373 ? 9.289 -46.75 -28.438 1 66 373 LYS B CA 1
ATOM 5704 C C . LYS B 1 373 ? 9.016 -48.188 -28.891 1 66 373 LYS B C 1
ATOM 5706 O O . LYS B 1 373 ? 9.047 -49.125 -28.094 1 66 373 LYS B O 1
#

Nearest PDB structures (foldseek):
  2zog-assembly1_B  TM=9.626E-01  e=9.741E-39  Mus musculus
  3dlj-assembly3_A  TM=9.393E-01  e=1.334E-36  Homo sapiens
  3dlj-assembly3_B  TM=9.311E-01  e=1.990E-36  Homo sapiens
  4g1p-assembly1_A-2  TM=9.536E-01  e=7.741E-35  Saccharomyces cerevisiae S288C
  2pok-assembly1_B  TM=8.215E-01  e=4.293E-22  Streptococcus pneumoniae TIGR4

Sequence (746 aa):
MDRNGRGRCSTDPFRLTEYEGALWGRGASASKGPALCWLHVLEAFKQRGDEPPVNLRLIFDTAAEVGSPGLPSLLRERRRALLRDVEFVCATVGQRVGKRLCACHAARGLCYFHLTVAGAERDAHSGACGGVMHEPLGDLLFLLDSLHGKGGRIAVPELLEDVVQATADEETSYSRMELEMEDMRRHAGNANLLSGESKTRLLMQRWRMPTITLHGIEGAFSEPGGRPVIPRAVVGKFSVRLVPNQRCERVARGVRRHVAAAWQQRASPNSMTLHLTAAVEPWIESAGTKHFQASLRALKLVAPVVEPETGRLGGAVPGAPVLQALTGRSVVVLPLGGARDTARGHNEHITLFDYMQGHRIVAAYMQEIANMKMDRNGRGRCSTDPFRLTEYEGALWGRGASASKGPALCWLHVLEAFKQRGDEPPVNLRLIFDTAAEVGSPGLPSLLRERRRALLRDVEFVCATVGQRVGKRLCACHAARGLCYFHLTVAGAERDAHSGACGGVMHEPLGDLLFLLDSLHGKGGRIAVPELLEDVVQATADEETSYSRMELEMEDMRRHAGNANLLSGESKTRLLMQRWRMPTITLHGIEGAFSEPGGRPVIPRAVVGKFSVRLVPNQRCERVARGVRRHVAAAWQQRASPNSMTLHLTAAVEPWIESAGTKHFQASLRALKLVAPVVEPETGRLGGAVPGAPVLQALTGRSVVVLPLGGARDTARGHNEHITLFDYMQGHRIVAAYMQEIANMK

Secondary structure (DSSP, 8-state):
--TTGGGG-SS-TTS-EEETTEEESTTTTTTHHHHHHHHHHHHHHHHHTPPPSS-------S-GGGT-TTHHHHHHHTHHHHTTT---EEEEEEEEBTTB-EEEEEE-EEEEEEEEEE--SS-EEHHHHTTTB--HHHHHHHHHHTTB-GGG-B--THHHHTPPPPPHHHHHHHHH-S--HHHHHHHTTSPPBPTT--HHHHHHHHHHS-EEEEEEEESS--SSS---EE-SEEEEEEEEEE-TT--HHHHHHHHHHHHHHHHHHHT-SSEEEEEEEEEE--EE--TTSHHHHHHHHHHHHHSTTS--EEEEESS--THHHHHHHHH---EEEEEEEETTS-TTSTT-EEEHHHHHHHHHHHHHHHHHHHHT-/--TTGGGG-SS-TTS-EEETTEEESTTTTTTHHHHHHHHHHHHHHHHHTPPPSS-------S-GGGT-TTHHHHHHHTHHHHTTT---EEEEEEEEBTTB-EEEEEE--EEEEEEEEE--SS-EEHHHHTTTB--HHHHHHHHHHTTB-GGG-B--THHHHTPPPPPHHHHHHHHH-S--HHHHHHHTTSPPBPTT--HHHHHHHHHHS-EEEEEEEESS--SSS---EE-SEEEEEEEEE--TT--HHHHHHHHHHHHHHHHHHHT-SSEEEEEEEEEE--EE--TTSHHHHHHHHHHHHHSTTS--EEEEESS--THHHHHHHHH---EEEEEEEETTS-TTSTT-EEEHHHHHHHHHHHHHHHHHHHHT-